Protein AF-A0A6M3XKU4-F1 (afdb_monomer_lite)

Radius of gyration: 25.52 Å; chains: 1; bounding box: 60×53×104 Å

pLDDT: mean 90.12, std 12.13, range [33.56, 98.62]

Secondary structure (DSSP, 8-state):
-----------PPP-SHHHHHHHHHHHSS--GGG-TTSS--PPPP-EEESSPPS-GGGEEEESTT-TTS--EEEEPPPPPS-GGGSBTTTS-GGG-S--PPPPPHHHHHHHHHHHHHHHHHHHH-TT----HHHHHHHHHHHHHHTGGG-HHHHHHHHHHHHHHHH-EEEEETTEEEEE-HHHHHHHHH---TT-TTTTT-PPP-HHHHHHHHHHHHHHH--EEES-B-TT-BB---TTSPPPEEE-SS---SEEEEEPP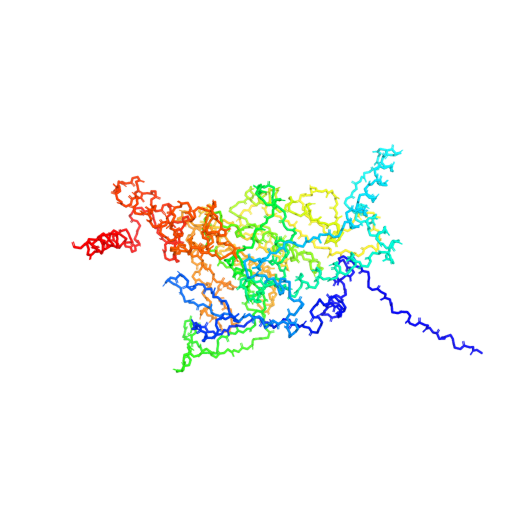TT-SHHHHHHHHHHHHHHSSSS-EEEEE-SSHHHHHHHIIIIIHHHHHTS-GGGPPP-SS-SS-SSEE----TT--S------EEEE-S---TTTTTTS---SEEEEESGGGS-TT--HHHHHHHHHHHTEETTTTEE--EEEEEE-----SHHHHHHHHHHHTT-TTB--TTSS-SSSEEE----TTTT-TT-B-TTS-B--SSPPHHHHHH-TTSHHHHHTS-HHHHHHHHHHHHHHH--HHHHHHHHHHHHHS-SSGGGGG--STTS-S--HHHHHHHHHHHHHHHHHTT--

Structure (mmCIF, N/CA/C/O backbone):
data_AF-A0A6M3XKU4-F1
#
_entry.id   AF-A0A6M3XKU4-F1
#
loop_
_atom_site.group_PDB
_atom_site.id
_atom_site.type_symbol
_atom_site.label_atom_id
_atom_site.label_alt_id
_atom_site.label_comp_id
_atom_site.label_asym_id
_atom_site.label_entity_id
_atom_site.label_seq_id
_atom_site.pdbx_PDB_ins_code
_atom_site.Cartn_x
_atom_site.Cartn_y
_atom_site.Cartn_z
_atom_site.occupancy
_atom_site.B_iso_or_equiv
_atom_site.auth_seq_id
_atom_site.auth_comp_id
_atom_site.auth_asym_id
_atom_site.auth_atom_id
_atom_site.pdbx_PDB_model_num
ATOM 1 N N . MET A 1 1 ? 12.443 -29.810 -54.002 1.00 40.09 1 MET A N 1
ATOM 2 C CA . MET A 1 1 ? 11.828 -28.761 -53.156 1.00 40.09 1 MET A CA 1
ATOM 3 C C . MET A 1 1 ? 12.085 -29.093 -51.692 1.00 40.09 1 MET A C 1
ATOM 5 O O . MET A 1 1 ? 11.418 -29.954 -51.134 1.00 40.09 1 MET A O 1
ATOM 9 N N . GLY A 1 2 ? 13.123 -28.495 -51.103 1.00 33.62 2 GLY A N 1
ATOM 10 C CA . GLY A 1 2 ? 13.508 -28.737 -49.711 1.00 33.62 2 GLY A CA 1
ATOM 11 C C . GLY A 1 2 ? 12.601 -27.984 -48.739 1.00 33.62 2 GLY A C 1
ATOM 12 O O . GLY A 1 2 ? 12.454 -26.768 -48.842 1.00 33.62 2 GLY A O 1
ATOM 13 N N . LYS A 1 3 ? 12.003 -28.706 -47.786 1.00 39.22 3 LYS A N 1
ATOM 14 C CA . LYS A 1 3 ? 11.316 -28.121 -46.630 1.00 39.22 3 LYS A CA 1
ATOM 15 C C . LYS A 1 3 ? 12.366 -27.458 -45.733 1.00 39.22 3 LYS A C 1
ATOM 17 O O . LYS A 1 3 ? 13.121 -28.155 -45.057 1.00 39.22 3 LYS A O 1
ATOM 22 N N . LYS A 1 4 ? 12.422 -26.122 -45.720 1.00 38.75 4 LYS A N 1
ATOM 23 C CA . LYS A 1 4 ? 13.144 -25.368 -44.686 1.00 38.75 4 LYS A CA 1
ATOM 24 C C . LYS A 1 4 ? 12.507 -25.702 -43.334 1.00 38.75 4 LYS A C 1
ATOM 26 O O . LYS A 1 4 ? 11.374 -25.310 -43.070 1.00 38.75 4 LYS A O 1
ATOM 31 N N . LYS A 1 5 ? 13.237 -26.437 -42.489 1.00 37.47 5 LYS A N 1
ATOM 32 C CA . LYS A 1 5 ? 13.004 -26.461 -41.041 1.00 37.47 5 LYS A CA 1
ATOM 33 C C . LYS A 1 5 ? 13.134 -25.016 -40.558 1.00 37.47 5 LYS A C 1
ATOM 35 O O . LYS A 1 5 ? 14.236 -24.479 -40.533 1.00 37.47 5 LYS A O 1
ATOM 40 N N . ILE A 1 6 ? 12.012 -24.381 -40.236 1.00 37.25 6 ILE A N 1
ATOM 41 C CA . ILE A 1 6 ? 12.014 -23.138 -39.468 1.00 37.25 6 ILE A CA 1
ATOM 42 C C . ILE A 1 6 ? 12.472 -23.544 -38.072 1.00 37.25 6 ILE A C 1
ATOM 44 O O . ILE A 1 6 ? 11.744 -24.218 -37.342 1.00 37.25 6 ILE A O 1
ATOM 48 N N . ASN A 1 7 ? 13.720 -23.215 -37.756 1.00 33.56 7 ASN A N 1
ATOM 49 C CA . ASN A 1 7 ? 14.250 -23.303 -36.410 1.00 33.56 7 ASN A CA 1
ATOM 50 C C . ASN A 1 7 ? 13.405 -22.335 -35.569 1.00 33.56 7 ASN A C 1
ATOM 52 O O . ASN A 1 7 ? 13.492 -21.124 -35.757 1.00 33.56 7 ASN A O 1
ATOM 56 N N . LYS A 1 8 ? 12.496 -22.851 -34.733 1.00 37.50 8 LYS A N 1
ATOM 57 C CA . LYS A 1 8 ? 11.801 -22.033 -33.734 1.00 37.50 8 LYS A CA 1
ATOM 58 C C . LYS A 1 8 ? 12.827 -21.704 -32.653 1.00 37.50 8 LYS A C 1
ATOM 60 O O . LYS A 1 8 ? 12.863 -22.364 -31.619 1.00 37.50 8 LYS A O 1
ATOM 65 N N . GLU A 1 9 ? 13.681 -20.718 -32.906 1.00 39.94 9 GLU A N 1
ATOM 66 C CA . GLU A 1 9 ? 14.306 -19.988 -31.809 1.00 39.94 9 GLU A CA 1
ATOM 67 C C . GLU A 1 9 ? 13.166 -19.501 -30.911 1.00 39.94 9 GLU A C 1
ATOM 69 O O . GLU A 1 9 ? 12.221 -18.857 -31.376 1.00 39.94 9 GLU A O 1
ATOM 74 N N . LYS A 1 10 ? 13.182 -19.910 -29.638 1.00 43.91 10 LYS A N 1
ATOM 75 C CA . LYS A 1 10 ? 12.270 -19.356 -28.637 1.00 43.91 10 LYS A CA 1
ATOM 76 C C . LYS A 1 10 ? 12.535 -17.853 -28.613 1.00 43.91 10 LYS A C 1
ATOM 78 O O . LYS A 1 10 ? 13.594 -17.436 -28.160 1.00 43.91 10 LYS A O 1
ATOM 83 N N . ILE A 1 11 ? 11.603 -17.058 -29.136 1.00 52.91 11 ILE A N 1
ATOM 84 C CA . ILE A 1 11 ? 11.674 -15.598 -29.060 1.00 52.91 11 ILE A CA 1
ATOM 85 C C . ILE A 1 11 ? 11.754 -15.241 -27.572 1.00 52.91 11 ILE A C 1
ATOM 87 O O . ILE A 1 11 ? 10.810 -15.494 -26.824 1.00 52.91 11 ILE A O 1
ATOM 91 N N . LYS A 1 12 ? 12.909 -14.728 -27.145 1.00 73.94 12 LYS A N 1
ATOM 92 C CA . LYS A 1 12 ? 13.176 -14.302 -25.768 1.00 73.94 12 LYS A CA 1
ATOM 93 C C . LYS A 1 12 ? 12.273 -13.108 -25.451 1.00 73.94 12 LYS A C 1
ATOM 95 O O . LYS A 1 12 ? 12.189 -12.177 -26.254 1.00 73.94 12 LYS A O 1
ATOM 100 N N . LEU A 1 13 ? 11.567 -13.148 -24.320 1.00 84.44 13 LEU A N 1
ATOM 101 C CA . LEU A 1 13 ? 10.714 -12.039 -23.894 1.00 84.44 13 LEU A CA 1
ATOM 102 C C . LEU A 1 13 ? 11.589 -10.807 -23.618 1.00 84.44 13 LEU A C 1
ATOM 104 O O . LEU A 1 13 ? 12.569 -10.890 -22.878 1.00 84.44 13 LEU A O 1
ATOM 108 N N . LYS A 1 14 ? 11.230 -9.667 -24.211 1.00 92.06 14 LYS A N 1
ATOM 109 C CA . LYS A 1 14 ? 11.834 -8.375 -23.869 1.00 92.06 14 LYS A CA 1
ATOM 110 C C . LYS A 1 14 ? 11.371 -7.951 -22.476 1.00 92.06 14 LYS A C 1
ATOM 112 O O . LYS A 1 14 ? 10.213 -8.149 -22.131 1.00 92.06 14 LYS A O 1
ATOM 117 N N . LEU A 1 15 ? 12.265 -7.349 -21.695 1.00 95.44 15 LEU A N 1
ATOM 118 C CA . LEU A 1 15 ? 12.021 -7.051 -20.276 1.00 95.44 15 LEU A CA 1
ATOM 119 C C . LEU A 1 15 ? 11.451 -5.651 -20.012 1.00 95.44 15 LEU A C 1
ATOM 121 O O . LEU A 1 15 ? 11.350 -5.235 -18.860 1.00 95.44 15 LEU A O 1
ATOM 125 N N . ARG A 1 16 ? 11.064 -4.923 -21.064 1.00 95.38 16 ARG A N 1
ATOM 126 C CA . ARG A 1 16 ? 10.391 -3.631 -20.906 1.00 95.38 16 ARG A CA 1
ATOM 127 C C . ARG A 1 16 ? 9.026 -3.820 -20.244 1.00 95.38 16 ARG A C 1
ATOM 129 O O . ARG A 1 16 ? 8.366 -4.822 -20.541 1.00 95.38 16 ARG A O 1
ATOM 136 N N . PRO A 1 17 ? 8.556 -2.860 -19.427 1.00 96.44 17 PRO A N 1
ATOM 137 C CA . PRO A 1 17 ? 7.255 -2.954 -18.770 1.00 96.44 17 PRO A CA 1
ATOM 138 C C . PRO A 1 17 ? 6.099 -3.292 -19.716 1.00 96.44 17 PRO A C 1
ATOM 140 O O . PRO A 1 17 ? 5.307 -4.180 -19.416 1.00 96.44 17 PRO A O 1
ATOM 143 N N . GLU A 1 18 ? 6.029 -2.665 -20.891 1.00 96.12 18 GLU A N 1
ATOM 144 C CA . GLU A 1 18 ? 4.985 -2.923 -21.890 1.00 96.12 18 GLU A CA 1
ATOM 145 C C . GLU A 1 18 ? 5.005 -4.362 -22.397 1.00 96.12 18 GLU A C 1
ATOM 147 O O . GLU A 1 18 ? 3.953 -4.976 -22.567 1.00 96.12 18 GLU A O 1
ATOM 152 N N . ASP A 1 19 ? 6.201 -4.897 -22.649 1.00 95.94 19 ASP A N 1
ATOM 153 C CA . ASP A 1 19 ? 6.387 -6.242 -23.186 1.00 95.94 19 ASP A CA 1
ATOM 154 C C . ASP A 1 19 ? 5.966 -7.294 -22.139 1.00 95.94 19 ASP A C 1
ATOM 156 O O . ASP A 1 19 ? 5.291 -8.272 -22.475 1.00 95.94 19 ASP A O 1
ATOM 160 N N . ILE A 1 20 ? 6.281 -7.057 -20.860 1.00 96.88 20 ILE A N 1
ATOM 161 C CA . ILE A 1 20 ? 5.886 -7.922 -19.737 1.00 96.88 20 ILE A CA 1
ATOM 162 C C . ILE A 1 20 ? 4.379 -7.843 -19.478 1.00 96.88 20 ILE A C 1
ATOM 164 O O . ILE A 1 20 ? 3.723 -8.879 -19.361 1.00 96.88 20 ILE A O 1
ATOM 168 N N . VAL A 1 21 ? 3.803 -6.640 -19.431 1.00 96.75 21 VAL A N 1
ATOM 169 C CA . VAL A 1 21 ? 2.358 -6.450 -19.216 1.00 96.75 21 VAL A CA 1
ATOM 170 C C . VAL A 1 21 ? 1.558 -7.068 -20.367 1.00 96.75 21 VAL A C 1
ATOM 172 O O . VAL A 1 21 ? 0.584 -7.784 -20.134 1.00 96.75 21 VAL A O 1
ATOM 175 N N . LYS A 1 22 ? 2.022 -6.919 -21.613 1.00 95.88 22 LYS A N 1
ATOM 176 C CA . LYS A 1 22 ? 1.442 -7.599 -22.781 1.00 95.88 22 LYS A CA 1
ATOM 177 C C . LYS A 1 22 ? 1.523 -9.119 -22.678 1.00 95.88 22 LYS A C 1
ATOM 179 O O . LYS A 1 22 ? 0.573 -9.809 -23.055 1.00 95.88 22 LYS A O 1
ATOM 184 N N . TYR A 1 23 ? 2.646 -9.648 -22.196 1.00 96.06 23 TYR A N 1
ATOM 185 C CA . TYR A 1 23 ? 2.781 -11.080 -21.952 1.00 96.06 23 TYR A CA 1
ATOM 186 C C . TYR A 1 23 ? 1.760 -11.552 -20.912 1.00 96.06 23 TYR A C 1
ATOM 188 O O . TYR A 1 23 ? 1.052 -12.524 -21.174 1.00 96.06 23 TYR A O 1
ATOM 196 N N . CYS A 1 24 ? 1.627 -10.844 -19.788 1.00 94.88 24 CYS A N 1
ATOM 197 C CA . CYS A 1 24 ? 0.672 -11.188 -18.734 1.00 94.88 24 CYS A CA 1
ATOM 198 C C . CYS A 1 24 ? -0.770 -11.150 -19.251 1.00 94.88 24 CYS A C 1
ATOM 200 O O . CYS A 1 24 ? -1.501 -12.114 -19.067 1.00 94.88 24 CYS A O 1
ATOM 202 N N . HIS A 1 25 ? -1.156 -10.112 -19.997 1.00 92.88 25 HIS A N 1
ATOM 203 C CA . HIS A 1 25 ? -2.503 -10.006 -20.572 1.00 92.88 25 HIS A CA 1
ATOM 204 C C . HIS A 1 25 ? -2.850 -11.176 -21.510 1.00 92.88 25 HIS A C 1
ATOM 206 O O . HIS A 1 25 ? -4.003 -11.584 -21.617 1.00 92.88 25 HIS A O 1
ATOM 212 N N . LYS A 1 26 ? -1.852 -11.734 -22.208 1.00 94.19 26 LYS A N 1
ATOM 213 C CA . LYS A 1 26 ? -2.051 -12.858 -23.131 1.00 94.19 26 LYS A CA 1
ATOM 214 C C . LYS A 1 26 ? -2.070 -14.224 -22.437 1.00 94.19 26 LYS A C 1
ATOM 216 O O . LYS A 1 26 ? -2.711 -15.135 -22.956 1.00 94.19 26 LYS A O 1
ATOM 221 N N . ASN A 1 27 ? -1.321 -14.387 -21.348 1.00 94.31 27 ASN A N 1
ATOM 222 C CA . ASN A 1 27 ? -1.063 -15.697 -20.739 1.00 94.31 27 ASN A CA 1
ATOM 223 C C . ASN A 1 27 ? -1.647 -15.854 -19.325 1.00 94.31 27 ASN A C 1
ATOM 225 O O . ASN A 1 27 ? -1.580 -16.951 -18.788 1.00 94.31 27 ASN A O 1
ATOM 229 N N . ASP A 1 28 ? -2.195 -14.787 -18.738 1.00 91.75 28 ASP A N 1
ATOM 230 C CA . ASP A 1 28 ? -2.697 -14.725 -17.354 1.00 91.75 28 ASP A CA 1
ATOM 231 C C . ASP A 1 28 ? -1.631 -15.052 -16.283 1.00 91.75 28 ASP A C 1
ATOM 233 O O . ASP A 1 28 ? -1.929 -15.392 -15.142 1.00 91.75 28 ASP A O 1
ATOM 237 N N . SER A 1 29 ? -0.347 -14.962 -16.651 1.00 93.06 29 SER A N 1
ATOM 238 C CA . SER A 1 29 ? 0.789 -15.214 -15.765 1.00 93.06 29 SER A CA 1
ATOM 239 C C . SER A 1 29 ? 2.079 -14.585 -16.304 1.00 93.06 29 SER A C 1
ATOM 241 O O . SER A 1 29 ? 2.178 -14.212 -17.478 1.00 93.06 29 SER A O 1
ATOM 243 N N . LEU A 1 30 ? 3.099 -14.508 -15.446 1.00 94.94 30 LEU A N 1
ATOM 244 C CA . LEU A 1 30 ? 4.487 -14.299 -15.870 1.00 94.94 30 LEU A CA 1
ATOM 245 C C . LEU A 1 30 ? 5.088 -15.604 -16.424 1.00 94.94 30 LEU A C 1
ATOM 247 O O . LEU A 1 30 ? 4.543 -16.682 -16.173 1.00 94.94 30 LEU A O 1
ATOM 251 N N . PRO A 1 31 ? 6.208 -15.533 -17.166 1.00 95.12 31 PRO A N 1
ATOM 252 C CA . PRO A 1 31 ? 7.005 -16.714 -17.481 1.00 95.12 31 PRO A CA 1
ATOM 253 C C . PRO A 1 31 ? 7.520 -17.416 -16.213 1.00 95.12 31 PRO A C 1
ATOM 255 O O . PRO A 1 31 ? 7.890 -16.751 -15.246 1.00 95.12 31 PRO A O 1
ATOM 258 N N . ASP A 1 32 ? 7.606 -18.748 -16.237 1.00 93.31 32 ASP A N 1
ATOM 259 C CA . ASP A 1 32 ? 8.044 -19.545 -15.079 1.00 93.31 32 ASP A CA 1
ATOM 260 C C . ASP A 1 32 ? 9.459 -19.180 -14.601 1.00 93.31 32 ASP A C 1
ATOM 262 O O . ASP A 1 32 ? 9.740 -19.209 -13.405 1.00 93.31 32 ASP A O 1
ATOM 266 N N . ASP A 1 33 ? 10.349 -18.775 -15.515 1.00 94.19 33 ASP A N 1
ATOM 267 C CA . ASP A 1 33 ? 11.723 -18.381 -15.188 1.00 94.19 33 ASP A CA 1
ATOM 268 C C . ASP A 1 33 ? 11.819 -17.040 -14.447 1.00 94.19 33 ASP A C 1
ATOM 270 O O . ASP A 1 33 ? 12.905 -16.656 -14.026 1.00 94.19 33 ASP A O 1
ATOM 274 N N . PHE A 1 34 ? 10.703 -16.329 -14.254 1.00 96.75 34 PHE A N 1
ATOM 275 C CA . PHE A 1 34 ? 10.666 -15.151 -13.391 1.00 96.75 34 PHE A CA 1
ATOM 276 C C . PHE A 1 34 ? 10.532 -15.523 -11.912 1.00 96.75 34 PHE A C 1
ATOM 278 O O . PHE A 1 34 ? 10.788 -14.677 -11.059 1.00 96.75 34 PHE A O 1
ATOM 285 N N . ASN A 1 35 ? 10.121 -16.756 -11.598 1.00 96.69 35 ASN A N 1
ATOM 286 C CA . ASN A 1 35 ? 9.793 -17.173 -10.242 1.00 96.69 35 ASN A CA 1
ATOM 287 C C . ASN A 1 35 ? 11.049 -17.459 -9.396 1.00 96.69 35 ASN A C 1
ATOM 289 O O . ASN A 1 35 ? 11.692 -18.499 -9.574 1.00 96.69 35 ASN A O 1
ATOM 293 N N . PRO A 1 36 ? 11.384 -16.604 -8.408 1.00 96.25 36 PRO A N 1
ATOM 294 C CA . PRO A 1 36 ? 12.546 -16.827 -7.545 1.00 96.25 36 PRO A CA 1
ATOM 295 C C . PRO A 1 36 ? 12.374 -18.055 -6.646 1.00 96.25 36 PRO A C 1
ATOM 297 O O . PRO A 1 36 ? 13.349 -18.694 -6.243 1.00 96.25 36 PRO A O 1
ATOM 300 N N . TYR A 1 37 ? 11.130 -18.427 -6.361 1.00 96.25 37 TYR A N 1
ATOM 301 C CA . TYR A 1 37 ? 10.763 -19.501 -5.449 1.00 96.25 37 TYR A CA 1
ATOM 302 C C . TYR A 1 37 ? 10.496 -20.833 -6.177 1.00 96.25 37 TYR A C 1
ATOM 304 O O . TYR A 1 37 ? 9.950 -21.768 -5.591 1.00 96.25 37 TYR A O 1
ATOM 312 N N . GLY A 1 38 ? 10.899 -20.958 -7.448 1.00 91.44 38 GLY A N 1
ATOM 313 C CA . GLY A 1 38 ? 10.739 -22.184 -8.234 1.00 91.44 38 GLY A CA 1
ATOM 314 C C . GLY A 1 38 ? 9.312 -22.339 -8.755 1.00 91.44 38 GLY A C 1
ATOM 315 O O . GLY A 1 38 ? 8.880 -21.551 -9.581 1.00 91.44 38 GLY A O 1
ATOM 316 N N . ASN A 1 39 ? 8.569 -23.339 -8.274 1.00 89.88 39 ASN A N 1
ATOM 317 C CA . ASN A 1 39 ? 7.183 -23.599 -8.703 1.00 89.88 39 ASN A CA 1
ATOM 318 C C . ASN A 1 39 ? 6.139 -23.052 -7.715 1.00 89.88 39 ASN A C 1
ATOM 320 O O . ASN A 1 39 ? 5.007 -23.528 -7.661 1.00 89.88 39 ASN A O 1
ATOM 324 N N . TYR A 1 40 ? 6.527 -22.088 -6.884 1.00 95.00 40 TYR A N 1
ATOM 325 C CA . TYR A 1 40 ? 5.651 -21.520 -5.870 1.00 95.00 40 TYR A CA 1
ATOM 326 C C . TYR A 1 40 ? 4.601 -20.594 -6.490 1.00 95.00 40 TYR A C 1
ATOM 328 O O . TYR A 1 40 ? 4.925 -19.738 -7.310 1.00 95.00 40 TYR A O 1
ATOM 336 N N . THR A 1 41 ? 3.352 -20.721 -6.060 1.00 93.62 41 THR A N 1
ATOM 337 C CA . THR A 1 41 ? 2.282 -19.767 -6.360 1.00 93.62 41 THR A CA 1
ATOM 338 C C . THR A 1 41 ? 1.594 -19.442 -5.039 1.00 93.62 41 THR A C 1
ATOM 340 O O . THR A 1 41 ? 1.180 -20.379 -4.359 1.00 93.62 41 THR A O 1
ATOM 343 N N . PRO A 1 42 ? 1.505 -18.164 -4.639 1.00 93.38 42 PRO A N 1
ATOM 344 C CA . PRO A 1 42 ? 0.872 -17.796 -3.380 1.00 93.38 42 PRO A CA 1
ATOM 345 C C . PRO A 1 42 ? -0.625 -18.116 -3.415 1.00 93.38 42 PRO A C 1
ATOM 347 O O . PRO A 1 42 ? -1.320 -17.802 -4.386 1.00 93.38 42 PRO A O 1
ATOM 350 N N . ASP A 1 43 ? -1.137 -18.698 -2.334 1.00 93.62 43 ASP A N 1
ATOM 351 C CA . ASP A 1 43 ? -2.573 -18.880 -2.162 1.00 93.62 43 ASP A CA 1
ATOM 352 C C . ASP A 1 43 ? -3.299 -17.536 -2.080 1.00 93.62 43 ASP A C 1
ATOM 354 O O . ASP A 1 43 ? -2.799 -16.551 -1.529 1.00 93.62 43 ASP A O 1
ATOM 358 N N . LYS A 1 44 ? -4.535 -17.508 -2.583 1.00 92.56 44 LYS A N 1
ATOM 359 C CA . LYS A 1 44 ? -5.422 -16.362 -2.375 1.00 92.56 44 LYS A CA 1
ATOM 360 C C . LYS A 1 44 ? -5.755 -16.228 -0.890 1.00 92.56 44 LYS A C 1
ATOM 362 O O . LYS A 1 44 ? -6.053 -17.222 -0.226 1.00 92.56 44 LYS A O 1
ATOM 367 N N . LEU A 1 45 ? -5.771 -14.989 -0.405 1.00 96.38 45 LEU A N 1
ATOM 368 C CA . LEU A 1 45 ? -6.230 -14.655 0.942 1.00 96.38 45 LEU A CA 1
ATOM 369 C C . LEU A 1 45 ? -7.719 -15.006 1.079 1.00 96.38 45 LEU A C 1
ATOM 371 O O . LEU A 1 45 ? -8.506 -14.702 0.182 1.00 96.38 45 LEU A O 1
ATOM 375 N N . ARG A 1 46 ? -8.106 -15.632 2.191 1.00 94.88 46 ARG A N 1
ATOM 376 C CA . ARG A 1 46 ? -9.480 -16.086 2.454 1.00 94.88 46 ARG A CA 1
ATOM 377 C C . ARG A 1 46 ? -9.928 -15.701 3.849 1.00 94.88 46 ARG A C 1
ATOM 379 O O . ARG A 1 46 ? -9.130 -15.711 4.787 1.00 94.88 46 ARG A O 1
ATOM 386 N N . PHE A 1 47 ? -11.214 -15.421 4.000 1.00 96.31 47 PHE A N 1
ATOM 387 C CA . PHE A 1 47 ? -11.806 -15.223 5.317 1.00 96.31 47 PHE A CA 1
ATOM 388 C C . PHE A 1 47 ? -11.821 -16.529 6.126 1.00 96.31 47 PHE A C 1
ATOM 390 O O . PHE A 1 47 ? -12.289 -17.561 5.647 1.00 96.31 47 PHE A O 1
ATOM 397 N N . LEU A 1 48 ? -11.312 -16.476 7.359 1.00 94.19 48 LEU A N 1
ATOM 398 C CA . LEU A 1 48 ? -11.230 -17.618 8.278 1.00 94.19 48 LEU A CA 1
ATOM 399 C C . LEU A 1 48 ? -12.254 -17.553 9.419 1.00 94.19 48 LEU A C 1
ATOM 401 O O . LEU A 1 48 ? -12.443 -18.548 10.117 1.00 94.19 48 LEU A O 1
ATOM 405 N N . GLY A 1 49 ? -12.913 -16.410 9.612 1.00 93.75 49 GLY A N 1
ATOM 406 C CA . GLY A 1 49 ? -13.847 -16.184 10.712 1.00 93.75 49 GLY A CA 1
ATOM 407 C C . GLY A 1 49 ? -13.533 -14.923 11.515 1.00 93.75 49 GLY A C 1
ATOM 408 O O . GLY A 1 49 ? -12.767 -14.053 11.099 1.00 93.75 49 GLY A O 1
ATOM 409 N N . ASP A 1 50 ? -14.135 -14.844 12.694 1.00 91.25 50 ASP A N 1
ATOM 410 C CA . ASP A 1 50 ? -13.908 -13.813 13.714 1.00 91.25 50 ASP A CA 1
ATOM 411 C C . ASP A 1 50 ? -13.023 -14.306 14.871 1.00 91.25 50 ASP A C 1
ATOM 413 O O . ASP A 1 50 ? -12.514 -13.492 15.641 1.00 91.25 50 ASP A O 1
ATOM 417 N N . VAL A 1 51 ? -12.790 -15.618 14.977 1.00 88.62 51 VAL A N 1
ATOM 418 C CA . VAL A 1 51 ? -11.936 -16.242 15.996 1.00 88.62 51 VAL A CA 1
ATOM 419 C C . VAL A 1 51 ? -10.594 -16.642 15.396 1.00 88.62 51 VAL A C 1
ATOM 421 O O . VAL A 1 51 ? -10.526 -17.246 14.327 1.00 88.62 51 VAL A O 1
ATOM 424 N N . VAL A 1 52 ? -9.512 -16.329 16.111 1.00 86.75 52 VAL A N 1
ATOM 425 C CA . VAL A 1 52 ? -8.154 -16.677 15.685 1.00 86.75 52 VAL A CA 1
ATOM 426 C C . VAL A 1 52 ? -7.947 -18.196 15.791 1.00 86.75 52 VAL A C 1
ATOM 428 O O . VAL A 1 52 ? -8.170 -18.761 16.867 1.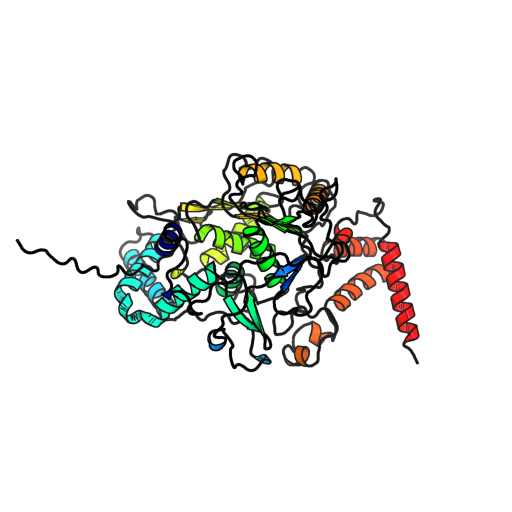00 86.75 52 VAL A O 1
ATOM 431 N N . PRO A 1 53 ? -7.506 -18.879 14.719 1.00 83.69 53 PRO A N 1
ATOM 432 C CA . PRO A 1 53 ? -7.125 -20.283 14.789 1.00 83.69 53 PRO A CA 1
ATOM 433 C C . PRO A 1 53 ? -5.980 -20.514 15.792 1.00 83.69 53 PRO A C 1
ATOM 435 O O . PRO A 1 53 ? -5.161 -19.620 16.000 1.00 83.69 53 PRO A O 1
ATOM 438 N N . PRO A 1 54 ? -5.836 -21.729 16.358 1.00 79.56 54 PRO A N 1
ATOM 439 C CA . PRO A 1 54 ? -4.747 -22.044 17.290 1.00 79.56 54 PRO A CA 1
ATOM 440 C C . PRO A 1 54 ? -3.336 -21.788 16.736 1.00 79.56 54 PRO A C 1
ATOM 442 O O . PRO A 1 54 ? -2.410 -21.552 17.506 1.00 79.56 54 PRO A O 1
ATOM 445 N N . ASN A 1 55 ? -3.167 -21.844 15.411 1.00 73.25 55 ASN A N 1
ATOM 446 C CA . ASN A 1 55 ? -1.918 -21.521 14.735 1.00 73.25 55 ASN A CA 1
ATOM 447 C C . ASN A 1 55 ? -2.015 -20.136 14.081 1.00 73.25 55 ASN A C 1
ATOM 449 O O . ASN A 1 55 ? -2.587 -19.988 13.002 1.00 73.25 55 ASN A O 1
ATOM 453 N N . THR A 1 56 ? -1.469 -19.124 14.752 1.00 70.50 56 THR A N 1
ATOM 454 C CA . THR A 1 56 ? -1.587 -17.715 14.348 1.00 70.50 56 THR A CA 1
ATOM 455 C C . THR A 1 56 ? -0.664 -17.323 13.197 1.00 70.50 56 THR A C 1
ATOM 457 O O . THR A 1 56 ? -0.857 -16.268 12.602 1.00 70.50 56 THR A O 1
ATOM 460 N N . ASP A 1 57 ? 0.341 -18.146 12.879 1.00 80.12 57 ASP A N 1
ATOM 461 C CA . ASP A 1 57 ? 1.414 -17.781 11.942 1.00 80.12 57 ASP A CA 1
ATOM 462 C C . ASP A 1 57 ? 0.945 -17.688 10.478 1.00 80.12 57 ASP A C 1
ATOM 464 O O . ASP A 1 57 ? 1.629 -17.101 9.643 1.00 80.12 57 ASP A O 1
ATOM 468 N N . TYR A 1 58 ? -0.253 -18.198 10.179 1.00 84.81 58 TYR A N 1
ATOM 469 C CA . TYR A 1 58 ? -0.827 -18.255 8.830 1.00 84.81 58 TYR A CA 1
ATOM 470 C C . TYR A 1 58 ? -2.077 -17.380 8.673 1.00 84.81 58 TYR A C 1
ATOM 472 O O . TYR A 1 58 ? -2.897 -17.611 7.785 1.00 84.81 58 TYR A O 1
ATOM 480 N N . CYS A 1 59 ? -2.253 -16.374 9.532 1.00 94.81 59 CYS A N 1
ATOM 481 C CA . CYS A 1 59 ? -3.331 -15.398 9.402 1.00 94.81 59 CYS A CA 1
ATOM 482 C C . CYS A 1 59 ? -2.893 -13.995 9.828 1.00 94.81 59 CYS A C 1
ATOM 484 O O . CYS A 1 59 ? -1.888 -13.816 10.516 1.00 94.81 59 CYS A O 1
ATOM 486 N N . PHE A 1 60 ? -3.664 -12.991 9.428 1.00 95.75 60 PHE A N 1
ATOM 487 C CA . PHE A 1 60 ? -3.570 -11.639 9.966 1.00 95.75 60 PHE A CA 1
ATOM 488 C C . PHE A 1 60 ? -4.949 -11.149 10.403 1.00 95.75 60 PHE A C 1
ATOM 490 O O . PHE A 1 60 ? -5.982 -11.667 9.969 1.00 95.75 60 PHE A O 1
ATOM 497 N N . LEU A 1 61 ? -4.944 -10.154 11.288 1.00 95.94 61 LEU A N 1
ATOM 498 C CA . LEU A 1 61 ? -6.143 -9.649 11.941 1.00 95.94 61 LEU A CA 1
ATOM 499 C C . LEU A 1 61 ? -6.426 -8.210 11.520 1.00 95.94 61 LEU A C 1
ATOM 501 O O . LEU A 1 61 ? -5.507 -7.398 11.398 1.00 95.94 61 LEU A O 1
ATOM 505 N N . ILE A 1 62 ? -7.702 -7.903 11.323 1.00 97.12 62 ILE A N 1
ATOM 506 C CA . ILE A 1 62 ? -8.206 -6.551 11.076 1.00 97.12 62 ILE A CA 1
ATOM 507 C C . ILE A 1 62 ? -9.288 -6.251 12.107 1.00 97.12 62 ILE A C 1
ATOM 509 O O . ILE A 1 62 ? -10.084 -7.128 12.445 1.00 97.12 62 ILE A O 1
ATOM 513 N N . ASN A 1 63 ? -9.317 -5.009 12.597 1.00 95.88 63 ASN A N 1
ATOM 514 C CA . ASN A 1 63 ? -10.227 -4.536 13.647 1.00 95.88 63 ASN A CA 1
ATOM 515 C C . ASN A 1 63 ? -10.089 -5.272 14.998 1.00 95.88 63 ASN A C 1
ATOM 517 O O . ASN A 1 63 ? -10.941 -5.114 15.861 1.00 95.88 63 ASN A O 1
ATOM 521 N N . ASP A 1 64 ? -9.025 -6.048 15.215 1.00 94.44 64 ASP A N 1
ATOM 522 C CA . ASP A 1 64 ? -8.790 -6.833 16.439 1.00 94.44 64 ASP A CA 1
ATOM 523 C C . ASP A 1 64 ? -8.564 -5.977 17.690 1.00 94.44 64 ASP A C 1
ATOM 525 O O . ASP A 1 64 ? -8.877 -6.386 18.807 1.00 94.44 64 ASP A O 1
ATOM 529 N N . LEU A 1 65 ? -8.031 -4.772 17.500 1.00 93.94 65 LEU A N 1
ATOM 530 C CA . LEU A 1 65 ? -7.710 -3.845 18.584 1.00 93.94 65 LEU A CA 1
ATOM 531 C C . LEU A 1 65 ? -8.786 -2.766 18.800 1.00 93.94 65 LEU A C 1
ATOM 533 O O . LEU A 1 65 ? -8.671 -1.973 19.739 1.00 93.94 65 LEU A O 1
ATOM 537 N N . ASP A 1 66 ? -9.809 -2.721 17.942 1.00 92.31 66 ASP A N 1
ATOM 538 C CA . ASP A 1 66 ? -10.956 -1.822 18.070 1.00 92.31 66 ASP A CA 1
ATOM 539 C C . ASP A 1 66 ? -12.109 -2.550 18.770 1.00 92.31 66 ASP A C 1
ATOM 541 O O . ASP A 1 66 ? -12.770 -3.405 18.191 1.00 92.31 66 ASP A O 1
ATOM 545 N N . LEU A 1 67 ? -12.379 -2.180 20.022 1.00 89.00 67 LEU A N 1
ATOM 546 C CA . LEU A 1 67 ? -13.422 -2.820 20.830 1.00 89.00 67 LEU A CA 1
ATOM 547 C C . LEU A 1 67 ? -14.853 -2.515 20.362 1.00 89.00 67 LEU A C 1
ATOM 549 O O . LEU A 1 67 ? -15.784 -3.161 20.840 1.00 89.00 67 LEU A O 1
ATOM 553 N N . ASP A 1 68 ? -15.031 -1.554 19.456 1.00 89.31 68 ASP A N 1
ATOM 554 C CA . ASP A 1 68 ? -16.335 -1.218 18.881 1.00 89.31 68 ASP A CA 1
ATOM 555 C C . ASP A 1 68 ? -16.606 -1.972 17.570 1.00 89.31 68 ASP A C 1
ATOM 557 O O . ASP A 1 68 ? -17.684 -1.836 16.987 1.00 89.31 68 ASP A O 1
ATOM 561 N N . ARG A 1 69 ? -15.641 -2.763 17.084 1.00 90.31 69 ARG A N 1
ATOM 562 C CA . ARG A 1 69 ? -15.751 -3.517 15.837 1.00 90.31 69 ARG A CA 1
ATOM 563 C C . ARG A 1 69 ? -15.492 -4.996 16.049 1.00 90.31 69 ARG A C 1
ATOM 565 O O . ARG A 1 69 ? -14.772 -5.429 16.942 1.00 90.31 69 ARG A O 1
ATOM 572 N N . LYS A 1 70 ? -16.092 -5.792 15.172 1.00 93.12 70 LYS A N 1
ATOM 573 C CA . LYS A 1 70 ? -15.846 -7.224 15.126 1.00 93.12 70 LYS A CA 1
ATOM 574 C C . LYS A 1 70 ? -14.536 -7.502 14.393 1.00 93.12 70 LYS A C 1
ATOM 576 O O . LYS A 1 70 ? -14.333 -7.020 13.278 1.00 93.12 70 LYS A O 1
ATOM 581 N N . GLN A 1 71 ? -13.676 -8.300 15.018 1.00 95.50 71 GLN A N 1
ATOM 582 C CA . GLN A 1 71 ? -12.428 -8.768 14.421 1.00 95.50 71 GLN A CA 1
ATOM 583 C C . GLN A 1 71 ? -12.694 -9.528 13.116 1.00 95.50 71 GLN A C 1
ATOM 585 O O . GLN A 1 71 ? -13.672 -10.267 13.004 1.00 95.50 71 GLN A O 1
ATOM 590 N N . ILE A 1 72 ? -11.797 -9.385 12.147 1.00 97.19 72 ILE A N 1
ATOM 591 C CA . ILE A 1 72 ? -11.787 -10.133 10.889 1.00 97.19 72 ILE A CA 1
ATOM 592 C C . ILE A 1 72 ? -10.472 -10.908 10.825 1.00 97.19 72 ILE A C 1
ATOM 594 O O . ILE A 1 72 ? -9.398 -10.310 10.922 1.00 97.19 72 ILE A O 1
ATOM 598 N N . VAL A 1 73 ? -10.554 -12.227 10.652 1.00 97.06 73 VAL A N 1
ATOM 599 C CA . VAL A 1 73 ? -9.389 -13.104 10.501 1.00 97.06 73 VAL A CA 1
ATOM 600 C C . VAL A 1 73 ? -9.274 -13.528 9.045 1.00 97.06 73 VAL A C 1
ATOM 602 O O . VAL A 1 73 ? -10.192 -14.139 8.496 1.00 97.06 73 VAL A O 1
ATOM 605 N N . ILE A 1 74 ? -8.143 -13.215 8.418 1.00 97.19 74 ILE A N 1
ATOM 606 C CA . ILE A 1 74 ? -7.864 -13.541 7.016 1.00 97.19 74 ILE A CA 1
ATOM 607 C C . ILE A 1 74 ? -6.610 -14.415 6.943 1.00 97.19 74 ILE A C 1
ATOM 609 O O . ILE A 1 74 ? -5.638 -14.167 7.658 1.00 97.19 74 ILE A O 1
ATOM 613 N N . SER A 1 75 ? -6.620 -15.436 6.087 1.00 96.19 75 SER A N 1
ATOM 614 C CA . SER A 1 75 ? -5.461 -16.301 5.859 1.00 96.19 75 SER A CA 1
ATOM 615 C C . SER A 1 75 ? -4.291 -15.541 5.234 1.00 96.19 75 SER A C 1
ATOM 617 O O . SER A 1 75 ? -4.469 -14.549 4.530 1.00 96.19 75 SER A O 1
ATOM 619 N N . LEU A 1 76 ? -3.083 -16.040 5.464 1.00 96.25 76 LEU A N 1
ATOM 620 C CA . LEU A 1 76 ? -1.887 -15.705 4.699 1.00 96.25 76 LEU A CA 1
ATOM 621 C C . LEU A 1 76 ? -1.577 -16.848 3.724 1.00 96.25 76 LEU A C 1
ATOM 623 O O . LEU A 1 76 ? -1.980 -17.982 3.992 1.00 96.25 76 LEU A O 1
ATOM 627 N N . PRO A 1 77 ? -0.857 -16.583 2.621 1.00 95.56 77 PRO A N 1
ATOM 628 C CA . PRO A 1 77 ? -0.351 -17.651 1.772 1.00 95.56 77 PRO A CA 1
ATOM 629 C C . PRO A 1 77 ? 0.603 -18.547 2.565 1.00 95.56 77 PRO A C 1
ATOM 631 O O . PRO A 1 77 ? 1.315 -18.057 3.446 1.00 95.56 77 PRO A O 1
ATOM 634 N N . GLU A 1 78 ? 0.666 -19.838 2.247 1.00 94.50 78 GLU A N 1
ATOM 635 C CA . GLU A 1 78 ? 1.718 -20.693 2.801 1.00 94.50 78 GLU A CA 1
ATOM 636 C C . GLU A 1 78 ? 3.093 -20.293 2.230 1.00 94.50 78 GLU A C 1
ATOM 638 O O . GLU A 1 78 ? 3.173 -19.837 1.083 1.00 94.50 78 GLU A O 1
ATOM 643 N N . PRO A 1 79 ? 4.189 -20.417 3.002 1.00 95.44 79 PRO A N 1
ATOM 644 C CA . PRO A 1 79 ? 5.529 -20.129 2.499 1.00 95.44 79 PRO A CA 1
ATOM 645 C C . PRO A 1 79 ? 5.952 -21.130 1.408 1.00 95.44 79 PRO A C 1
ATOM 647 O O . PRO A 1 79 ? 5.468 -22.264 1.387 1.00 95.44 79 PRO A O 1
ATOM 650 N N . PRO A 1 80 ? 6.898 -20.759 0.521 1.00 95.31 80 PRO A N 1
ATOM 651 C CA . PRO A 1 80 ? 7.512 -21.703 -0.407 1.00 95.31 80 PRO A CA 1
ATOM 652 C C . PRO A 1 80 ? 8.040 -22.955 0.304 1.00 95.31 80 PRO A C 1
ATOM 654 O O . PRO A 1 80 ? 8.653 -22.859 1.365 1.00 95.31 80 PRO A O 1
ATOM 657 N N . THR A 1 81 ? 7.865 -24.131 -0.307 1.00 93.44 81 THR A N 1
ATOM 658 C CA . THR A 1 81 ? 8.333 -25.412 0.256 1.00 93.44 81 THR A CA 1
ATOM 659 C C . THR A 1 81 ? 9.846 -25.441 0.472 1.00 93.44 81 THR A C 1
ATOM 661 O O . THR A 1 81 ? 10.326 -26.022 1.443 1.00 93.44 81 THR A O 1
ATOM 664 N N . ASP A 1 82 ? 10.603 -24.799 -0.421 1.00 95.62 82 ASP A N 1
ATOM 665 C CA . ASP A 1 82 ? 12.040 -24.581 -0.270 1.00 95.62 82 ASP A CA 1
ATOM 666 C C . ASP A 1 82 ? 12.304 -23.268 0.482 1.00 95.62 82 ASP A C 1
ATOM 668 O O . ASP A 1 82 ? 12.477 -22.200 -0.113 1.00 95.62 82 ASP A O 1
ATOM 672 N N . LEU A 1 83 ? 12.347 -23.362 1.813 1.00 95.62 83 LEU A N 1
ATOM 673 C CA . LEU A 1 83 ? 12.564 -22.216 2.700 1.00 95.62 83 LEU A CA 1
ATOM 674 C C . LEU A 1 83 ? 13.925 -21.534 2.493 1.00 95.62 83 LEU A C 1
ATOM 676 O O . LEU A 1 83 ? 14.089 -20.377 2.881 1.00 95.62 83 LEU A O 1
ATOM 680 N N . THR A 1 84 ? 14.891 -22.217 1.865 1.00 96.38 84 THR A N 1
ATOM 681 C CA . THR A 1 84 ? 16.229 -21.660 1.609 1.00 96.38 84 THR A CA 1
ATOM 682 C C . THR A 1 84 ? 16.208 -20.498 0.617 1.00 96.38 84 THR A C 1
ATOM 684 O O . THR A 1 84 ? 17.150 -19.709 0.569 1.00 96.38 84 THR A O 1
ATOM 687 N N . ARG A 1 85 ? 15.114 -20.370 -0.146 1.00 95.94 85 ARG A N 1
ATOM 688 C CA . ARG A 1 85 ? 14.897 -19.302 -1.126 1.00 95.94 85 ARG A CA 1
ATOM 689 C C . ARG A 1 85 ? 14.272 -18.043 -0.537 1.00 95.94 85 ARG A C 1
ATOM 691 O O . ARG A 1 85 ? 14.186 -17.046 -1.243 1.00 95.94 85 ARG A O 1
ATOM 698 N N . ILE A 1 86 ? 13.799 -18.083 0.710 1.00 97.38 86 ILE A N 1
ATOM 699 C CA . ILE A 1 86 ? 13.229 -16.910 1.377 1.00 97.38 86 ILE A CA 1
ATOM 700 C C . ILE A 1 86 ? 14.367 -16.003 1.854 1.00 97.38 86 ILE A C 1
ATOM 702 O O . ILE A 1 86 ? 15.304 -16.450 2.522 1.00 97.38 86 ILE A O 1
ATOM 706 N N . ASP A 1 87 ? 14.257 -14.707 1.573 1.00 97.31 87 ASP A N 1
ATOM 707 C CA . ASP A 1 87 ? 15.276 -13.735 1.954 1.00 97.31 87 ASP A CA 1
ATOM 708 C C . ASP A 1 87 ? 15.474 -13.701 3.476 1.00 97.31 87 ASP A C 1
ATOM 710 O O . ASP A 1 87 ? 14.523 -13.672 4.252 1.00 97.31 87 ASP A O 1
ATOM 714 N N . GLY A 1 88 ? 16.727 -13.711 3.929 1.00 96.44 88 GLY A N 1
ATOM 715 C CA . GLY A 1 88 ? 17.058 -13.767 5.357 1.00 96.44 88 GLY A CA 1
ATOM 716 C C . GLY A 1 88 ? 17.103 -15.176 5.963 1.00 96.44 88 GLY A C 1
ATOM 717 O O . GLY A 1 88 ? 17.313 -15.310 7.174 1.00 96.44 88 GLY A O 1
ATOM 718 N N . TYR A 1 89 ? 16.964 -16.226 5.148 1.00 97.12 89 TYR A N 1
ATOM 719 C CA . TYR A 1 89 ? 17.217 -17.603 5.572 1.00 97.12 89 TYR A CA 1
ATOM 720 C C . TYR A 1 89 ? 18.622 -17.764 6.185 1.00 97.12 89 TYR A C 1
ATOM 722 O O . TYR A 1 89 ? 19.587 -17.143 5.737 1.00 97.12 89 TYR A O 1
ATOM 730 N N . ASN A 1 90 ? 18.735 -18.586 7.235 1.00 95.94 90 ASN A N 1
ATOM 731 C CA . ASN A 1 90 ? 19.963 -18.846 8.008 1.00 95.94 90 ASN A CA 1
ATOM 732 C C . ASN A 1 90 ? 20.651 -17.632 8.658 1.00 95.94 90 ASN A C 1
ATOM 734 O O . ASN A 1 90 ? 21.724 -17.778 9.248 1.00 95.94 90 ASN A O 1
ATOM 738 N N . LEU A 1 91 ? 20.054 -16.441 8.609 1.00 97.12 91 LEU A N 1
ATOM 739 C CA . LEU A 1 91 ? 20.542 -15.317 9.397 1.00 97.12 91 LEU A CA 1
ATOM 740 C C . LEU A 1 91 ? 20.138 -15.478 10.861 1.00 97.12 91 LEU A C 1
ATOM 742 O O . LEU A 1 91 ? 19.119 -16.084 11.186 1.00 97.12 91 LEU A O 1
ATOM 746 N N . ASN A 1 92 ? 20.930 -14.890 11.756 1.00 96.94 92 ASN A N 1
ATOM 747 C CA . ASN A 1 92 ? 20.523 -14.747 13.149 1.00 96.94 92 ASN A CA 1
ATOM 748 C C . ASN A 1 92 ? 19.174 -14.007 13.221 1.00 96.94 92 ASN A C 1
ATOM 750 O O . ASN A 1 92 ? 18.961 -13.072 12.449 1.00 96.94 92 ASN A O 1
ATOM 754 N N . HIS A 1 93 ? 18.294 -14.393 14.149 1.00 96.38 93 HIS A N 1
ATOM 755 C CA . HIS A 1 93 ? 16.956 -13.807 14.278 1.00 96.38 93 HIS A CA 1
ATOM 756 C C . HIS A 1 93 ? 16.994 -12.279 14.437 1.00 96.38 93 HIS A C 1
ATOM 758 O O . HIS A 1 93 ? 16.190 -11.588 13.826 1.00 96.38 93 HIS A O 1
ATOM 764 N N . ASP A 1 94 ? 17.981 -11.728 15.156 1.00 96.62 94 ASP A N 1
ATOM 765 C CA . ASP A 1 94 ? 18.160 -10.273 15.309 1.00 96.62 94 ASP A CA 1
ATOM 766 C C . ASP A 1 94 ? 18.510 -9.564 13.986 1.00 96.62 94 ASP A C 1
ATOM 768 O O . ASP A 1 94 ? 18.400 -8.345 13.871 1.00 96.62 94 ASP A O 1
ATOM 772 N N . CYS A 1 95 ? 18.949 -10.318 12.978 1.00 96.06 95 CYS A N 1
ATOM 773 C CA . CYS A 1 95 ? 19.258 -9.835 11.637 1.00 96.06 95 CYS A CA 1
ATOM 774 C C . CYS A 1 95 ? 18.165 -10.173 10.613 1.00 96.06 95 CYS A C 1
ATOM 776 O O . CYS A 1 95 ? 18.261 -9.713 9.473 1.00 96.06 95 CYS A O 1
ATOM 778 N N . GLN A 1 96 ? 17.164 -10.973 10.979 1.00 97.50 96 GLN A N 1
ATOM 779 C CA . GLN A 1 96 ? 16.027 -11.315 10.128 1.00 97.50 96 GLN A CA 1
ATOM 780 C C . GLN A 1 96 ? 15.012 -10.178 10.180 1.00 97.50 96 GLN A C 1
ATOM 782 O O . GLN A 1 96 ? 14.171 -10.114 11.071 1.00 97.50 96 GLN A O 1
ATOM 787 N N . VAL A 1 97 ? 15.168 -9.250 9.241 1.00 97.06 97 VAL A N 1
ATOM 788 C CA . VAL A 1 97 ? 14.346 -8.054 9.051 1.00 97.06 97 VAL A CA 1
ATOM 789 C C . VAL A 1 97 ? 14.167 -7.825 7.557 1.00 97.06 97 VAL A C 1
ATOM 791 O O . VAL A 1 97 ? 14.979 -8.292 6.750 1.00 97.06 97 VAL A O 1
ATOM 794 N N . PHE A 1 98 ? 13.155 -7.045 7.181 1.00 97.50 98 PHE A N 1
ATOM 795 C CA . PHE A 1 98 ? 13.034 -6.574 5.806 1.00 97.50 98 PHE A CA 1
ATOM 796 C C . PHE A 1 98 ? 14.275 -5.763 5.411 1.00 97.50 98 PHE A C 1
ATOM 798 O O . PHE A 1 98 ? 14.718 -4.876 6.147 1.00 97.50 98 PHE A O 1
ATOM 805 N N . ARG A 1 99 ? 14.812 -6.035 4.221 1.00 95.19 99 ARG A N 1
ATOM 806 C CA . ARG A 1 99 ? 15.924 -5.283 3.637 1.00 95.19 99 ARG A CA 1
ATOM 807 C C . ARG A 1 99 ? 15.537 -4.840 2.244 1.00 95.19 99 ARG A C 1
ATOM 809 O O . ARG A 1 99 ? 15.048 -5.639 1.453 1.00 95.19 99 ARG A O 1
ATOM 816 N N . ARG A 1 100 ? 15.783 -3.565 1.952 1.00 94.44 100 ARG A N 1
ATOM 817 C CA . ARG A 1 100 ? 15.606 -3.046 0.599 1.00 94.44 100 ARG A CA 1
ATOM 818 C C . ARG A 1 100 ? 16.544 -3.784 -0.348 1.00 94.44 100 ARG A C 1
ATOM 820 O O . ARG A 1 100 ? 17.703 -4.023 -0.005 1.00 94.44 100 ARG A O 1
ATOM 827 N N . LEU A 1 101 ? 16.041 -4.111 -1.529 1.00 94.69 101 LEU A N 1
ATOM 828 C CA . LEU A 1 101 ? 16.841 -4.715 -2.576 1.00 94.69 101 LEU A CA 1
ATOM 829 C C . LEU A 1 101 ? 17.937 -3.753 -3.043 1.00 94.69 101 LEU A C 1
ATOM 831 O O . LEU A 1 101 ? 17.691 -2.565 -3.259 1.00 94.69 101 LEU A O 1
ATOM 835 N N . ALA A 1 102 ? 19.139 -4.293 -3.226 1.00 94.44 102 ALA A N 1
ATOM 836 C CA . ALA A 1 102 ? 20.207 -3.603 -3.929 1.00 94.44 102 ALA A CA 1
ATOM 837 C C . ALA A 1 102 ? 19.937 -3.705 -5.434 1.00 94.44 102 ALA A C 1
ATOM 839 O O . ALA A 1 102 ? 19.809 -4.808 -5.966 1.00 94.44 102 ALA A O 1
ATOM 840 N N . ILE A 1 103 ? 19.806 -2.556 -6.096 1.00 95.25 103 ILE A N 1
ATOM 841 C CA . ILE A 1 103 ? 19.706 -2.498 -7.555 1.00 95.25 103 ILE A CA 1
ATOM 842 C C . ILE A 1 103 ? 21.110 -2.777 -8.114 1.00 95.25 103 ILE A C 1
ATOM 844 O O . ILE A 1 103 ? 22.043 -2.126 -7.647 1.00 95.25 103 ILE A O 1
ATOM 848 N N . PRO A 1 104 ? 21.273 -3.71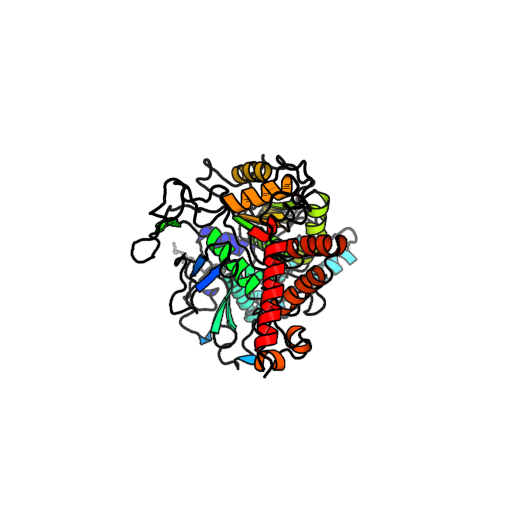4 -9.067 1.00 97.12 104 PRO A N 1
ATOM 849 C CA . PRO A 1 104 ? 22.560 -3.972 -9.710 1.00 97.12 104 PRO A CA 1
ATOM 850 C C . PRO A 1 104 ? 23.144 -2.703 -10.345 1.00 97.12 104 PRO A C 1
ATOM 852 O O . PRO A 1 104 ? 22.416 -1.959 -11.017 1.00 97.12 104 PRO A O 1
ATOM 855 N N . ASP A 1 105 ? 24.436 -2.456 -10.121 1.00 96.19 105 ASP A N 1
ATOM 856 C CA . ASP A 1 105 ? 25.128 -1.233 -10.553 1.00 96.19 105 ASP A CA 1
ATOM 857 C C . ASP A 1 105 ? 25.083 -1.071 -12.081 1.00 96.19 105 ASP A C 1
ATOM 859 O O . ASP A 1 105 ? 24.945 0.044 -12.587 1.00 96.19 105 ASP A O 1
ATOM 863 N N . GLU A 1 106 ? 25.054 -2.181 -12.823 1.00 96.25 106 GLU A N 1
ATOM 864 C CA . GLU A 1 106 ? 24.980 -2.215 -14.285 1.00 96.25 106 GLU A CA 1
ATOM 865 C C . GLU A 1 106 ? 23.735 -1.490 -14.818 1.00 96.25 106 GLU A C 1
ATOM 867 O O . GLU A 1 106 ? 23.774 -0.860 -15.876 1.00 96.25 106 GLU A O 1
ATOM 872 N N . LEU A 1 107 ? 22.613 -1.524 -14.085 1.00 96.62 107 LEU A N 1
ATOM 873 C CA . LEU A 1 107 ? 21.403 -0.793 -14.475 1.00 96.62 107 LEU A CA 1
ATOM 874 C C . LEU A 1 107 ? 21.603 0.724 -14.358 1.00 96.62 107 LEU A C 1
ATOM 876 O O . LEU A 1 107 ? 21.141 1.473 -15.221 1.00 96.62 107 LEU A O 1
ATOM 880 N N . ALA A 1 108 ? 22.304 1.181 -13.319 1.00 94.94 108 ALA A N 1
ATOM 881 C CA . ALA A 1 108 ? 22.622 2.595 -13.136 1.00 94.94 108 ALA A CA 1
ATOM 882 C C . ALA A 1 108 ? 23.673 3.079 -14.152 1.00 94.94 108 ALA A C 1
ATOM 884 O O . ALA A 1 108 ? 23.591 4.209 -14.647 1.00 94.94 108 ALA A O 1
ATOM 885 N N . GLU A 1 109 ? 24.631 2.222 -14.510 1.00 96.00 109 GLU A N 1
ATOM 886 C CA . GLU A 1 109 ? 25.621 2.488 -15.558 1.00 96.00 109 GLU A CA 1
ATOM 887 C C . GLU A 1 109 ? 24.953 2.671 -16.925 1.00 96.00 109 GLU A C 1
ATOM 889 O O . GLU A 1 109 ? 25.204 3.671 -17.599 1.00 96.00 109 GLU A O 1
ATOM 894 N N . ILE A 1 110 ? 24.027 1.782 -17.304 1.00 97.00 110 ILE A N 1
ATOM 895 C CA . ILE A 1 110 ? 23.260 1.899 -18.556 1.00 97.00 110 ILE A CA 1
ATOM 896 C C . ILE A 1 110 ? 22.455 3.202 -18.597 1.00 97.00 110 ILE A C 1
ATOM 898 O O . ILE A 1 110 ? 22.439 3.886 -19.623 1.00 97.00 110 ILE A O 1
ATOM 902 N N . GLU A 1 111 ? 21.791 3.565 -17.497 1.00 95.44 111 GLU A N 1
ATOM 903 C CA . GLU A 1 111 ? 21.058 4.832 -17.396 1.00 95.44 111 GLU A CA 1
ATOM 904 C C . GLU A 1 111 ? 21.990 6.040 -17.573 1.00 95.44 111 GLU A C 1
ATOM 906 O O . GLU A 1 111 ? 21.672 6.969 -18.324 1.00 95.44 111 GLU A O 1
ATOM 911 N N . THR A 1 112 ? 23.166 6.003 -16.947 1.00 96.00 112 THR A N 1
ATOM 912 C CA . THR A 1 112 ? 24.179 7.062 -17.050 1.00 96.00 112 THR A CA 1
ATOM 913 C C . THR A 1 112 ? 24.712 7.195 -18.475 1.00 96.00 112 THR A C 1
ATOM 915 O O . THR A 1 112 ? 24.811 8.308 -18.996 1.00 96.00 112 THR A O 1
ATOM 918 N N . GLU A 1 113 ? 25.013 6.078 -19.137 1.00 96.62 113 GLU A N 1
ATOM 919 C CA . GLU A 1 113 ? 25.455 6.061 -20.531 1.00 96.62 113 GLU A CA 1
ATOM 920 C C . GLU A 1 113 ? 24.377 6.593 -21.481 1.00 96.62 113 GLU A C 1
ATOM 922 O O . GLU A 1 113 ? 24.673 7.418 -22.347 1.00 96.62 113 GLU A O 1
ATOM 927 N N . ALA A 1 114 ? 23.123 6.154 -21.318 1.00 96.56 114 ALA A N 1
ATOM 928 C CA . ALA A 1 114 ? 21.999 6.620 -22.132 1.00 96.56 114 ALA A CA 1
ATOM 929 C C . ALA A 1 114 ? 21.803 8.136 -21.997 1.00 96.56 114 ALA A C 1
ATOM 931 O O . ALA A 1 114 ? 21.600 8.843 -22.988 1.00 96.56 114 ALA A O 1
ATOM 932 N N . LEU A 1 115 ? 21.896 8.658 -20.772 1.00 95.12 115 LEU A N 1
ATOM 933 C CA . LEU A 1 115 ? 21.816 10.092 -20.524 1.00 95.12 115 LEU A CA 1
ATOM 934 C C . LEU A 1 115 ? 23.012 10.846 -21.124 1.00 95.12 115 LEU A C 1
ATOM 936 O O . LEU A 1 115 ? 22.820 11.919 -21.698 1.00 95.12 115 LEU A O 1
ATOM 940 N N . GLY A 1 116 ? 24.223 10.296 -21.017 1.00 96.25 116 GLY A N 1
ATOM 941 C CA . GLY A 1 116 ? 25.444 10.880 -21.577 1.00 96.25 116 GLY A CA 1
ATOM 942 C C . GLY A 1 116 ? 25.343 11.116 -23.084 1.00 96.25 116 GLY A C 1
ATOM 943 O O . GLY A 1 116 ? 25.601 12.226 -23.551 1.00 96.25 116 GLY A O 1
ATOM 944 N N . GLU A 1 117 ? 24.864 10.123 -23.833 1.00 95.44 117 GLU A N 1
ATOM 945 C CA . GLU A 1 117 ? 24.657 10.250 -25.282 1.00 95.44 117 GLU A CA 1
ATOM 946 C C . GLU A 1 117 ? 23.624 11.322 -25.632 1.00 95.44 117 GLU A C 1
ATOM 948 O O . GLU A 1 117 ? 23.839 12.137 -26.533 1.00 95.44 117 GLU A O 1
ATOM 953 N N . LEU A 1 118 ? 22.516 11.378 -24.891 1.00 93.81 118 LEU A N 1
ATOM 954 C CA . LEU A 1 118 ? 21.492 12.402 -25.097 1.00 93.81 118 LEU A CA 1
ATOM 955 C C . LEU A 1 118 ? 22.017 13.810 -24.790 1.00 93.81 118 LEU A C 1
ATOM 957 O O . LEU A 1 118 ? 21.669 14.762 -25.495 1.00 93.81 118 LEU A O 1
ATOM 961 N N . LEU A 1 119 ? 22.873 13.950 -23.775 1.00 94.12 119 LEU A N 1
ATOM 962 C CA . LEU A 1 119 ? 23.546 15.209 -23.456 1.00 94.12 119 LEU A CA 1
ATOM 963 C C . LEU A 1 119 ? 24.525 15.624 -24.556 1.00 94.12 119 LEU A C 1
ATOM 965 O O . LEU A 1 119 ? 24.577 16.806 -24.900 1.00 94.12 119 LEU A O 1
ATOM 969 N N . ASP A 1 120 ? 25.274 14.693 -25.138 1.00 94.62 120 ASP A N 1
ATOM 970 C CA . ASP A 1 120 ? 26.201 15.000 -26.229 1.00 94.62 120 ASP A CA 1
ATOM 971 C C . ASP A 1 120 ? 25.467 15.402 -27.514 1.00 94.62 120 ASP A C 1
ATOM 973 O O . ASP A 1 120 ? 25.843 16.391 -28.155 1.00 94.62 120 ASP A O 1
ATOM 977 N N . ILE A 1 121 ? 24.346 14.746 -27.831 1.00 92.75 121 ILE A N 1
ATOM 978 C CA . ILE A 1 121 ? 23.453 15.168 -28.922 1.00 92.75 121 ILE A CA 1
ATOM 979 C C . ILE A 1 121 ? 22.937 16.592 -28.669 1.00 92.75 121 ILE A C 1
ATOM 981 O O . ILE A 1 121 ? 22.980 17.437 -29.566 1.00 92.75 121 ILE A O 1
ATOM 985 N N . GLN A 1 122 ? 22.490 16.890 -27.447 1.00 92.50 122 GLN A N 1
ATOM 986 C CA . GLN A 1 122 ? 21.984 18.216 -27.084 1.00 92.50 122 GLN A CA 1
ATOM 987 C C . GLN A 1 122 ? 23.074 19.302 -27.136 1.00 92.50 122 GLN A C 1
ATOM 989 O O . GLN A 1 122 ? 22.793 20.443 -27.513 1.00 92.50 122 GLN A O 1
ATOM 994 N N . LYS A 1 123 ? 24.332 18.975 -26.807 1.00 92.62 123 LYS A N 1
ATOM 995 C CA . LYS A 1 123 ? 25.470 19.896 -26.995 1.00 92.62 123 LYS A CA 1
ATOM 996 C C . LYS A 1 123 ? 25.676 20.230 -28.473 1.00 92.62 123 LYS A C 1
ATOM 998 O O . LYS A 1 123 ? 25.931 21.392 -28.790 1.00 92.62 123 LYS A O 1
ATOM 1003 N N . GLY A 1 124 ? 25.546 19.236 -29.357 1.00 91.38 124 GLY A N 1
ATOM 1004 C CA . GLY A 1 124 ? 25.636 19.413 -30.810 1.00 91.38 124 GLY A CA 1
ATOM 1005 C C . GLY A 1 124 ? 24.434 20.145 -31.418 1.00 91.38 124 GLY A C 1
ATOM 1006 O O . GLY A 1 124 ? 24.591 20.896 -32.379 1.00 91.38 124 GLY A O 1
ATOM 1007 N N . ASN A 1 125 ? 23.243 19.984 -30.836 1.00 92.94 125 ASN A N 1
ATOM 1008 C CA . ASN A 1 125 ? 22.015 20.651 -31.254 1.00 92.94 125 ASN A CA 1
ATOM 1009 C C . ASN A 1 125 ? 21.181 21.090 -30.041 1.00 92.94 125 ASN A C 1
ATOM 1011 O O . ASN A 1 125 ? 20.375 20.328 -29.512 1.00 92.94 125 ASN A O 1
ATOM 1015 N N . ARG A 1 126 ? 21.300 22.364 -29.648 1.00 86.44 126 ARG A N 1
ATOM 1016 C CA . ARG A 1 126 ? 20.578 22.924 -28.487 1.00 86.44 126 ARG A CA 1
ATOM 1017 C C . ARG A 1 126 ? 19.053 22.916 -28.624 1.00 86.44 126 ARG A C 1
ATOM 1019 O O . ARG A 1 126 ? 18.366 23.100 -27.623 1.00 86.44 126 ARG A O 1
ATOM 1026 N N . GLN A 1 127 ? 18.520 22.749 -29.836 1.00 86.94 127 GLN A N 1
ATOM 1027 C CA . GLN A 1 127 ? 17.076 22.608 -30.048 1.00 86.94 127 GLN A CA 1
ATOM 1028 C C . GLN A 1 127 ? 16.577 21.202 -29.689 1.00 86.94 127 GLN A C 1
ATOM 1030 O O . GLN A 1 127 ? 15.376 21.004 -29.508 1.00 86.94 127 GLN A O 1
ATOM 1035 N N . GLU A 1 128 ? 17.482 20.231 -29.554 1.00 86.94 128 GLU A N 1
ATOM 1036 C CA . GLU A 1 128 ? 17.135 18.870 -29.186 1.00 86.94 128 GLU A CA 1
ATOM 1037 C C . GLU A 1 128 ? 16.827 18.784 -27.686 1.00 86.94 128 GLU A C 1
ATOM 1039 O O . GLU A 1 128 ? 17.698 18.901 -26.822 1.00 86.94 128 GLU A O 1
ATOM 1044 N N . ALA A 1 129 ? 15.552 18.580 -27.358 1.00 86.94 129 ALA A N 1
ATOM 1045 C CA . ALA A 1 129 ? 15.127 18.366 -25.981 1.00 86.94 129 ALA A CA 1
ATOM 1046 C C . ALA A 1 129 ? 15.347 16.904 -25.560 1.00 86.94 129 ALA A C 1
ATOM 1048 O O . ALA A 1 129 ? 14.885 15.975 -26.240 1.00 86.94 129 ALA A O 1
ATOM 1049 N N . ILE A 1 130 ? 15.980 16.709 -24.402 1.00 88.00 130 ILE A N 1
ATOM 1050 C CA . ILE A 1 130 ? 16.002 15.423 -23.700 1.00 88.00 130 ILE A CA 1
ATOM 1051 C C . ILE A 1 130 ? 14.618 15.217 -23.087 1.00 88.00 130 ILE A C 1
ATOM 1053 O O . ILE A 1 130 ? 14.133 16.032 -22.304 1.00 88.00 130 ILE A O 1
ATOM 1057 N N . THR A 1 131 ? 13.958 14.137 -23.488 1.00 89.25 131 THR A N 1
ATOM 1058 C CA . THR A 1 131 ? 12.621 13.782 -22.997 1.00 89.25 131 THR A CA 1
ATOM 1059 C C . THR A 1 131 ? 12.688 12.450 -22.279 1.00 89.25 131 THR A C 1
ATOM 1061 O O . THR A 1 131 ? 13.584 11.650 -22.551 1.00 89.25 131 THR A O 1
ATOM 1064 N N . GLY A 1 132 ? 11.702 12.194 -21.423 1.00 88.81 132 GLY A N 1
ATOM 1065 C CA . GLY A 1 132 ? 11.581 10.924 -20.723 1.00 88.81 132 GLY A CA 1
ATOM 1066 C C . GLY A 1 132 ? 11.594 9.712 -21.651 1.00 88.81 132 GLY A C 1
ATOM 1067 O O . GLY A 1 132 ? 12.362 8.779 -21.457 1.00 88.81 132 GLY A O 1
ATOM 1068 N N . TYR A 1 133 ? 10.823 9.796 -22.737 1.00 91.31 133 TYR A N 1
ATOM 1069 C CA . TYR A 1 133 ? 10.775 8.769 -23.775 1.00 91.31 133 TYR A CA 1
ATOM 1070 C C . TYR A 1 133 ? 12.138 8.477 -24.418 1.00 91.31 133 TYR A C 1
ATOM 1072 O O . TYR A 1 133 ? 12.492 7.317 -24.597 1.00 91.31 133 TYR A O 1
ATOM 1080 N N . LYS A 1 134 ? 12.915 9.516 -24.762 1.00 92.00 134 LYS A N 1
ATOM 1081 C CA . LYS A 1 134 ? 14.245 9.330 -25.368 1.00 92.00 134 LYS A CA 1
ATOM 1082 C C . LYS A 1 134 ? 15.210 8.658 -24.398 1.00 92.00 134 LYS A C 1
ATOM 1084 O O . LYS A 1 134 ? 15.934 7.762 -24.811 1.00 92.00 134 LYS A O 1
ATOM 1089 N N . LEU A 1 135 ? 15.186 9.072 -23.131 1.00 93.62 135 LEU A N 1
ATOM 1090 C CA . LEU A 1 135 ? 16.006 8.467 -22.085 1.00 93.62 135 LEU A CA 1
ATOM 1091 C C . LEU A 1 135 ? 15.638 6.995 -21.872 1.00 93.62 135 LEU A C 1
ATOM 1093 O O . LEU A 1 135 ? 16.518 6.144 -21.868 1.00 93.62 135 LEU A O 1
ATOM 1097 N N . LEU A 1 136 ? 14.343 6.688 -21.771 1.00 94.75 136 LEU A N 1
ATOM 1098 C CA . LEU A 1 136 ? 13.864 5.318 -21.602 1.00 94.75 136 LEU A CA 1
ATOM 1099 C C . LEU A 1 136 ? 14.231 4.423 -22.794 1.00 94.75 136 LEU A C 1
ATOM 1101 O O . LEU A 1 136 ? 14.665 3.292 -22.597 1.00 94.75 136 LEU A O 1
ATOM 1105 N N . ASN A 1 137 ? 14.080 4.917 -24.026 1.00 93.62 137 ASN A N 1
ATOM 1106 C CA . ASN A 1 137 ? 14.496 4.164 -25.208 1.00 93.62 137 ASN A CA 1
ATOM 1107 C C . ASN A 1 137 ? 16.007 3.943 -25.231 1.00 93.62 137 ASN A C 1
ATOM 1109 O O . ASN A 1 137 ? 16.423 2.806 -25.393 1.00 93.62 137 ASN A O 1
ATOM 1113 N N . GLY A 1 138 ? 16.812 4.985 -24.993 1.00 95.69 138 GLY A N 1
ATOM 1114 C CA . GLY A 1 138 ? 18.269 4.850 -24.938 1.00 95.69 138 GLY A CA 1
ATOM 1115 C C . GLY A 1 138 ? 18.722 3.844 -23.877 1.00 95.69 138 GLY A C 1
ATOM 1116 O O . GLY A 1 138 ? 19.596 3.025 -24.143 1.00 95.69 138 GLY A O 1
ATOM 1117 N N . PHE A 1 139 ? 18.072 3.839 -22.707 1.00 97.44 139 PHE A N 1
ATOM 1118 C CA . PHE A 1 139 ? 18.300 2.835 -21.667 1.00 97.44 139 PHE A CA 1
ATOM 1119 C C . PHE A 1 139 ? 18.044 1.415 -22.189 1.00 97.44 139 PHE A C 1
ATOM 1121 O O . PHE A 1 139 ? 18.903 0.545 -22.066 1.00 97.44 139 PHE A O 1
ATOM 1128 N N . TRP A 1 140 ? 16.884 1.166 -22.803 1.00 96.88 140 TRP A N 1
ATOM 1129 C CA . TRP A 1 140 ? 16.536 -0.175 -23.276 1.00 96.88 140 TRP A CA 1
ATOM 1130 C C . TRP A 1 140 ? 17.304 -0.609 -24.524 1.00 96.88 140 TRP A C 1
ATOM 1132 O O . TRP A 1 140 ? 17.559 -1.802 -24.677 1.00 96.88 140 TRP A O 1
ATOM 1142 N N . ASP A 1 141 ? 17.682 0.314 -25.402 1.00 95.75 141 ASP A N 1
ATOM 1143 C CA . ASP A 1 141 ? 18.530 0.025 -26.558 1.00 95.75 141 ASP A CA 1
ATOM 1144 C C . ASP A 1 141 ? 19.900 -0.471 -26.074 1.00 95.75 141 ASP A C 1
ATOM 1146 O O . ASP A 1 141 ? 20.292 -1.590 -26.407 1.00 95.75 141 ASP A O 1
ATOM 1150 N N . LYS A 1 142 ? 20.538 0.259 -25.151 1.00 96.06 142 LYS A N 1
ATOM 1151 C CA . LYS A 1 142 ? 21.799 -0.152 -24.510 1.00 96.06 142 LYS A CA 1
ATOM 1152 C C . LYS A 1 142 ? 21.685 -1.449 -23.718 1.00 96.06 142 LYS A C 1
ATOM 1154 O O . LYS A 1 142 ? 22.559 -2.309 -23.807 1.00 96.06 142 LYS A O 1
ATOM 1159 N N . PHE A 1 143 ? 20.600 -1.616 -22.965 1.00 96.88 143 PHE A N 1
ATOM 1160 C CA . PHE A 1 143 ? 20.325 -2.861 -22.250 1.00 96.88 143 PHE A CA 1
ATOM 1161 C C . PHE A 1 143 ? 20.271 -4.056 -23.212 1.00 96.88 143 PHE A C 1
ATOM 1163 O O . PHE A 1 143 ? 20.796 -5.124 -22.911 1.00 96.88 143 PHE A O 1
ATOM 1170 N N . ASN A 1 144 ? 19.650 -3.889 -24.383 1.00 94.44 144 ASN A N 1
ATOM 1171 C CA . ASN A 1 144 ? 19.562 -4.951 -25.384 1.00 94.44 144 ASN A CA 1
ATOM 1172 C C . ASN A 1 144 ? 20.891 -5.188 -26.116 1.00 94.44 144 ASN A C 1
ATOM 1174 O O . ASN A 1 144 ? 21.183 -6.330 -26.457 1.00 94.44 144 ASN A O 1
ATOM 1178 N N . GLU A 1 145 ? 21.694 -4.149 -26.350 1.00 94.62 145 GLU A N 1
ATOM 1179 C CA . GLU A 1 145 ? 23.040 -4.281 -26.926 1.00 94.62 145 GLU A CA 1
ATOM 1180 C C . GLU A 1 145 ? 23.970 -5.088 -26.016 1.00 94.62 145 GLU A C 1
ATOM 1182 O O . GLU A 1 145 ? 24.702 -5.952 -26.493 1.00 94.62 145 GLU A O 1
ATOM 1187 N N . LYS A 1 146 ? 23.892 -4.848 -24.703 1.00 94.88 146 LYS A N 1
ATOM 1188 C CA . LYS A 1 146 ? 24.708 -5.517 -23.680 1.00 94.88 146 LYS A CA 1
ATOM 1189 C C . LYS A 1 146 ? 24.038 -6.754 -23.076 1.00 94.88 146 LYS A C 1
ATOM 1191 O O . LYS A 1 146 ? 24.513 -7.278 -22.077 1.00 94.88 146 LYS A O 1
ATOM 1196 N N . TYR A 1 147 ? 22.931 -7.234 -23.647 1.00 93.75 147 TYR A N 1
ATOM 1197 C CA . TYR A 1 147 ? 22.059 -8.225 -23.003 1.00 93.75 147 TYR A CA 1
ATOM 1198 C C . TYR A 1 147 ? 22.816 -9.465 -22.497 1.00 93.75 147 TYR A C 1
ATOM 1200 O O . TYR A 1 147 ? 22.557 -9.939 -21.393 1.00 93.75 147 TYR A O 1
ATOM 1208 N N . ASP A 1 148 ? 23.749 -9.992 -23.293 1.00 92.38 148 ASP A N 1
ATOM 1209 C CA . ASP A 1 148 ? 24.490 -11.219 -22.967 1.00 92.38 148 ASP A CA 1
ATOM 1210 C C . ASP A 1 148 ? 25.490 -11.046 -21.803 1.00 92.38 148 ASP A C 1
ATOM 1212 O O . ASP A 1 148 ? 25.939 -12.035 -21.222 1.00 92.38 148 ASP A O 1
ATOM 1216 N N . GLU A 1 149 ? 25.795 -9.803 -21.422 1.00 94.88 149 GLU A N 1
ATOM 1217 C CA . GLU A 1 149 ? 26.685 -9.438 -20.312 1.00 94.88 149 GLU A CA 1
ATOM 1218 C C . GLU A 1 149 ? 25.908 -9.138 -19.012 1.00 94.88 149 GLU A C 1
ATOM 1220 O O . GLU A 1 149 ? 26.491 -9.108 -17.933 1.00 94.88 149 GLU A O 1
ATOM 1225 N N . LEU A 1 150 ? 24.581 -8.971 -19.086 1.00 95.19 150 LEU A N 1
ATOM 1226 C CA . LEU A 1 150 ? 23.736 -8.429 -18.011 1.00 95.19 150 LEU A CA 1
ATOM 1227 C C . LEU A 1 150 ? 22.970 -9.495 -17.211 1.00 95.19 150 LEU A C 1
ATOM 1229 O O . LEU A 1 150 ? 21.842 -9.253 -16.778 1.00 95.19 150 LEU A O 1
ATOM 1233 N N . ASN A 1 151 ? 23.542 -10.687 -17.018 1.00 94.94 151 ASN A N 1
ATOM 1234 C CA . ASN A 1 151 ? 22.829 -11.817 -16.400 1.00 94.94 151 ASN A CA 1
ATOM 1235 C C . ASN A 1 151 ? 22.211 -11.463 -15.032 1.00 94.94 151 ASN A C 1
ATOM 1237 O O . ASN A 1 151 ? 21.027 -11.725 -14.813 1.00 94.94 151 ASN A O 1
ATOM 1241 N N . ASP A 1 152 ? 22.963 -10.804 -14.148 1.00 95.75 152 ASP A N 1
ATOM 1242 C CA . ASP A 1 152 ? 22.486 -10.448 -12.804 1.00 95.75 152 ASP A CA 1
ATOM 1243 C C . ASP A 1 152 ? 21.385 -9.378 -12.843 1.00 95.75 152 ASP A C 1
ATOM 1245 O O . ASP A 1 152 ? 20.367 -9.497 -12.152 1.00 95.75 152 ASP A O 1
ATOM 1249 N N . ALA A 1 153 ? 21.530 -8.375 -13.711 1.00 97.25 153 ALA A N 1
ATOM 1250 C CA . ALA A 1 153 ? 20.527 -7.340 -13.943 1.00 97.25 153 ALA A CA 1
ATOM 1251 C C . ALA A 1 153 ? 19.227 -7.908 -14.543 1.00 97.25 153 ALA A C 1
ATOM 1253 O O . ALA A 1 153 ? 18.126 -7.525 -14.137 1.00 97.25 153 ALA A O 1
ATOM 1254 N N . ILE A 1 154 ? 19.334 -8.865 -15.466 1.00 97.69 154 ILE A N 1
ATOM 1255 C CA . ILE A 1 154 ? 18.194 -9.575 -16.054 1.00 97.69 154 ILE A CA 1
ATOM 1256 C C . ILE A 1 154 ? 17.438 -10.356 -14.978 1.00 97.69 154 ILE A C 1
ATOM 1258 O O . ILE A 1 154 ? 16.226 -10.178 -14.831 1.00 97.69 154 ILE A O 1
ATOM 1262 N N . GLU A 1 155 ? 18.136 -11.183 -14.200 1.00 97.19 155 GLU A N 1
ATOM 1263 C CA . GLU A 1 155 ? 17.520 -11.979 -13.133 1.00 97.19 155 GLU A CA 1
ATOM 1264 C C . GLU A 1 155 ? 16.963 -11.099 -12.008 1.00 97.19 155 GLU A C 1
ATOM 1266 O O . GLU A 1 155 ? 15.952 -11.424 -11.382 1.00 97.19 155 GLU A O 1
ATOM 1271 N N . PHE A 1 156 ? 17.567 -9.939 -11.755 1.00 98.06 156 PHE A N 1
ATOM 1272 C CA . PHE A 1 156 ? 17.005 -8.937 -10.859 1.00 98.06 156 PHE A CA 1
ATOM 1273 C C . PHE A 1 156 ? 15.660 -8.395 -11.364 1.00 98.06 156 PHE A C 1
ATOM 1275 O O . PHE A 1 156 ? 14.669 -8.462 -10.634 1.00 98.06 156 PHE A O 1
ATOM 1282 N N . ILE A 1 157 ? 15.592 -7.918 -12.613 1.00 98.31 157 ILE A N 1
ATOM 1283 C CA . ILE A 1 157 ? 14.355 -7.373 -13.200 1.00 98.31 157 ILE A CA 1
ATOM 1284 C C . ILE A 1 157 ? 13.242 -8.425 -13.181 1.00 98.31 157 ILE A C 1
ATOM 1286 O O . ILE A 1 157 ? 12.116 -8.123 -12.776 1.00 98.31 157 ILE A O 1
ATOM 1290 N N . LYS A 1 158 ? 13.553 -9.668 -13.565 1.00 98.06 158 LYS A N 1
ATOM 1291 C CA . LYS A 1 158 ? 12.596 -10.781 -13.540 1.00 98.06 158 LYS A CA 1
ATOM 1292 C C . LYS A 1 158 ? 12.004 -11.008 -12.149 1.00 98.06 158 LYS A C 1
ATOM 1294 O O . LYS A 1 158 ? 10.781 -11.028 -12.001 1.00 98.06 158 LYS A O 1
ATOM 1299 N N . ARG A 1 159 ? 12.859 -11.112 -11.125 1.00 97.94 159 ARG A N 1
ATOM 1300 C CA . ARG A 1 159 ? 12.431 -11.311 -9.732 1.00 97.94 159 ARG A CA 1
ATOM 1301 C C . ARG A 1 159 ? 11.593 -10.147 -9.222 1.00 97.94 159 ARG A C 1
ATOM 1303 O O . ARG A 1 159 ? 10.554 -10.381 -8.616 1.00 97.94 159 ARG A O 1
ATOM 1310 N N . VAL A 1 160 ? 11.987 -8.904 -9.512 1.00 98.38 160 VAL A N 1
ATOM 1311 C CA . VAL A 1 160 ? 11.205 -7.714 -9.136 1.00 98.38 160 VAL A CA 1
ATOM 1312 C C . VAL A 1 160 ? 9.803 -7.763 -9.744 1.00 98.38 160 VAL A C 1
ATOM 1314 O O . VAL A 1 160 ? 8.832 -7.525 -9.029 1.00 98.38 160 VAL A O 1
ATOM 1317 N N . TRP A 1 161 ? 9.668 -8.122 -11.023 1.00 98.12 161 TRP A N 1
ATOM 1318 C CA . TRP A 1 161 ? 8.355 -8.290 -11.655 1.00 98.12 161 TRP A CA 1
ATOM 1319 C C . TRP A 1 161 ? 7.541 -9.423 -11.039 1.00 98.12 161 TRP A C 1
ATOM 1321 O O . TRP A 1 161 ? 6.335 -9.267 -10.838 1.00 98.12 161 TRP A O 1
ATOM 1331 N N . TRP A 1 162 ? 8.185 -10.534 -10.686 1.00 98.12 162 TRP A N 1
ATOM 1332 C CA . TRP A 1 162 ? 7.506 -11.616 -9.987 1.00 98.12 162 TRP A CA 1
ATOM 1333 C C . TRP A 1 162 ? 6.994 -11.167 -8.616 1.00 98.12 162 TRP A C 1
ATOM 1335 O O . TRP A 1 162 ? 5.807 -11.343 -8.336 1.00 98.12 162 TRP A O 1
ATOM 1345 N N . TYR A 1 163 ? 7.830 -10.505 -7.808 1.00 98.31 163 TYR A N 1
ATOM 1346 C CA . TYR A 1 163 ? 7.443 -9.976 -6.497 1.00 98.31 163 TYR A CA 1
ATOM 1347 C C . TYR A 1 163 ? 6.334 -8.929 -6.597 1.00 98.31 163 TYR A C 1
ATOM 1349 O O . TYR A 1 163 ? 5.391 -8.928 -5.809 1.00 98.31 163 TYR A O 1
ATOM 1357 N N . ARG A 1 164 ? 6.402 -8.060 -7.608 1.00 97.06 164 ARG A N 1
ATOM 1358 C CA . ARG A 1 164 ? 5.401 -7.025 -7.890 1.00 97.06 164 ARG A CA 1
ATOM 1359 C C . ARG A 1 164 ? 3.994 -7.598 -8.088 1.00 97.06 164 ARG A C 1
ATOM 1361 O O . ARG A 1 164 ? 3.021 -6.959 -7.684 1.00 97.06 164 ARG A O 1
ATOM 1368 N N . LEU A 1 165 ? 3.874 -8.777 -8.704 1.00 96.06 165 LEU A N 1
ATOM 1369 C CA . LEU A 1 165 ? 2.581 -9.408 -8.994 1.00 96.06 165 LEU A CA 1
ATOM 1370 C C . LEU A 1 165 ? 2.154 -10.440 -7.944 1.00 96.06 165 LEU A C 1
ATOM 1372 O O . LEU A 1 165 ? 0.965 -10.512 -7.647 1.00 96.06 165 LEU A O 1
ATOM 1376 N N . ASN A 1 166 ? 3.102 -11.188 -7.375 1.00 96.81 166 ASN A N 1
ATOM 1377 C CA . ASN A 1 166 ? 2.841 -12.359 -6.526 1.00 96.81 166 ASN A CA 1
ATOM 1378 C C . ASN A 1 166 ? 3.247 -12.160 -5.052 1.00 96.81 166 ASN A C 1
ATOM 1380 O O . ASN A 1 166 ? 3.122 -13.071 -4.242 1.00 96.81 166 ASN A O 1
ATOM 1384 N N . GLY A 1 167 ? 3.741 -10.977 -4.686 1.00 97.38 167 GLY A N 1
ATOM 1385 C CA . GLY A 1 167 ? 4.220 -10.692 -3.336 1.00 97.38 167 GLY A CA 1
ATOM 1386 C C . GLY A 1 167 ? 5.614 -11.234 -3.051 1.00 97.38 167 GLY A C 1
ATOM 1387 O O . GLY A 1 167 ? 6.297 -11.763 -3.922 1.00 97.38 167 GLY A O 1
ATOM 1388 N N . TYR A 1 168 ? 6.076 -11.025 -1.826 1.00 98.44 168 TYR A N 1
ATOM 1389 C CA . TYR A 1 168 ? 7.465 -11.234 -1.437 1.00 98.44 168 TYR A CA 1
ATOM 1390 C C . TYR A 1 168 ? 7.546 -11.862 -0.051 1.00 98.44 168 TYR A C 1
ATOM 1392 O O . TYR A 1 168 ? 6.801 -11.488 0.860 1.00 98.44 168 TYR A O 1
ATOM 1400 N N . TRP A 1 169 ? 8.475 -12.801 0.095 1.00 98.19 169 TRP A N 1
ATOM 1401 C CA . TRP A 1 169 ? 8.772 -13.484 1.342 1.00 98.19 169 TRP A CA 1
ATOM 1402 C C . TRP A 1 169 ? 10.148 -13.090 1.861 1.00 98.19 169 TRP A C 1
ATOM 1404 O O . TRP A 1 169 ? 11.141 -13.160 1.134 1.00 98.19 169 TRP A O 1
ATOM 1414 N N . PHE A 1 170 ? 10.207 -12.778 3.152 1.00 98.25 170 PHE A N 1
ATOM 1415 C CA . PHE A 1 170 ? 11.450 -12.627 3.903 1.00 98.25 170 PHE A CA 1
ATOM 1416 C C . PHE A 1 170 ? 11.290 -13.194 5.314 1.00 98.25 170 PHE A C 1
ATOM 1418 O O . PHE A 1 170 ? 10.178 -13.317 5.821 1.00 98.25 170 PHE A O 1
ATOM 1425 N N . TYR A 1 171 ? 12.390 -13.532 5.972 1.00 98.12 171 TYR A N 1
ATOM 1426 C CA . TYR A 1 171 ? 12.397 -13.880 7.383 1.00 98.12 171 TYR A CA 1
ATOM 1427 C C . TYR A 1 171 ? 12.354 -12.622 8.248 1.00 98.12 171 TYR A C 1
ATOM 1429 O O . TYR A 1 171 ? 13.198 -11.734 8.107 1.00 98.12 171 TYR A O 1
ATOM 1437 N N . ASN A 1 172 ? 11.416 -12.594 9.191 1.00 97.56 172 ASN A N 1
ATOM 1438 C CA . ASN A 1 172 ? 11.297 -11.575 10.223 1.00 97.56 172 ASN A CA 1
ATOM 1439 C C . ASN A 1 172 ? 11.274 -12.261 11.593 1.00 97.56 172 ASN A C 1
ATOM 1441 O O . ASN A 1 172 ? 10.353 -13.026 11.875 1.00 97.56 172 ASN A O 1
ATOM 1445 N N . ASP A 1 173 ? 12.302 -12.039 12.411 1.00 96.62 173 ASP A N 1
ATOM 1446 C CA . ASP A 1 173 ? 12.451 -12.638 13.750 1.00 96.62 173 ASP A CA 1
ATOM 1447 C C . ASP A 1 173 ? 12.145 -14.153 13.830 1.00 96.62 173 ASP A C 1
ATOM 1449 O O . ASP A 1 173 ? 11.293 -14.616 14.590 1.00 96.62 173 ASP A O 1
ATOM 1453 N N . GLY A 1 174 ? 12.810 -14.954 12.999 1.00 95.50 174 GLY A N 1
ATOM 1454 C CA . GLY A 1 174 ? 12.646 -16.410 12.965 1.00 95.50 174 GLY A CA 1
ATOM 1455 C C . GLY A 1 174 ? 11.487 -16.911 12.102 1.00 95.50 174 GLY A C 1
ATOM 1456 O O . GLY A 1 174 ? 11.395 -18.117 11.874 1.00 95.50 174 GLY A O 1
ATOM 1457 N N . LYS A 1 175 ? 10.622 -16.026 11.583 1.00 95.12 175 LYS A N 1
ATOM 1458 C CA . LYS A 1 175 ? 9.401 -16.417 10.861 1.00 95.12 175 LYS A CA 1
ATOM 1459 C C . LYS A 1 175 ? 9.402 -15.984 9.391 1.00 95.12 175 LYS A C 1
ATOM 1461 O O . LYS A 1 175 ? 9.612 -14.799 9.118 1.00 95.12 175 LYS A O 1
ATOM 1466 N N . PRO A 1 176 ? 9.093 -16.884 8.437 1.00 96.69 176 PRO A N 1
ATOM 1467 C CA . PRO A 1 176 ? 8.711 -16.488 7.086 1.00 96.69 176 PRO A CA 1
ATOM 1468 C C . PRO A 1 176 ? 7.546 -15.498 7.129 1.00 96.69 176 PRO A C 1
ATOM 1470 O O . PRO A 1 176 ? 6.499 -15.773 7.707 1.00 96.69 176 PRO A O 1
ATOM 1473 N N . THR A 1 177 ? 7.735 -14.336 6.524 1.00 97.50 177 THR A N 1
ATOM 1474 C CA . THR A 1 177 ? 6.783 -13.231 6.535 1.00 97.50 177 THR A CA 1
ATOM 1475 C C . THR A 1 177 ? 6.475 -12.823 5.105 1.00 97.50 177 THR A C 1
ATOM 1477 O O . THR A 1 177 ? 7.353 -12.382 4.363 1.00 97.50 177 THR A O 1
ATOM 1480 N N . TYR A 1 178 ? 5.206 -12.962 4.730 1.00 98.06 178 TYR A N 1
ATOM 1481 C CA . TYR A 1 178 ? 4.690 -12.528 3.437 1.00 98.06 178 TYR A CA 1
ATOM 1482 C C . TYR A 1 178 ? 4.285 -11.055 3.456 1.00 98.06 178 TYR A C 1
ATOM 1484 O O . TYR A 1 178 ? 3.601 -10.608 4.384 1.00 98.06 178 TYR A O 1
ATOM 1492 N N . ILE A 1 179 ? 4.625 -10.324 2.399 1.00 98.50 179 ILE A N 1
ATOM 1493 C CA . ILE A 1 179 ? 4.041 -9.022 2.060 1.00 98.50 179 ILE A CA 1
ATOM 1494 C C . ILE A 1 179 ? 3.495 -9.051 0.632 1.00 98.50 179 ILE A C 1
ATOM 1496 O O . ILE A 1 179 ? 4.037 -9.727 -0.239 1.00 98.50 179 ILE A O 1
ATOM 1500 N N . THR A 1 180 ? 2.430 -8.290 0.380 1.00 98.50 180 THR A N 1
ATOM 1501 C CA . THR A 1 180 ? 1.836 -8.190 -0.960 1.00 98.50 180 THR A CA 1
ATOM 1502 C C . THR A 1 180 ? 2.796 -7.516 -1.937 1.00 98.50 180 THR A C 1
ATOM 1504 O O . THR A 1 180 ? 3.685 -6.761 -1.533 1.00 98.50 180 THR A O 1
ATOM 1507 N N . GLY A 1 181 ? 2.586 -7.723 -3.239 1.00 98.06 181 GLY A N 1
ATOM 1508 C CA . GLY A 1 181 ? 3.425 -7.093 -4.260 1.00 98.06 181 GLY A CA 1
ATOM 1509 C C . GLY A 1 181 ? 3.394 -5.565 -4.193 1.00 98.06 181 GLY A C 1
ATOM 1510 O O . GLY A 1 181 ? 4.427 -4.916 -4.317 1.00 98.06 181 GLY A O 1
ATOM 1511 N N . ARG A 1 182 ? 2.235 -4.973 -3.876 1.00 98.12 182 ARG A N 1
ATOM 1512 C CA . ARG A 1 182 ? 2.110 -3.518 -3.695 1.00 98.12 182 ARG A CA 1
ATOM 1513 C C . ARG A 1 182 ? 2.886 -3.014 -2.472 1.00 98.12 182 ARG A C 1
ATOM 1515 O O . ARG A 1 182 ? 3.581 -2.005 -2.568 1.00 98.12 182 ARG A O 1
ATOM 1522 N N . HIS A 1 183 ? 2.871 -3.760 -1.364 1.00 98.62 183 HIS A N 1
ATOM 1523 C CA . HIS A 1 183 ? 3.696 -3.433 -0.198 1.00 98.62 183 HIS A CA 1
ATOM 1524 C C . HIS A 1 183 ? 5.198 -3.587 -0.493 1.00 98.62 183 HIS A C 1
ATOM 1526 O O . HIS A 1 183 ? 6.005 -2.756 -0.082 1.00 98.62 183 HIS A O 1
ATOM 1532 N N . PHE A 1 184 ? 5.583 -4.615 -1.250 1.00 98.56 184 PHE A N 1
ATOM 1533 C CA . PHE A 1 184 ? 6.957 -4.790 -1.714 1.00 98.56 184 PHE A CA 1
ATOM 1534 C C . PHE A 1 184 ? 7.427 -3.598 -2.565 1.00 98.56 184 PHE A C 1
ATOM 1536 O O . PHE A 1 184 ? 8.527 -3.085 -2.344 1.00 98.56 184 PHE A O 1
ATOM 1543 N N . MET A 1 185 ? 6.590 -3.115 -3.489 1.00 98.31 185 MET A N 1
ATOM 1544 C CA . MET A 1 185 ? 6.912 -1.952 -4.323 1.00 98.31 185 MET A CA 1
ATOM 1545 C C . MET A 1 185 ? 7.004 -0.659 -3.509 1.00 98.31 185 MET A C 1
ATOM 1547 O O . MET A 1 185 ? 7.909 0.138 -3.745 1.00 98.31 185 MET A O 1
ATOM 1551 N N . TRP A 1 186 ? 6.133 -0.486 -2.511 1.00 97.75 186 TRP A N 1
ATOM 1552 C CA . TRP A 1 186 ? 6.199 0.618 -1.551 1.00 97.75 186 TRP A CA 1
ATOM 1553 C C . TRP A 1 186 ? 7.553 0.678 -0.835 1.00 97.75 186 TRP A C 1
ATOM 1555 O O . TRP A 1 186 ? 8.219 1.710 -0.838 1.00 97.75 186 TRP A O 1
ATOM 1565 N N . LEU A 1 187 ? 7.999 -0.446 -0.271 1.00 97.62 187 LEU A N 1
ATOM 1566 C CA . LEU A 1 187 ? 9.234 -0.507 0.515 1.00 97.62 187 LEU A CA 1
ATOM 1567 C C . LEU A 1 187 ? 10.513 -0.368 -0.321 1.00 97.62 187 LEU A C 1
ATOM 1569 O O . LEU A 1 187 ? 11.521 0.147 0.174 1.00 97.62 187 LEU A O 1
ATOM 1573 N N . ASN A 1 188 ? 10.487 -0.833 -1.572 1.00 97.19 188 ASN A N 1
ATOM 1574 C CA . ASN A 1 188 ? 11.667 -0.829 -2.434 1.00 97.19 188 ASN A CA 1
ATOM 1575 C C . ASN A 1 188 ? 11.774 0.391 -3.349 1.00 97.19 188 ASN A C 1
ATOM 1577 O O . ASN A 1 188 ? 12.886 0.853 -3.596 1.00 97.19 188 ASN A O 1
ATOM 1581 N N . PHE A 1 189 ? 10.652 0.909 -3.854 1.00 96.75 189 PHE A N 1
ATOM 1582 C CA . PHE A 1 189 ? 10.646 1.816 -5.007 1.00 96.75 189 PHE A CA 1
ATOM 1583 C C . PHE A 1 189 ? 9.732 3.036 -4.845 1.00 96.75 189 PHE A C 1
ATOM 1585 O O . PHE A 1 189 ? 9.498 3.746 -5.826 1.00 96.75 189 PHE A O 1
ATOM 1592 N N . PHE A 1 190 ? 9.213 3.302 -3.643 1.00 96.62 190 PHE A N 1
ATOM 1593 C CA . PHE A 1 190 ? 8.492 4.541 -3.359 1.00 96.62 190 PHE A CA 1
ATOM 1594 C C . PHE A 1 190 ? 9.363 5.493 -2.538 1.00 96.62 190 PHE A C 1
ATOM 1596 O O . PHE A 1 190 ? 9.538 5.330 -1.330 1.00 96.62 190 PHE A O 1
ATOM 1603 N N . TRP A 1 191 ? 9.927 6.489 -3.216 1.00 96.06 191 TRP A N 1
ATOM 1604 C CA . TRP A 1 191 ? 10.774 7.498 -2.591 1.00 96.06 191 TRP A CA 1
ATOM 1605 C C . TRP A 1 191 ? 9.957 8.701 -2.102 1.00 96.06 191 TRP A C 1
ATOM 1607 O O . TRP A 1 191 ? 9.030 9.154 -2.767 1.00 96.06 191 TRP A O 1
ATOM 1617 N N . MET A 1 192 ? 10.326 9.242 -0.947 1.00 93.75 192 MET A N 1
ATOM 1618 C CA . MET A 1 192 ? 9.668 10.336 -0.247 1.00 93.75 192 MET A CA 1
ATOM 1619 C C . MET A 1 192 ? 10.698 11.419 0.122 1.00 93.75 192 MET A C 1
ATOM 1621 O O . MET A 1 192 ? 11.612 11.150 0.910 1.00 93.75 192 MET A O 1
ATOM 1625 N N . PRO A 1 193 ? 10.556 12.654 -0.397 1.00 90.06 193 PRO A N 1
ATOM 1626 C CA . PRO A 1 193 ? 11.526 13.732 -0.177 1.00 90.06 193 PRO A CA 1
ATOM 1627 C C . PRO A 1 193 ? 11.615 14.210 1.279 1.00 90.06 193 PRO A C 1
ATOM 1629 O O . PRO A 1 193 ? 12.638 14.755 1.699 1.00 90.06 193 PRO A O 1
ATOM 1632 N N . ASP A 1 194 ? 10.552 14.041 2.060 1.00 87.31 194 ASP A N 1
ATOM 1633 C CA . ASP A 1 194 ? 10.463 14.467 3.456 1.00 87.31 194 ASP A CA 1
ATOM 1634 C C . ASP A 1 194 ? 11.106 13.470 4.438 1.00 87.31 194 ASP A C 1
ATOM 1636 O O . ASP A 1 194 ? 11.434 13.837 5.573 1.00 87.31 194 ASP A O 1
ATOM 1640 N N . VAL A 1 195 ? 11.380 12.235 4.003 1.00 86.69 195 VAL A N 1
ATOM 1641 C CA . VAL A 1 195 ? 11.992 11.191 4.834 1.00 86.69 195 VAL A CA 1
ATOM 1642 C C . VAL A 1 195 ? 13.520 11.292 4.808 1.00 86.69 195 VAL A C 1
ATOM 1644 O O . VAL A 1 195 ? 14.192 10.864 3.877 1.00 86.69 195 VAL A O 1
ATOM 1647 N N . ARG A 1 196 ? 14.121 11.821 5.880 1.00 80.31 196 ARG A N 1
ATOM 1648 C CA . ARG A 1 196 ? 15.582 12.056 5.932 1.00 80.31 196 ARG A CA 1
ATOM 1649 C C . ARG A 1 196 ? 16.409 10.900 6.505 1.00 80.31 196 ARG A C 1
ATOM 1651 O O . ARG A 1 196 ? 17.589 10.791 6.201 1.00 80.31 196 ARG A O 1
ATOM 1658 N N . GLY A 1 197 ? 15.812 10.058 7.352 1.00 76.19 197 GLY A N 1
ATOM 1659 C CA . GLY A 1 197 ? 16.543 9.085 8.178 1.00 76.19 197 GLY A CA 1
ATOM 1660 C C . GLY A 1 197 ? 16.921 7.766 7.496 1.00 76.19 197 GLY A C 1
ATOM 1661 O O . GLY A 1 197 ? 17.763 7.050 8.027 1.00 76.19 197 GLY A O 1
ATOM 1662 N N . ASN A 1 198 ? 16.325 7.446 6.339 1.00 83.06 198 ASN A N 1
ATOM 1663 C CA . ASN A 1 198 ? 16.486 6.143 5.673 1.00 83.06 198 ASN A CA 1
ATOM 1664 C C . ASN A 1 198 ? 16.575 6.259 4.135 1.00 83.06 198 ASN A C 1
ATOM 1666 O O . ASN A 1 198 ? 15.931 5.531 3.375 1.00 83.06 198 ASN A O 1
ATOM 1670 N N . GLY A 1 199 ? 17.334 7.256 3.667 1.00 86.69 199 GLY A N 1
ATOM 1671 C CA . GLY A 1 199 ? 17.554 7.502 2.237 1.00 86.69 199 GLY A CA 1
ATOM 1672 C C . GLY A 1 199 ? 16.309 7.947 1.461 1.00 86.69 199 GLY A C 1
ATOM 1673 O O . GLY A 1 199 ? 16.304 7.845 0.239 1.00 86.69 199 GLY A O 1
ATOM 1674 N N . GLY A 1 200 ? 15.263 8.420 2.147 1.00 92.69 200 GLY A N 1
ATOM 1675 C CA . GLY A 1 200 ? 14.010 8.831 1.510 1.00 92.69 200 GLY A CA 1
ATOM 1676 C C . GLY A 1 200 ? 13.016 7.706 1.266 1.00 92.69 200 GLY A C 1
ATOM 1677 O O . GLY A 1 200 ? 12.218 7.817 0.357 1.00 92.69 200 GLY A O 1
ATOM 1678 N N . TYR A 1 201 ? 13.045 6.612 2.021 1.00 94.56 201 TYR A N 1
ATOM 1679 C CA . TYR A 1 201 ? 12.175 5.462 1.759 1.00 94.56 201 TYR A CA 1
ATOM 1680 C C . TYR A 1 201 ? 11.477 4.975 3.029 1.00 94.56 201 TYR A C 1
ATOM 1682 O O . TYR A 1 201 ? 11.984 5.200 4.135 1.00 94.56 201 TYR A O 1
ATOM 1690 N N . PRO A 1 202 ? 10.330 4.294 2.886 1.00 94.12 202 PRO A N 1
ATOM 1691 C CA . PRO A 1 202 ? 9.590 3.787 4.023 1.00 94.12 202 PRO A CA 1
ATOM 1692 C C . PRO A 1 202 ? 10.300 2.597 4.676 1.00 94.12 202 PRO A C 1
ATOM 1694 O O . PRO A 1 202 ? 11.052 1.849 4.049 1.00 94.12 202 PRO A O 1
ATOM 1697 N N . GLU A 1 203 ? 10.028 2.424 5.965 1.00 94.06 203 GLU A N 1
ATOM 1698 C CA . GLU A 1 203 ? 10.450 1.264 6.747 1.00 94.06 203 GLU A CA 1
ATOM 1699 C C . GLU A 1 203 ? 9.322 0.239 6.806 1.00 94.06 203 GLU A C 1
ATOM 1701 O O . GLU A 1 203 ? 8.145 0.605 6.811 1.00 94.06 203 GLU A O 1
ATOM 1706 N N . PHE A 1 204 ? 9.678 -1.044 6.895 1.00 97.31 204 PHE A N 1
ATOM 1707 C CA . PHE A 1 204 ? 8.692 -2.092 7.123 1.00 97.31 204 PHE A CA 1
ATOM 1708 C C . PHE A 1 204 ? 7.997 -1.881 8.473 1.00 97.31 204 PHE A C 1
ATOM 1710 O O . PHE A 1 204 ? 8.650 -1.725 9.507 1.00 97.31 204 PHE A O 1
ATOM 1717 N N . ARG A 1 205 ? 6.661 -1.892 8.456 1.00 97.06 205 ARG A N 1
ATOM 1718 C CA . ARG A 1 205 ? 5.813 -1.847 9.650 1.00 97.06 205 ARG A CA 1
ATOM 1719 C C . ARG A 1 205 ? 4.710 -2.878 9.512 1.00 97.06 205 ARG A C 1
ATOM 1721 O O . ARG A 1 205 ? 4.010 -2.895 8.498 1.00 97.06 205 ARG A O 1
ATOM 1728 N N . ASP A 1 206 ? 4.496 -3.690 10.540 1.00 96.62 206 ASP A N 1
ATOM 1729 C CA . ASP A 1 206 ? 3.470 -4.733 10.482 1.00 96.62 206 ASP A CA 1
ATOM 1730 C C . ASP A 1 206 ? 2.050 -4.140 10.376 1.00 96.62 206 ASP A C 1
ATOM 1732 O O . ASP A 1 206 ? 1.202 -4.672 9.662 1.00 96.62 206 ASP A O 1
ATOM 1736 N N . ARG A 1 207 ? 1.797 -2.958 10.957 1.00 96.25 207 ARG A N 1
ATOM 1737 C CA . ARG A 1 207 ? 0.517 -2.254 10.750 1.00 96.25 207 ARG A CA 1
ATOM 1738 C C . ARG A 1 207 ? 0.270 -1.919 9.275 1.00 96.25 207 ARG A C 1
ATOM 1740 O O . ARG A 1 207 ? -0.828 -2.139 8.775 1.00 96.25 207 ARG A O 1
ATOM 1747 N N . HIS A 1 208 ? 1.285 -1.423 8.559 1.00 97.75 208 HIS A N 1
ATOM 1748 C CA . HIS A 1 208 ? 1.182 -1.155 7.115 1.00 97.75 208 HIS A CA 1
ATOM 1749 C C . HIS A 1 208 ? 1.036 -2.445 6.309 1.00 97.75 208 HIS A C 1
ATOM 1751 O O . HIS A 1 208 ? 0.277 -2.484 5.343 1.00 97.75 208 HIS A O 1
ATOM 1757 N N . ARG A 1 209 ? 1.705 -3.524 6.735 1.00 98.12 209 ARG A N 1
ATOM 1758 C CA . ARG A 1 209 ? 1.526 -4.861 6.159 1.00 98.12 209 ARG A CA 1
ATOM 1759 C C . ARG A 1 209 ? 0.070 -5.319 6.249 1.00 98.12 209 ARG A C 1
ATOM 1761 O O . ARG A 1 209 ? -0.460 -5.756 5.233 1.00 98.12 209 ARG A O 1
ATOM 1768 N N . ARG A 1 210 ? -0.582 -5.188 7.409 1.00 97.69 210 ARG A N 1
ATOM 1769 C CA . ARG A 1 210 ? -2.002 -5.546 7.589 1.00 97.69 210 ARG A CA 1
ATOM 1770 C C . ARG A 1 210 ? -2.936 -4.713 6.711 1.00 97.69 210 ARG A C 1
ATOM 1772 O O . ARG A 1 210 ? -3.838 -5.275 6.098 1.00 97.69 210 ARG A O 1
ATOM 1779 N N . GLU A 1 211 ? -2.677 -3.414 6.578 1.00 97.69 211 GLU A N 1
ATOM 1780 C CA . GLU A 1 211 ? -3.421 -2.528 5.670 1.00 97.69 211 GLU A CA 1
ATOM 1781 C C . GLU A 1 211 ? -3.312 -2.997 4.206 1.00 97.69 211 GLU A C 1
ATOM 1783 O O . GLU A 1 211 ? -4.330 -3.233 3.556 1.00 97.69 211 GLU A O 1
ATOM 1788 N N . TYR A 1 212 ? -2.097 -3.234 3.697 1.00 98.31 212 TYR A N 1
ATOM 1789 C CA . TYR A 1 212 ? -1.900 -3.743 2.333 1.00 98.31 212 TYR A CA 1
ATOM 1790 C C . TYR A 1 212 ? -2.497 -5.139 2.112 1.00 98.31 212 TYR A C 1
ATOM 1792 O O . TYR A 1 212 ? -3.048 -5.396 1.042 1.00 98.31 212 TYR A O 1
ATOM 1800 N N . LEU A 1 213 ? -2.389 -6.040 3.092 1.00 98.56 213 LEU A N 1
ATOM 1801 C CA . LEU A 1 213 ? -2.972 -7.382 3.016 1.00 98.56 213 LEU A CA 1
ATOM 1802 C C . LEU A 1 213 ? -4.500 -7.329 2.955 1.00 98.56 213 LEU A C 1
ATOM 1804 O O . LEU A 1 213 ? -5.102 -8.038 2.153 1.00 98.56 213 LEU A O 1
ATOM 1808 N N . PHE A 1 214 ? -5.135 -6.467 3.752 1.00 98.56 214 PHE A N 1
ATOM 1809 C CA . PHE A 1 214 ? -6.587 -6.321 3.710 1.00 98.56 214 PHE A CA 1
ATOM 1810 C C . PHE A 1 214 ? -7.059 -5.744 2.375 1.00 98.56 214 PHE A C 1
ATOM 1812 O O . PHE A 1 214 ? -8.000 -6.268 1.784 1.00 98.56 214 PHE A O 1
ATOM 1819 N N . ARG A 1 215 ? -6.362 -4.737 1.835 1.00 98.19 215 ARG A N 1
ATOM 1820 C CA . ARG A 1 215 ? -6.652 -4.217 0.488 1.00 98.19 215 ARG A CA 1
ATOM 1821 C C . ARG A 1 215 ? -6.531 -5.294 -0.587 1.00 98.19 215 ARG A C 1
ATOM 1823 O O . ARG A 1 215 ? -7.360 -5.357 -1.491 1.00 98.19 215 ARG A O 1
ATOM 1830 N N . ASP A 1 216 ? -5.517 -6.150 -0.498 1.00 97.81 216 ASP A N 1
ATOM 1831 C CA . ASP A 1 216 ? -5.321 -7.249 -1.448 1.00 97.81 216 ASP A CA 1
ATOM 1832 C C . ASP A 1 216 ? -6.418 -8.318 -1.321 1.00 97.81 216 ASP A C 1
ATOM 1834 O O . ASP A 1 216 ? -6.954 -8.769 -2.335 1.00 97.81 216 ASP A O 1
ATOM 1838 N N . TYR A 1 217 ? -6.858 -8.618 -0.093 1.00 98.38 217 TYR A N 1
ATOM 1839 C CA . TYR A 1 217 ? -8.038 -9.450 0.151 1.00 98.38 217 TYR A CA 1
ATOM 1840 C C . TYR A 1 217 ? -9.282 -8.853 -0.523 1.00 98.38 217 TYR A C 1
ATOM 1842 O O . TYR A 1 217 ? -9.928 -9.528 -1.321 1.00 98.38 217 TYR A O 1
ATOM 1850 N N . LEU A 1 218 ? -9.592 -7.573 -0.290 1.00 98.25 218 LEU A N 1
ATOM 1851 C CA . LEU A 1 218 ? -10.764 -6.910 -0.882 1.00 98.25 218 LEU A CA 1
ATOM 1852 C C . LEU A 1 218 ? -10.699 -6.848 -2.420 1.00 98.25 218 LEU A C 1
ATOM 1854 O O . LEU A 1 218 ? -11.730 -6.853 -3.096 1.00 98.25 218 LEU A O 1
ATOM 1858 N N . ARG A 1 219 ? -9.495 -6.818 -3.004 1.00 95.88 219 ARG A N 1
ATOM 1859 C CA . ARG A 1 219 ? -9.301 -6.900 -4.461 1.00 95.88 219 ARG A CA 1
ATOM 1860 C C . ARG A 1 219 ? -9.665 -8.258 -5.043 1.00 95.88 219 ARG A C 1
ATOM 1862 O O . ARG A 1 219 ? -10.210 -8.298 -6.144 1.00 95.88 219 ARG A O 1
ATOM 1869 N N . GLY A 1 220 ? -9.372 -9.334 -4.320 1.00 94.94 220 GLY A N 1
ATOM 1870 C CA . GLY A 1 220 ? -9.618 -10.706 -4.763 1.00 94.94 220 GLY A CA 1
ATOM 1871 C C . GLY A 1 220 ? -10.911 -11.337 -4.245 1.00 94.94 220 GLY A C 1
ATOM 1872 O O . GLY A 1 220 ? -11.290 -12.393 -4.745 1.00 94.94 220 GLY A O 1
ATOM 1873 N N . ALA A 1 221 ? -11.575 -10.733 -3.257 1.00 96.38 221 ALA A N 1
ATOM 1874 C CA . ALA A 1 221 ? -12.707 -11.342 -2.570 1.00 96.38 221 ALA A CA 1
ATOM 1875 C C . ALA A 1 221 ? -13.940 -11.488 -3.477 1.00 96.38 221 ALA A C 1
ATOM 1877 O O . ALA A 1 221 ? -14.530 -10.505 -3.940 1.00 96.38 221 ALA A O 1
ATOM 1878 N N . THR A 1 222 ? -14.352 -12.742 -3.660 1.00 96.44 222 THR A N 1
ATOM 1879 C CA . THR A 1 222 ? -15.582 -13.145 -4.360 1.00 96.44 222 THR A CA 1
ATOM 1880 C C . THR A 1 222 ? -16.580 -13.846 -3.438 1.00 96.44 222 THR A C 1
ATOM 1882 O O . THR A 1 222 ? -17.676 -14.214 -3.849 1.00 96.44 222 THR A O 1
ATOM 1885 N N . GLU A 1 223 ? -16.216 -14.028 -2.171 1.00 95.81 223 GLU A N 1
ATOM 1886 C CA . GLU A 1 223 ? -16.948 -14.834 -1.200 1.00 95.81 223 GLU A CA 1
ATOM 1887 C C . GLU A 1 223 ? -17.828 -13.998 -0.256 1.00 95.81 223 GLU A C 1
ATOM 1889 O O . GLU A 1 223 ? -17.420 -12.951 0.258 1.00 95.81 223 GLU A O 1
ATOM 1894 N N . THR A 1 224 ? -19.043 -14.480 0.010 1.00 96.56 224 THR A N 1
ATOM 1895 C CA . THR A 1 224 ? -20.004 -13.861 0.937 1.00 96.56 224 THR A CA 1
ATOM 1896 C C . THR A 1 224 ? -20.637 -14.885 1.876 1.00 96.56 224 THR A C 1
ATOM 1898 O O . THR A 1 224 ? -20.564 -16.089 1.635 1.00 96.56 224 THR A O 1
ATOM 1901 N N . PHE A 1 225 ? -21.276 -14.410 2.944 1.00 97.69 225 PHE A N 1
ATOM 1902 C CA . PHE A 1 225 ? -21.930 -15.254 3.942 1.00 97.69 225 PHE A CA 1
ATOM 1903 C C . PHE A 1 225 ? -23.138 -15.989 3.352 1.00 97.69 225 PHE A C 1
ATOM 1905 O O . PHE A 1 225 ? -23.941 -15.402 2.625 1.00 97.69 225 PHE A O 1
ATOM 1912 N N . VAL A 1 226 ? -23.293 -17.272 3.666 1.00 96.56 226 VAL A N 1
ATOM 1913 C CA . VAL A 1 226 ? -24.496 -18.038 3.308 1.00 96.56 226 VAL A CA 1
ATOM 1914 C C . VAL A 1 226 ? -25.656 -17.665 4.222 1.00 96.56 226 VAL A C 1
ATOM 1916 O O . VAL A 1 226 ? -26.748 -17.388 3.735 1.00 96.56 226 VAL A O 1
ATOM 1919 N N . ASN A 1 227 ? -25.397 -17.601 5.528 1.00 96.50 227 ASN A N 1
ATOM 1920 C CA . ASN A 1 227 ? -26.408 -17.309 6.537 1.00 96.50 227 ASN A CA 1
ATOM 1921 C C . ASN A 1 227 ? -26.320 -15.843 6.961 1.00 96.50 227 ASN A C 1
ATOM 1923 O O . ASN A 1 227 ? -25.263 -15.374 7.397 1.00 96.50 227 ASN A O 1
ATOM 1927 N N . ARG A 1 228 ? -27.440 -15.131 6.836 1.00 96.44 228 ARG A N 1
ATOM 1928 C CA . ARG A 1 228 ? -27.605 -13.741 7.260 1.00 96.44 228 ARG A CA 1
ATOM 1929 C C . ARG A 1 228 ? -28.971 -13.548 7.914 1.00 96.44 228 ARG A C 1
ATOM 1931 O O . ARG A 1 228 ? -29.895 -14.298 7.606 1.00 96.44 228 ARG A O 1
ATOM 1938 N N . ASP A 1 229 ? -29.086 -12.558 8.790 1.00 95.75 229 ASP A N 1
ATOM 1939 C CA . ASP A 1 229 ? -30.379 -12.098 9.303 1.00 95.75 229 ASP A CA 1
ATOM 1940 C C . ASP A 1 229 ? -31.086 -11.144 8.317 1.00 95.75 229 ASP A C 1
ATOM 1942 O O . ASP A 1 229 ? -30.536 -10.772 7.277 1.00 95.75 229 ASP A O 1
ATOM 1946 N N . ASP A 1 230 ? -32.298 -10.704 8.665 1.00 94.50 230 ASP A N 1
ATOM 1947 C CA . ASP A 1 230 ? -33.119 -9.797 7.843 1.00 94.50 230 ASP A CA 1
ATOM 1948 C C . ASP A 1 230 ? -32.474 -8.416 7.604 1.00 94.50 230 ASP A C 1
ATOM 1950 O O . ASP A 1 230 ? -32.936 -7.639 6.767 1.00 94.50 230 ASP A O 1
ATOM 1954 N N . ARG A 1 231 ? -31.419 -8.077 8.352 1.00 91.56 231 ARG A N 1
ATOM 1955 C CA . ARG A 1 231 ? -30.653 -6.829 8.226 1.00 91.56 231 ARG A CA 1
ATOM 1956 C C . ARG A 1 231 ? -29.319 -7.041 7.504 1.00 91.56 231 ARG A C 1
ATOM 1958 O O . ARG A 1 231 ? -28.545 -6.089 7.387 1.00 91.56 231 ARG A O 1
ATOM 1965 N N . GLY A 1 232 ? -29.049 -8.254 7.023 1.00 95.25 232 GLY A N 1
ATOM 1966 C CA . GLY A 1 232 ? -27.839 -8.620 6.295 1.00 95.25 232 GLY A CA 1
ATOM 1967 C C . GLY A 1 232 ? -26.644 -8.982 7.179 1.00 95.25 232 GLY A C 1
ATOM 1968 O O . GLY A 1 232 ? -25.556 -9.193 6.640 1.00 95.25 232 GLY A O 1
ATOM 1969 N N . TRP A 1 233 ? -26.799 -9.063 8.504 1.00 96.75 233 TRP A N 1
ATOM 1970 C CA . TRP A 1 233 ? -25.707 -9.458 9.396 1.00 96.75 233 TRP A CA 1
ATOM 1971 C C . TRP A 1 233 ? -25.408 -10.942 9.267 1.00 96.75 233 TRP A C 1
ATOM 1973 O O . TRP A 1 233 ? -26.313 -11.769 9.331 1.00 96.75 233 TRP A O 1
ATOM 1983 N N . ALA A 1 234 ? -24.131 -11.281 9.127 1.00 97.12 234 ALA A N 1
ATOM 1984 C CA . ALA A 1 234 ? -23.656 -12.654 9.080 1.00 97.12 234 ALA A CA 1
ATOM 1985 C C . ALA A 1 234 ? -24.022 -13.432 10.352 1.00 97.12 234 ALA A C 1
ATOM 1987 O O . ALA A 1 234 ? -23.706 -13.007 11.467 1.00 97.12 234 ALA A O 1
ATOM 1988 N N . VAL A 1 235 ? -24.610 -14.613 10.171 1.00 96.50 235 VAL A N 1
ATOM 1989 C CA . VAL A 1 235 ? -24.979 -15.519 11.264 1.00 96.50 235 VAL A CA 1
ATOM 1990 C C . VAL A 1 235 ? -24.065 -16.750 11.216 1.00 96.50 235 VAL A C 1
ATOM 1992 O O . VAL A 1 235 ? -24.084 -17.477 10.218 1.00 96.50 235 VAL A O 1
ATOM 1995 N N . PRO A 1 236 ? -23.236 -17.001 12.246 1.00 95.19 236 PRO A N 1
ATOM 1996 C CA . PRO A 1 236 ? -22.421 -18.210 12.298 1.00 95.19 236 PRO A CA 1
ATOM 1997 C C . PRO A 1 236 ? -23.290 -19.457 12.529 1.00 95.19 236 PRO A C 1
ATOM 1999 O O . PRO A 1 236 ? -24.409 -19.378 13.037 1.00 95.19 236 PRO A O 1
ATOM 2002 N N . LYS A 1 237 ? -22.755 -20.626 12.173 1.00 94.00 237 LYS A N 1
ATOM 2003 C CA . LYS A 1 237 ? -23.314 -21.932 12.551 1.00 94.00 237 LYS A CA 1
ATOM 2004 C C . LYS A 1 237 ? -23.211 -22.144 14.067 1.00 94.00 237 LYS A C 1
ATOM 2006 O O . LYS A 1 237 ? -22.523 -21.402 14.764 1.00 94.00 237 LYS A O 1
ATOM 2011 N N . GLU A 1 238 ? -23.862 -23.191 14.576 1.00 91.44 238 GLU A N 1
ATOM 2012 C CA . GLU A 1 238 ? -23.821 -23.556 16.004 1.00 91.44 238 GLU A CA 1
ATOM 2013 C C . GLU A 1 238 ? -22.393 -23.773 16.537 1.00 91.44 238 GLU A C 1
ATOM 2015 O O . GLU A 1 238 ? -22.127 -23.524 17.710 1.00 91.44 238 GLU A O 1
ATOM 2020 N N . ASP A 1 239 ? -21.458 -24.191 15.677 1.00 88.94 239 ASP A N 1
ATOM 2021 C CA . ASP A 1 239 ? -20.038 -24.372 16.005 1.00 88.94 239 ASP A CA 1
ATOM 2022 C C . ASP A 1 239 ? -19.211 -23.069 15.950 1.00 88.94 239 ASP A C 1
ATOM 2024 O O . ASP A 1 239 ? -17.991 -23.101 16.127 1.00 88.94 239 ASP A O 1
ATOM 2028 N N . GLY A 1 240 ? -19.856 -21.928 15.688 1.00 87.81 240 GLY A N 1
ATOM 2029 C CA . GLY A 1 240 ? -19.235 -20.610 15.570 1.00 87.81 240 GLY A CA 1
ATOM 2030 C C . GLY A 1 240 ? -18.643 -20.299 14.192 1.00 87.81 240 GLY A C 1
ATOM 2031 O O . GLY A 1 240 ? -18.176 -19.181 13.980 1.00 87.81 240 GLY A O 1
ATOM 2032 N N . ARG A 1 241 ? -18.657 -21.233 13.232 1.00 90.75 241 ARG A N 1
ATOM 2033 C CA . ARG A 1 241 ? -18.061 -21.009 11.905 1.00 90.75 241 ARG A CA 1
ATOM 2034 C C . ARG A 1 241 ? -19.019 -20.295 10.960 1.00 90.75 241 ARG A C 1
ATOM 2036 O O . ARG A 1 241 ? -20.215 -20.583 10.919 1.00 90.75 241 ARG A O 1
ATOM 2043 N N . TYR A 1 242 ? -18.473 -19.422 10.119 1.00 95.44 242 TYR A N 1
ATOM 2044 C CA . TYR A 1 242 ? -19.215 -18.832 9.007 1.00 95.44 242 TYR A CA 1
ATOM 2045 C C . TYR A 1 242 ? -19.160 -19.751 7.800 1.00 95.44 242 TYR A C 1
ATOM 2047 O O . TYR A 1 242 ? -18.091 -20.174 7.362 1.00 95.44 242 TYR A O 1
ATOM 2055 N N . GLU A 1 243 ? -20.323 -20.030 7.233 1.00 95.69 243 GLU A N 1
ATOM 2056 C CA . GLU A 1 243 ? -20.404 -20.670 5.932 1.00 95.69 243 GLU A CA 1
ATOM 2057 C C . GLU A 1 243 ? -20.341 -19.606 4.841 1.00 95.69 243 GLU A C 1
ATOM 2059 O O . GLU A 1 243 ? -21.139 -18.666 4.835 1.00 95.69 243 GLU A O 1
ATOM 2064 N N . MET A 1 244 ? -19.380 -19.758 3.934 1.00 96.12 244 MET A N 1
ATOM 2065 C CA . MET A 1 244 ? -19.125 -18.829 2.838 1.00 96.12 244 MET A CA 1
ATOM 2066 C C . MET A 1 244 ? -19.520 -19.470 1.506 1.00 96.12 244 MET A C 1
ATOM 2068 O O . MET A 1 244 ? -19.335 -20.671 1.311 1.00 96.12 244 MET A O 1
ATOM 2072 N N . ARG A 1 245 ? -20.030 -18.665 0.573 1.00 95.56 245 ARG A N 1
ATOM 2073 C CA . ARG A 1 245 ? -20.261 -19.047 -0.828 1.00 95.56 245 ARG A CA 1
ATOM 2074 C C . ARG A 1 245 ? -19.500 -18.118 -1.761 1.00 95.56 245 ARG A C 1
ATOM 2076 O O . ARG A 1 245 ? -19.447 -16.915 -1.512 1.00 95.56 245 ARG A O 1
ATOM 2083 N N . ASP A 1 246 ? -18.960 -18.672 -2.838 1.00 96.38 246 ASP A N 1
ATOM 2084 C CA . ASP A 1 246 ? -18.354 -17.903 -3.922 1.00 96.38 246 ASP A CA 1
ATOM 2085 C C . ASP A 1 246 ? -19.450 -17.341 -4.840 1.00 96.38 246 ASP A C 1
ATOM 2087 O O . ASP A 1 246 ? -20.338 -18.071 -5.283 1.00 96.38 246 ASP A O 1
ATOM 2091 N N . MET A 1 247 ? -19.404 -16.038 -5.103 1.00 94.94 247 MET A N 1
ATOM 2092 C CA . MET A 1 247 ? -20.317 -15.336 -6.004 1.00 94.94 247 MET A CA 1
ATOM 2093 C C . MET A 1 247 ? -19.792 -15.301 -7.447 1.00 94.94 247 MET A C 1
ATOM 2095 O O . MET A 1 247 ? -20.513 -14.861 -8.339 1.00 94.94 247 MET A O 1
ATOM 2099 N N . GLY A 1 248 ? -18.543 -15.722 -7.688 1.00 93.00 248 GLY A N 1
ATOM 2100 C CA . GLY A 1 248 ? -17.897 -15.704 -9.006 1.00 93.00 248 GLY A CA 1
ATOM 2101 C C . GLY A 1 248 ? -17.596 -14.301 -9.549 1.00 93.00 248 GLY A C 1
ATOM 2102 O O . GLY A 1 248 ? -17.164 -14.157 -10.690 1.00 93.00 248 GLY A O 1
ATOM 2103 N N . MET A 1 249 ? -17.814 -13.265 -8.739 1.00 93.00 249 MET A N 1
ATOM 2104 C CA . MET A 1 249 ? -17.554 -11.863 -9.056 1.00 93.00 249 MET A CA 1
ATOM 2105 C C . MET A 1 249 ? -16.972 -11.155 -7.840 1.00 93.00 249 MET A C 1
ATOM 2107 O O . MET A 1 249 ? -17.217 -11.549 -6.700 1.00 93.00 249 MET A O 1
ATOM 2111 N N . ARG A 1 250 ? -16.213 -10.091 -8.088 1.00 95.00 250 ARG A N 1
ATOM 2112 C CA . ARG A 1 250 ? -15.644 -9.255 -7.034 1.00 95.00 250 ARG A CA 1
ATOM 2113 C C . ARG A 1 250 ? -16.745 -8.548 -6.244 1.00 95.00 250 ARG A C 1
ATOM 2115 O O . ARG A 1 250 ? -17.690 -8.035 -6.835 1.00 95.00 250 ARG A O 1
ATOM 2122 N N . LEU A 1 251 ? -16.587 -8.485 -4.923 1.00 95.81 251 LEU A N 1
ATOM 2123 C CA . LEU A 1 251 ? -17.621 -7.960 -4.020 1.00 95.81 251 LEU A CA 1
ATOM 2124 C C . LEU A 1 251 ? -17.323 -6.579 -3.427 1.00 95.81 251 LEU A C 1
ATOM 2126 O O . LEU A 1 251 ? -18.217 -5.960 -2.858 1.00 95.81 251 LEU A O 1
ATOM 2130 N N . PHE A 1 252 ? -16.089 -6.090 -3.550 1.00 97.56 252 PHE A N 1
ATOM 2131 C CA . PHE A 1 252 ? -15.676 -4.825 -2.950 1.00 97.56 252 PHE A CA 1
ATOM 2132 C C . PHE A 1 252 ? -15.075 -3.881 -3.980 1.00 97.56 252 PHE A C 1
ATOM 2134 O O . PHE A 1 252 ? -14.227 -4.265 -4.789 1.00 97.56 252 PHE A O 1
ATOM 2141 N N . TYR A 1 253 ? -15.485 -2.622 -3.889 1.00 97.75 253 TYR A N 1
ATOM 2142 C CA . TYR A 1 253 ? -14.911 -1.521 -4.648 1.00 97.75 253 TYR A CA 1
ATOM 2143 C C . TYR A 1 253 ? -13.641 -0.984 -4.001 1.00 97.75 253 TYR A C 1
ATOM 2145 O O . TYR A 1 253 ? -12.801 -0.424 -4.695 1.00 97.75 253 TYR A O 1
ATOM 2153 N N . GLY A 1 254 ? -13.487 -1.138 -2.688 1.00 97.94 254 GLY A N 1
ATOM 2154 C CA . GLY A 1 254 ? -12.466 -0.407 -1.960 1.00 97.94 254 GLY A CA 1
ATOM 2155 C C . GLY A 1 254 ? -12.459 -0.651 -0.465 1.00 97.94 254 GLY A C 1
ATOM 2156 O O . GLY A 1 254 ? -13.232 -1.457 0.057 1.00 97.94 254 GLY A O 1
ATOM 2157 N N . ASP A 1 255 ? -11.606 0.104 0.212 1.00 98.19 255 ASP A N 1
ATOM 2158 C CA . ASP A 1 255 ? -11.562 0.214 1.666 1.00 98.19 255 ASP A CA 1
ATOM 2159 C C . ASP A 1 255 ? -12.024 1.588 2.154 1.00 98.19 255 ASP A C 1
ATOM 2161 O O . ASP A 1 255 ? -11.883 2.592 1.455 1.00 98.19 255 ASP A O 1
ATOM 2165 N N . ILE A 1 256 ? -12.529 1.625 3.387 1.00 97.69 256 ILE A N 1
ATOM 2166 C CA . ILE A 1 256 ? -12.675 2.857 4.165 1.00 97.69 256 ILE A CA 1
ATOM 2167 C C . ILE A 1 256 ? -11.886 2.744 5.466 1.00 97.69 256 ILE A C 1
ATOM 2169 O O . ILE A 1 256 ? -11.996 1.757 6.201 1.00 97.69 256 ILE A O 1
ATOM 2173 N N . HIS A 1 257 ? -11.068 3.757 5.734 1.00 95.12 257 HIS A N 1
ATOM 2174 C CA . HIS A 1 257 ? -10.093 3.762 6.809 1.00 95.12 257 HIS A CA 1
ATOM 2175 C C . HIS A 1 257 ? -10.052 5.116 7.535 1.00 95.12 257 HIS A C 1
ATOM 2177 O O . HIS A 1 257 ? -9.336 6.034 7.114 1.00 95.12 257 HIS A O 1
ATOM 2183 N N . PRO A 1 258 ? -10.786 5.274 8.654 1.00 92.50 258 PRO A N 1
ATOM 2184 C CA . PRO A 1 258 ? -10.510 6.350 9.597 1.00 92.50 258 PRO A CA 1
ATOM 2185 C C . PRO A 1 258 ? -9.105 6.160 10.185 1.00 92.50 258 PRO A C 1
ATOM 2187 O O . PRO A 1 258 ? -8.843 5.222 10.943 1.00 92.50 258 PRO A O 1
ATOM 2190 N N . LYS A 1 259 ? -8.184 7.047 9.812 1.00 90.44 259 LYS A N 1
ATOM 2191 C CA . LYS A 1 259 ? -6.777 6.993 10.217 1.00 90.44 259 LYS A CA 1
ATOM 2192 C C . LYS A 1 259 ? -6.477 7.924 11.384 1.00 90.44 259 LYS A C 1
ATOM 2194 O O . LYS A 1 259 ? -7.129 8.944 11.582 1.00 90.44 259 LYS A O 1
ATOM 2199 N N . SER A 1 260 ? -5.398 7.630 12.102 1.00 90.75 260 SER A N 1
ATOM 2200 C CA . SER A 1 260 ? -4.738 8.622 12.950 1.00 90.75 260 SER A CA 1
ATOM 2201 C C . SER A 1 260 ? -3.918 9.612 12.109 1.00 90.75 260 SER A C 1
ATOM 2203 O O . SER A 1 260 ? -3.506 9.326 10.976 1.00 90.75 260 SER A O 1
ATOM 2205 N N . ARG A 1 261 ? -3.656 10.811 12.642 1.00 87.25 261 ARG A N 1
ATOM 2206 C CA . ARG A 1 261 ? -2.807 11.797 11.946 1.00 87.25 261 ARG A CA 1
ATOM 2207 C C . ARG A 1 261 ? -1.385 11.251 11.757 1.00 87.25 261 ARG A C 1
ATOM 2209 O O . ARG A 1 261 ? -0.804 10.669 12.667 1.00 87.25 261 ARG A O 1
ATOM 2216 N N . ARG A 1 262 ? -0.798 11.535 10.584 1.00 85.62 262 ARG A N 1
ATOM 2217 C CA . ARG A 1 262 ? 0.602 11.214 10.214 1.00 85.62 262 ARG A CA 1
ATOM 2218 C C . ARG A 1 262 ? 0.954 9.723 10.275 1.00 85.62 262 ARG A C 1
ATOM 2220 O O . ARG A 1 262 ? 2.077 9.353 10.594 1.00 85.62 262 ARG A O 1
ATOM 2227 N N . ASN A 1 263 ? -0.004 8.869 9.937 1.00 88.56 263 ASN A N 1
ATOM 2228 C CA . ASN A 1 263 ? 0.158 7.421 9.992 1.00 88.56 263 ASN A CA 1
ATOM 2229 C C . ASN A 1 263 ? 0.693 6.812 8.664 1.00 88.56 263 ASN A C 1
ATOM 2231 O O . ASN A 1 263 ? 0.973 5.615 8.614 1.00 88.56 263 ASN A O 1
ATOM 2235 N N . GLY A 1 264 ? 0.823 7.611 7.597 1.00 90.81 264 GLY A N 1
ATOM 2236 C CA . GLY A 1 264 ? 1.362 7.206 6.290 1.00 90.81 264 GLY A CA 1
ATOM 2237 C C . GLY A 1 264 ? 0.354 6.631 5.283 1.00 90.81 264 GLY A C 1
ATOM 2238 O O . GLY A 1 264 ? 0.719 6.479 4.120 1.00 90.81 264 GLY A O 1
ATOM 2239 N N . SER A 1 265 ? -0.903 6.376 5.669 1.00 93.31 265 SER A N 1
ATOM 2240 C CA . SER A 1 265 ? -1.883 5.683 4.810 1.00 93.31 265 SER A CA 1
ATOM 2241 C C . SER A 1 265 ? -2.194 6.429 3.505 1.00 93.31 265 SER A C 1
ATOM 2243 O O . SER A 1 265 ? -2.295 5.796 2.459 1.00 93.31 265 SER A O 1
ATOM 2245 N N . THR A 1 266 ? -2.250 7.768 3.529 1.00 91.50 266 THR A N 1
ATOM 2246 C CA . THR A 1 266 ? -2.413 8.597 2.317 1.00 91.50 266 THR A CA 1
ATOM 2247 C C . THR A 1 266 ? -1.284 8.365 1.310 1.00 91.50 266 THR A C 1
ATOM 2249 O O . THR A 1 266 ? -1.523 8.258 0.118 1.00 91.50 266 THR A O 1
ATOM 2252 N N . ILE A 1 267 ? -0.029 8.253 1.753 1.00 94.50 267 ILE A N 1
ATOM 2253 C CA . ILE A 1 267 ? 1.084 8.062 0.811 1.00 94.50 267 ILE A CA 1
ATOM 2254 C C . ILE A 1 267 ? 1.112 6.611 0.297 1.00 94.50 267 ILE A C 1
ATOM 2256 O O . ILE A 1 267 ? 1.414 6.373 -0.872 1.00 94.50 267 ILE A O 1
ATOM 2260 N N . MET A 1 268 ? 0.691 5.644 1.121 1.00 96.56 268 MET A N 1
ATOM 2261 C CA . MET A 1 268 ? 0.496 4.257 0.684 1.00 96.56 268 MET A CA 1
ATOM 2262 C C . MET A 1 268 ? -0.556 4.140 -0.432 1.00 96.56 268 MET A C 1
ATOM 2264 O O . MET A 1 268 ? -0.329 3.409 -1.394 1.00 96.56 268 MET A O 1
ATOM 2268 N N . SER A 1 269 ? -1.674 4.876 -0.365 1.00 96.38 269 SER A N 1
ATOM 2269 C CA . SER A 1 269 ? -2.675 4.863 -1.448 1.00 96.38 269 SER A CA 1
ATOM 2270 C C . SER A 1 269 ? -2.142 5.475 -2.747 1.00 96.38 269 SER A C 1
ATOM 2272 O O . SER A 1 269 ? -2.436 4.974 -3.832 1.00 96.38 269 SER A O 1
ATOM 2274 N N . LEU A 1 270 ? -1.292 6.504 -2.666 1.00 97.12 270 LEU A N 1
ATOM 2275 C CA . LEU A 1 270 ? -0.607 7.063 -3.839 1.00 97.12 270 LEU A CA 1
ATOM 2276 C C . LEU A 1 270 ? 0.375 6.059 -4.467 1.00 97.12 270 LEU A C 1
ATOM 2278 O O . LEU A 1 270 ? 0.505 6.017 -5.691 1.00 97.12 270 LEU A O 1
ATOM 2282 N N . SER A 1 271 ? 1.025 5.219 -3.656 1.00 97.44 271 SER A N 1
ATOM 2283 C CA . SER A 1 271 ? 1.842 4.102 -4.146 1.00 97.44 271 SER A CA 1
ATOM 2284 C C . SER A 1 271 ? 1.006 3.051 -4.864 1.00 97.44 271 SER A C 1
ATOM 2286 O O . SER A 1 271 ? 1.347 2.666 -5.983 1.00 97.44 271 SER A O 1
ATOM 2288 N N . ASP A 1 272 ? -0.111 2.629 -4.265 1.00 97.12 272 ASP A N 1
ATOM 2289 C CA . ASP A 1 272 ? -1.063 1.717 -4.909 1.00 97.12 272 ASP A CA 1
ATOM 2290 C C . ASP A 1 272 ? -1.555 2.272 -6.247 1.00 97.12 272 ASP A C 1
ATOM 2292 O O . ASP A 1 272 ? -1.719 1.512 -7.199 1.00 97.12 272 ASP A O 1
ATOM 2296 N N . MET A 1 273 ? -1.746 3.589 -6.345 1.00 97.38 273 MET A N 1
ATOM 2297 C CA . MET A 1 273 ? -2.192 4.240 -7.570 1.00 97.38 273 MET A CA 1
ATOM 2298 C C . MET A 1 273 ? -1.163 4.177 -8.705 1.00 97.38 273 MET A C 1
ATOM 2300 O O . MET A 1 273 ? -1.543 3.940 -9.858 1.00 97.38 273 MET A O 1
ATOM 2304 N N . ILE A 1 274 ? 0.127 4.362 -8.402 1.00 97.62 274 ILE A N 1
ATOM 2305 C CA . ILE A 1 274 ? 1.204 4.141 -9.381 1.00 97.62 274 ILE A CA 1
ATOM 2306 C C . ILE A 1 274 ? 1.196 2.674 -9.811 1.00 97.62 274 ILE A C 1
ATOM 2308 O O . ILE A 1 274 ? 1.170 2.382 -11.005 1.00 97.62 274 ILE A O 1
ATOM 2312 N N . GLU A 1 275 ? 1.153 1.750 -8.850 1.00 96.38 275 GLU A N 1
ATOM 2313 C CA . GLU A 1 275 ? 1.192 0.317 -9.141 1.00 96.38 275 GLU A CA 1
ATOM 2314 C C . GLU A 1 275 ? -0.004 -0.160 -9.970 1.00 96.38 275 GLU A C 1
ATOM 2316 O O . GLU A 1 275 ? 0.181 -0.937 -10.903 1.00 96.38 275 GLU A O 1
ATOM 2321 N N . GLU A 1 276 ? -1.216 0.323 -9.698 1.00 95.62 276 GLU A N 1
ATOM 2322 C CA . GLU A 1 276 ? -2.403 -0.010 -10.494 1.00 95.62 276 GLU A CA 1
ATOM 2323 C C . GLU A 1 276 ? -2.258 0.457 -11.947 1.00 95.62 276 GLU A C 1
ATOM 2325 O O . GLU A 1 276 ? -2.618 -0.252 -12.882 1.00 95.62 276 GLU A O 1
ATOM 2330 N N . SER A 1 277 ? -1.685 1.645 -12.143 1.00 96.75 277 SER A N 1
ATOM 2331 C CA . SER A 1 277 ? -1.608 2.292 -13.456 1.00 96.75 277 SER A CA 1
ATOM 2332 C C . SER A 1 277 ? -0.500 1.728 -14.352 1.00 96.75 277 SER A C 1
ATOM 2334 O O . SER A 1 277 ? -0.528 1.936 -15.565 1.00 96.75 277 SER A O 1
ATOM 2336 N N . GLU A 1 278 ? 0.467 1.019 -13.769 1.00 96.44 278 GLU A N 1
ATOM 2337 C CA . GLU A 1 278 ? 1.640 0.462 -14.456 1.00 96.44 278 GLU A CA 1
ATOM 2338 C C . GLU A 1 278 ? 1.560 -1.058 -14.692 1.00 96.44 278 GLU A C 1
ATOM 2340 O O . GLU A 1 278 ? 2.480 -1.633 -15.277 1.00 96.44 278 GLU A O 1
ATOM 2345 N N . ARG A 1 279 ? 0.490 -1.722 -14.233 1.00 93.38 279 ARG A N 1
ATOM 2346 C CA . ARG A 1 279 ? 0.322 -3.186 -14.324 1.00 93.38 279 ARG A CA 1
ATOM 2347 C C . ARG A 1 279 ? -0.605 -3.655 -15.444 1.00 93.38 279 ARG A C 1
ATOM 2349 O O . ARG A 1 279 ? -0.643 -4.853 -15.707 1.00 93.38 279 ARG A O 1
ATOM 2356 N N . ASP A 1 280 ? -1.335 -2.746 -16.083 1.00 94.12 280 ASP A N 1
ATOM 2357 C CA . ASP A 1 280 ? -2.286 -3.076 -17.146 1.00 94.12 280 ASP A CA 1
ATOM 2358 C C . ASP A 1 280 ? -2.450 -1.911 -18.140 1.00 94.12 280 ASP A C 1
ATOM 2360 O O . ASP A 1 280 ? -1.923 -0.808 -17.943 1.00 94.12 280 ASP A O 1
ATOM 2364 N N . PHE A 1 281 ? -3.169 -2.164 -19.231 1.00 95.31 281 PHE A N 1
ATOM 2365 C CA . PHE A 1 281 ? -3.436 -1.210 -20.297 1.00 95.31 281 PHE A CA 1
ATOM 2366 C C . PHE A 1 281 ? -4.686 -0.364 -20.037 1.00 95.31 281 PHE A C 1
ATOM 2368 O O . PHE A 1 281 ? -5.737 -0.856 -19.630 1.00 95.31 281 PHE A O 1
ATOM 2375 N N . GLY A 1 282 ? -4.612 0.917 -20.396 1.00 95.50 282 GLY A N 1
ATOM 2376 C CA . GLY A 1 282 ? -5.764 1.817 -20.425 1.00 95.50 282 GLY A CA 1
ATOM 2377 C C . GLY A 1 282 ? -6.368 2.076 -19.048 1.00 95.50 282 GLY A C 1
ATOM 2378 O O . GLY A 1 282 ? -7.578 2.284 -18.944 1.00 95.50 282 GLY A O 1
ATOM 2379 N N . ILE A 1 283 ? -5.549 2.036 -17.998 1.00 96.25 283 ILE A N 1
ATOM 2380 C CA . ILE A 1 283 ? -5.978 2.283 -16.623 1.00 96.25 283 ILE A CA 1
ATOM 2381 C C . ILE A 1 283 ? -6.129 3.782 -16.386 1.00 96.25 283 ILE A C 1
ATOM 2383 O O . ILE A 1 283 ? -5.217 4.556 -16.683 1.00 96.25 283 ILE A O 1
ATOM 2387 N N . TYR A 1 284 ? -7.267 4.199 -15.830 1.00 95.62 284 TYR A N 1
ATOM 2388 C CA . TYR A 1 284 ? -7.484 5.575 -15.398 1.00 95.62 284 TYR A CA 1
ATOM 2389 C C . TYR A 1 284 ? -7.599 5.682 -13.880 1.00 95.62 284 TYR A C 1
ATOM 2391 O O . TYR A 1 284 ? -8.566 5.198 -13.286 1.00 95.62 284 TYR A O 1
ATOM 2399 N N . SER A 1 285 ? -6.627 6.368 -13.282 1.00 95.75 285 SER A N 1
ATOM 2400 C CA . SER A 1 285 ? -6.531 6.602 -11.844 1.00 95.75 285 SER A CA 1
ATOM 2401 C C . SER A 1 285 ? -6.611 8.093 -11.511 1.00 95.75 285 SER A C 1
ATOM 2403 O O . SER A 1 285 ? -6.150 8.941 -12.285 1.00 95.75 285 SER A O 1
ATOM 2405 N N . THR A 1 286 ? -7.189 8.434 -10.356 1.00 94.44 286 THR A N 1
ATOM 2406 C CA . THR A 1 286 ? -7.303 9.832 -9.916 1.00 94.44 286 THR A CA 1
ATOM 2407 C C . THR A 1 286 ? -7.241 9.995 -8.400 1.00 94.44 286 THR A C 1
ATOM 2409 O O . THR A 1 286 ? -7.673 9.132 -7.643 1.00 94.44 286 THR A O 1
ATOM 2412 N N . ILE A 1 287 ? -6.764 11.153 -7.957 1.00 94.31 287 ILE A N 1
ATOM 2413 C CA . ILE A 1 287 ? -6.900 11.613 -6.568 1.00 94.31 287 ILE A CA 1
ATOM 2414 C C . ILE A 1 287 ? -8.168 12.463 -6.457 1.00 94.31 287 ILE A C 1
ATOM 2416 O O . ILE A 1 287 ? -8.451 13.244 -7.374 1.00 94.31 287 ILE A O 1
ATOM 2420 N N . ILE A 1 288 ? -8.898 12.308 -5.353 1.00 92.19 288 ILE A N 1
ATOM 2421 C CA . ILE A 1 288 ? -10.008 13.158 -4.913 1.00 92.19 288 ILE A CA 1
ATOM 2422 C C . ILE A 1 288 ? -9.781 13.467 -3.432 1.00 92.19 288 ILE A C 1
ATOM 2424 O O . ILE A 1 288 ? -9.663 12.551 -2.629 1.00 92.19 288 ILE A O 1
ATOM 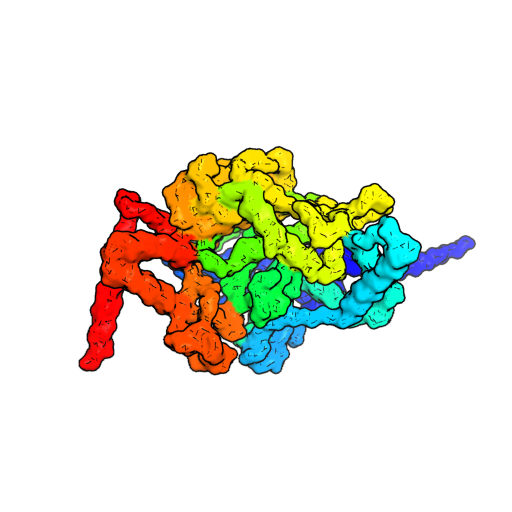2428 N N . SER A 1 289 ? -9.712 14.741 -3.056 1.00 91.44 289 SER A N 1
ATOM 2429 C CA . SER A 1 289 ? -9.554 15.149 -1.655 1.00 91.44 289 SER A CA 1
ATOM 2430 C C . SER A 1 289 ? -10.723 16.027 -1.179 1.00 91.44 289 SER A C 1
ATOM 2432 O O . SER A 1 289 ? -11.749 16.158 -1.866 1.00 91.44 289 SER A O 1
ATOM 2434 N N . LYS A 1 290 ? -10.584 16.641 -0.001 1.00 88.50 290 LYS A N 1
ATOM 2435 C CA . LYS A 1 290 ? -11.517 17.636 0.551 1.00 88.50 290 LYS A CA 1
ATOM 2436 C C . LYS A 1 290 ? -11.775 18.809 -0.400 1.00 88.50 290 LYS A C 1
ATOM 2438 O O . LYS A 1 290 ? -12.882 19.341 -0.451 1.00 88.50 290 LYS A O 1
ATOM 2443 N N . ASP A 1 291 ? -10.777 19.171 -1.204 1.00 88.44 291 ASP A N 1
ATOM 2444 C CA . ASP A 1 291 ? -10.857 20.191 -2.245 1.00 88.44 291 ASP A CA 1
ATOM 2445 C C . ASP A 1 291 ? -9.820 19.950 -3.366 1.00 88.44 291 ASP A C 1
ATOM 2447 O O . ASP A 1 291 ? -9.113 18.938 -3.396 1.00 88.44 291 ASP A O 1
ATOM 2451 N N . GLY A 1 292 ? -9.778 20.860 -4.345 1.00 89.25 292 GLY A N 1
ATOM 2452 C CA . GLY A 1 292 ? -8.857 20.771 -5.480 1.00 89.25 292 GLY A CA 1
ATOM 2453 C C . GLY A 1 292 ? -7.405 21.119 -5.150 1.00 89.25 292 GLY A C 1
ATOM 2454 O O . GLY A 1 292 ? -6.508 20.575 -5.789 1.00 89.25 292 GLY A O 1
ATOM 2455 N N . GLU A 1 293 ? -7.175 21.986 -4.164 1.00 92.19 293 GLU A N 1
ATOM 2456 C CA . GLU A 1 293 ? -5.838 22.437 -3.767 1.00 92.19 293 GLU A CA 1
ATOM 2457 C C . GLU A 1 293 ? -5.100 21.319 -3.029 1.00 92.19 293 GLU A C 1
ATOM 2459 O O . GLU A 1 293 ? -3.991 20.965 -3.418 1.00 92.19 293 GLU A O 1
ATOM 2464 N N . ALA A 1 294 ? -5.758 20.670 -2.066 1.00 91.50 294 ALA A N 1
ATOM 2465 C CA . ALA A 1 294 ? -5.220 19.502 -1.367 1.00 91.50 294 ALA A CA 1
ATOM 2466 C C . ALA A 1 294 ? -4.905 18.356 -2.343 1.00 91.50 294 ALA A C 1
ATOM 2468 O O . ALA A 1 294 ? -3.869 17.697 -2.262 1.00 91.50 294 ALA A O 1
ATOM 2469 N N . THR A 1 295 ? -5.779 18.154 -3.331 1.00 92.19 295 THR A N 1
ATOM 2470 C CA . THR A 1 295 ? -5.582 17.143 -4.374 1.00 92.19 295 THR A CA 1
ATOM 2471 C C . THR A 1 295 ? -4.331 17.431 -5.224 1.00 92.19 295 THR A C 1
ATOM 2473 O O . THR A 1 295 ? -3.544 16.521 -5.504 1.00 92.19 295 THR A O 1
ATOM 2476 N N . GLU A 1 296 ? -4.118 18.690 -5.614 1.00 94.56 296 GLU A N 1
ATOM 2477 C CA . GLU A 1 296 ? -2.920 19.133 -6.339 1.00 94.56 296 GLU A CA 1
ATOM 2478 C C . GLU A 1 296 ? -1.653 19.072 -5.470 1.00 94.56 296 GLU A C 1
ATOM 2480 O O . GLU A 1 296 ? -0.584 18.697 -5.962 1.00 94.56 296 GLU A O 1
ATOM 2485 N N . GLU A 1 297 ? -1.762 19.391 -4.180 1.00 94.12 297 GLU A N 1
ATOM 2486 C CA . GLU A 1 297 ? -0.669 19.270 -3.217 1.00 94.12 297 GLU A CA 1
ATOM 2487 C C . GLU A 1 297 ? -0.187 17.820 -3.138 1.00 94.12 297 GLU A C 1
ATOM 2489 O O . GLU A 1 297 ? 0.984 17.565 -3.412 1.00 94.12 297 GLU A O 1
ATOM 2494 N N . HIS A 1 298 ? -1.076 16.854 -2.877 1.00 94.50 298 HIS A N 1
ATOM 2495 C CA . HIS A 1 298 ? -0.699 15.437 -2.802 1.00 94.50 298 HIS A CA 1
ATOM 2496 C C . HIS A 1 298 ? -0.033 14.924 -4.082 1.00 94.50 298 HIS A C 1
ATOM 2498 O O . HIS A 1 298 ? 0.926 14.144 -4.020 1.00 94.50 298 HIS A O 1
ATOM 2504 N N . TYR A 1 299 ? -0.512 15.374 -5.245 1.00 96.06 299 TYR A N 1
ATOM 2505 C CA . TYR A 1 299 ? 0.115 15.043 -6.518 1.00 96.06 299 TYR A CA 1
ATOM 2506 C C . TYR A 1 299 ? 1.550 15.581 -6.586 1.00 96.06 299 TYR A C 1
ATOM 2508 O O . TYR A 1 299 ? 2.477 14.825 -6.874 1.00 96.06 299 TYR A O 1
ATOM 2516 N N . ASN A 1 300 ? 1.756 16.867 -6.295 1.00 95.19 300 ASN A N 1
ATOM 2517 C CA . ASN A 1 300 ? 3.043 17.535 -6.492 1.00 95.19 300 ASN A CA 1
ATOM 2518 C C . ASN A 1 300 ? 4.083 17.234 -5.404 1.00 95.19 300 ASN A C 1
ATOM 2520 O O . ASN A 1 300 ? 5.277 17.215 -5.703 1.00 95.19 300 ASN A O 1
ATOM 2524 N N . THR A 1 301 ? 3.668 17.022 -4.154 1.00 93.75 301 THR A N 1
ATOM 2525 C CA . THR A 1 301 ? 4.588 16.878 -3.011 1.00 93.75 301 THR A CA 1
ATOM 2526 C C . THR A 1 301 ? 4.905 15.425 -2.669 1.00 93.75 301 THR A C 1
ATOM 2528 O O . THR A 1 301 ? 5.955 15.163 -2.078 1.00 93.75 301 THR A O 1
ATOM 2531 N N . HIS A 1 302 ? 4.050 14.476 -3.067 1.00 94.44 302 HIS A N 1
ATOM 2532 C CA . HIS A 1 302 ? 4.213 13.061 -2.726 1.00 94.44 302 HIS A CA 1
ATOM 2533 C C . HIS A 1 302 ? 4.271 12.162 -3.957 1.00 94.44 302 HIS A C 1
ATOM 2535 O O . HIS A 1 302 ? 5.284 11.498 -4.179 1.00 94.44 302 HIS A O 1
ATOM 2541 N N . LEU A 1 303 ? 3.221 12.150 -4.783 1.00 96.81 303 LEU A N 1
ATOM 2542 C CA . LEU A 1 303 ? 3.140 11.200 -5.892 1.00 96.81 303 LEU A CA 1
ATOM 2543 C C . LEU A 1 303 ? 4.179 11.471 -6.979 1.00 96.81 303 LEU A C 1
ATOM 2545 O O . LEU A 1 303 ? 4.884 10.556 -7.403 1.00 96.81 303 LEU A O 1
ATOM 2549 N N . LEU A 1 304 ? 4.256 12.713 -7.453 1.00 96.56 304 LEU A N 1
ATOM 2550 C CA . LEU A 1 304 ? 5.131 13.080 -8.555 1.00 96.56 304 LEU A CA 1
ATOM 2551 C C . LEU A 1 304 ? 6.614 12.881 -8.194 1.00 96.56 304 LEU A C 1
ATOM 2553 O O . LEU A 1 304 ? 7.314 12.275 -9.006 1.00 96.56 304 LEU A O 1
ATOM 2557 N N . PRO A 1 305 ? 7.108 13.298 -7.009 1.00 95.94 305 PRO A N 1
ATOM 2558 C CA . PRO A 1 305 ? 8.474 13.001 -6.588 1.00 95.94 305 PRO A CA 1
ATOM 2559 C C . PRO A 1 305 ? 8.761 11.499 -6.507 1.00 95.94 305 PRO A C 1
ATOM 2561 O O . PRO A 1 305 ? 9.797 11.057 -7.005 1.00 95.94 305 PRO A O 1
ATOM 2564 N N . ALA A 1 306 ? 7.836 10.710 -5.950 1.00 96.12 306 ALA A N 1
ATOM 2565 C CA . ALA A 1 306 ? 7.988 9.262 -5.858 1.00 96.12 306 ALA A CA 1
ATOM 2566 C C . ALA A 1 306 ? 8.069 8.614 -7.243 1.00 96.12 306 ALA A C 1
ATOM 2568 O O . ALA A 1 306 ? 8.999 7.860 -7.516 1.00 96.12 306 ALA A O 1
ATOM 2569 N N . TRP A 1 307 ? 7.142 8.953 -8.144 1.00 96.88 307 TRP A N 1
ATOM 2570 C CA . TRP A 1 307 ? 7.139 8.469 -9.523 1.00 96.88 307 TRP A CA 1
ATOM 2571 C C . TRP A 1 307 ? 8.401 8.895 -10.284 1.00 96.88 307 TRP A C 1
ATOM 2573 O O . TRP A 1 307 ? 9.038 8.071 -10.942 1.00 96.88 307 TRP A O 1
ATOM 2583 N N . ALA A 1 308 ? 8.806 10.162 -10.168 1.00 94.81 308 ALA A N 1
ATOM 2584 C CA . ALA A 1 308 ? 9.977 10.705 -10.848 1.00 94.81 308 ALA A CA 1
ATOM 2585 C C . ALA A 1 308 ? 11.279 10.025 -10.396 1.00 94.81 308 ALA A C 1
ATOM 2587 O O . ALA A 1 308 ? 12.159 9.809 -11.227 1.00 94.81 308 ALA A O 1
ATOM 2588 N N . ALA A 1 309 ? 11.382 9.620 -9.129 1.00 93.75 309 ALA A N 1
ATOM 2589 C CA . ALA A 1 309 ? 12.545 8.923 -8.581 1.00 93.75 309 ALA A CA 1
ATOM 2590 C C . ALA A 1 309 ? 12.610 7.421 -8.926 1.00 93.75 309 ALA A C 1
ATOM 2592 O O . ALA A 1 309 ? 13.618 6.779 -8.634 1.00 93.75 309 ALA A O 1
ATOM 2593 N N . ARG A 1 310 ? 11.567 6.835 -9.538 1.00 92.88 310 ARG A N 1
ATOM 2594 C CA . ARG A 1 310 ? 11.569 5.399 -9.871 1.00 92.88 310 ARG A CA 1
ATOM 2595 C C . ARG A 1 310 ? 12.665 5.049 -10.895 1.00 92.88 310 ARG A C 1
ATOM 2597 O O . ARG A 1 310 ? 12.844 5.806 -11.856 1.00 92.88 310 ARG A O 1
ATOM 2604 N N . PRO A 1 311 ? 13.320 3.882 -10.754 1.00 94.75 311 PRO A N 1
ATOM 2605 C CA . PRO A 1 311 ? 14.267 3.373 -11.745 1.00 94.75 311 PRO A CA 1
ATOM 2606 C C . PRO A 1 311 ? 13.653 3.226 -13.143 1.00 94.75 311 PRO A C 1
ATOM 2608 O O . PRO A 1 311 ? 12.495 2.813 -13.276 1.00 94.75 311 PRO A O 1
ATOM 2611 N N . LEU A 1 312 ? 14.433 3.495 -14.196 1.00 95.44 312 LEU A N 1
ATOM 2612 C CA . LEU A 1 312 ? 13.949 3.425 -15.584 1.00 95.44 312 LEU A CA 1
ATOM 2613 C C . LEU A 1 312 ? 13.446 2.035 -15.988 1.00 95.44 312 LEU A C 1
ATOM 2615 O O . LEU A 1 312 ? 12.466 1.945 -16.722 1.00 95.44 312 LEU A O 1
ATOM 2619 N N . PHE A 1 313 ? 14.042 0.955 -15.470 1.00 96.31 313 PHE A N 1
ATOM 2620 C CA . PHE A 1 313 ? 13.618 -0.410 -15.809 1.00 96.31 313 PHE A CA 1
ATOM 2621 C C . PHE A 1 313 ? 12.183 -0.744 -15.349 1.00 96.31 313 PHE A C 1
ATOM 2623 O O . PHE A 1 313 ? 11.576 -1.683 -15.862 1.00 96.31 313 PHE A O 1
ATOM 2630 N N . LEU A 1 314 ? 11.633 0.016 -14.392 1.00 95.75 314 LEU A N 1
ATOM 2631 C CA . LEU A 1 314 ? 10.248 -0.121 -13.925 1.00 95.75 314 LEU A CA 1
ATOM 2632 C C . LEU A 1 314 ? 9.275 0.809 -14.644 1.00 95.75 314 LEU A C 1
ATOM 2634 O O . LEU A 1 314 ? 8.080 0.515 -14.669 1.00 95.75 314 LEU A O 1
ATOM 2638 N N . LYS A 1 315 ? 9.761 1.932 -15.184 1.00 95.00 315 LYS A N 1
ATOM 2639 C CA . LYS A 1 315 ? 8.915 2.977 -15.761 1.00 95.00 315 LYS A CA 1
ATOM 2640 C C . LYS A 1 315 ? 8.425 2.571 -17.150 1.00 95.00 315 LYS A C 1
ATOM 2642 O O . LYS A 1 315 ? 9.247 2.373 -18.046 1.00 95.00 315 LYS A O 1
ATOM 2647 N N . PRO A 1 316 ? 7.103 2.514 -17.372 1.00 96.00 316 PRO A N 1
ATOM 2648 C CA . PRO A 1 316 ? 6.569 2.430 -18.720 1.00 96.00 316 PRO A CA 1
ATOM 2649 C C . PRO A 1 316 ? 6.866 3.709 -19.508 1.00 96.00 316 PRO A C 1
ATOM 2651 O O . PRO A 1 316 ? 7.095 4.780 -18.941 1.00 96.00 316 PRO A O 1
ATOM 2654 N N . ILE A 1 317 ? 6.787 3.612 -20.828 1.00 95.31 317 ILE A N 1
ATOM 2655 C CA . ILE A 1 317 ? 6.791 4.711 -21.787 1.00 95.31 317 ILE A CA 1
ATOM 2656 C C . ILE A 1 317 ? 5.802 5.779 -21.342 1.00 95.31 317 ILE A C 1
ATOM 2658 O O . ILE A 1 317 ? 4.615 5.505 -21.163 1.00 95.31 317 ILE A O 1
ATOM 2662 N N . TRP A 1 318 ? 6.281 7.019 -21.234 1.00 93.81 318 TRP A N 1
ATOM 2663 C CA . TRP A 1 318 ? 5.451 8.153 -20.857 1.00 93.81 318 TRP A CA 1
ATOM 2664 C C . TRP A 1 318 ? 5.637 9.367 -21.760 1.00 93.81 318 TRP A C 1
ATOM 2666 O O . TRP A 1 318 ? 6.666 9.578 -22.410 1.00 93.81 318 TRP A O 1
ATOM 2676 N N . TYR A 1 319 ? 4.601 10.197 -21.758 1.00 89.69 319 TYR A N 1
ATOM 2677 C CA . TYR A 1 319 ? 4.544 11.446 -22.486 1.00 89.69 319 TYR A CA 1
ATOM 2678 C C . TYR A 1 319 ? 5.031 12.603 -21.607 1.00 89.69 319 TYR A C 1
ATOM 2680 O O . TYR A 1 319 ? 4.478 12.859 -20.537 1.00 89.69 319 TYR A O 1
ATOM 2688 N N . GLY A 1 320 ? 6.005 13.365 -22.106 1.00 86.31 320 GLY A N 1
ATOM 2689 C CA . GLY A 1 320 ? 6.478 14.602 -21.480 1.00 86.31 320 GLY A CA 1
ATOM 2690 C C . GLY A 1 320 ? 7.835 14.478 -20.781 1.00 86.31 320 GLY A C 1
ATOM 2691 O O . GLY A 1 320 ? 8.687 13.675 -21.164 1.00 86.31 320 GLY A O 1
ATOM 2692 N N . GLY A 1 321 ? 8.061 15.364 -19.809 1.00 85.50 321 GLY A N 1
ATOM 2693 C CA . GLY A 1 321 ? 9.294 15.442 -19.019 1.00 85.50 321 GLY A CA 1
ATOM 2694 C C . GLY A 1 321 ? 9.191 14.707 -17.680 1.00 85.50 321 GLY A C 1
ATOM 2695 O O . GLY A 1 321 ? 8.351 13.827 -17.513 1.00 85.50 321 GLY A O 1
ATOM 2696 N N . ASN A 1 322 ? 10.034 15.100 -16.721 1.00 84.06 322 ASN A N 1
ATOM 2697 C CA . ASN A 1 322 ? 10.102 14.490 -15.384 1.00 84.06 322 ASN A CA 1
ATOM 2698 C C . ASN A 1 322 ? 9.145 15.122 -14.350 1.00 84.06 322 ASN A C 1
ATOM 2700 O O . ASN A 1 322 ? 9.066 14.672 -13.215 1.00 84.06 322 ASN A O 1
ATOM 2704 N N . SER A 1 323 ? 8.420 16.179 -14.731 1.00 89.50 323 SER A N 1
ATOM 2705 C CA . SER A 1 323 ? 7.447 16.864 -13.865 1.00 89.50 323 SER A CA 1
ATOM 2706 C C . SER A 1 323 ? 6.137 17.151 -14.608 1.00 89.50 323 SER A C 1
ATOM 2708 O O . SER A 1 323 ? 5.776 18.312 -14.813 1.00 89.50 323 SER A O 1
ATOM 2710 N N . PRO A 1 324 ? 5.452 16.119 -15.132 1.00 92.38 324 PRO A N 1
ATOM 2711 C CA . PRO A 1 324 ? 4.207 16.324 -15.852 1.00 92.38 324 PRO A CA 1
ATOM 2712 C C . PRO A 1 324 ? 3.063 16.701 -14.898 1.00 92.38 324 PRO A C 1
ATOM 2714 O O . PRO A 1 324 ? 2.989 16.206 -13.778 1.00 92.38 324 PRO A O 1
ATOM 2717 N N . LYS A 1 325 ? 2.108 17.509 -15.381 1.00 91.75 325 LYS A N 1
ATOM 2718 C CA . LYS A 1 325 ? 0.845 17.785 -14.662 1.00 91.75 325 LYS A CA 1
ATOM 2719 C C . LYS A 1 325 ? -0.045 16.547 -14.508 1.00 91.75 325 LYS A C 1
ATOM 2721 O O . LYS A 1 325 ? -0.866 16.489 -13.613 1.00 91.75 325 LYS A O 1
ATOM 2726 N N . GLN A 1 326 ? 0.083 15.598 -15.430 1.00 94.12 326 GLN A N 1
ATOM 2727 C CA . GLN A 1 326 ? -0.601 14.308 -15.418 1.00 94.12 326 GLN A CA 1
ATOM 2728 C C . GLN A 1 326 ? 0.383 13.274 -15.939 1.00 94.12 326 GLN A C 1
ATOM 2730 O O . GLN A 1 326 ? 0.977 13.492 -17.001 1.00 94.12 326 GLN A O 1
ATOM 2735 N N . ILE A 1 327 ? 0.527 12.144 -15.259 1.00 96.44 327 ILE A N 1
ATOM 2736 C CA . ILE A 1 327 ? 1.357 11.055 -15.771 1.00 96.44 327 ILE A CA 1
ATOM 2737 C C . ILE A 1 327 ? 0.539 10.324 -16.827 1.00 96.44 327 ILE A C 1
ATOM 2739 O O . ILE A 1 327 ? -0.526 9.775 -16.553 1.00 96.44 327 ILE A O 1
ATOM 2743 N N . LYS A 1 328 ? 1.029 10.360 -18.063 1.00 96.19 328 LYS A N 1
ATOM 2744 C CA . LYS A 1 328 ? 0.394 9.726 -19.216 1.00 96.19 328 LYS A CA 1
ATOM 2745 C C . LYS A 1 328 ? 1.359 8.717 -19.793 1.00 96.19 328 LYS A C 1
ATOM 2747 O O . LYS A 1 328 ? 2.357 9.119 -20.390 1.00 96.19 328 LYS A O 1
ATOM 2752 N N . TYR A 1 329 ? 1.029 7.436 -19.691 1.00 96.62 329 TYR A N 1
ATOM 2753 C CA . TYR A 1 329 ? 1.831 6.349 -20.249 1.00 96.62 329 TYR A CA 1
ATOM 2754 C C . TYR A 1 329 ? 1.583 6.172 -21.757 1.00 96.62 329 TYR A C 1
ATOM 2756 O O . TYR A 1 329 ? 1.149 5.126 -22.237 1.00 96.62 329 TYR A O 1
ATOM 2764 N N . PHE A 1 330 ? 1.763 7.264 -22.501 1.00 94.31 330 PHE A N 1
ATOM 2765 C CA . PHE A 1 330 ? 1.515 7.380 -23.936 1.00 94.31 330 PHE A CA 1
ATOM 2766 C C . PHE A 1 330 ? 2.839 7.644 -24.654 1.00 94.31 330 PHE A C 1
ATOM 2768 O O . PHE A 1 330 ? 3.692 8.351 -24.111 1.00 94.31 330 PHE A O 1
ATOM 2775 N N . PRO A 1 331 ? 3.009 7.163 -25.896 1.00 91.50 331 PRO A N 1
ATOM 2776 C CA . PRO A 1 331 ? 4.154 7.561 -26.696 1.00 91.50 331 PRO A CA 1
ATOM 2777 C C . PRO A 1 331 ? 4.068 9.060 -27.053 1.00 91.50 331 PRO A C 1
ATOM 2779 O O . PRO A 1 331 ? 2.975 9.643 -27.080 1.00 91.50 331 PRO A O 1
ATOM 2782 N N . PRO A 1 332 ? 5.198 9.717 -27.369 1.00 87.50 332 PRO A N 1
ATOM 2783 C CA . PRO A 1 332 ? 5.189 11.059 -27.944 1.00 87.50 332 PRO A CA 1
ATOM 2784 C C . PRO A 1 332 ? 4.344 11.138 -29.220 1.00 87.50 332 PRO A C 1
ATOM 2786 O O . PRO A 1 332 ? 4.269 10.180 -29.982 1.00 87.50 332 PRO A O 1
ATOM 2789 N N . ARG A 1 333 ? 3.773 12.316 -29.510 1.00 84.25 333 ARG A N 1
ATOM 2790 C CA . ARG A 1 333 ? 2.865 12.530 -30.661 1.00 84.25 333 ARG A CA 1
ATOM 2791 C C . ARG A 1 333 ? 3.434 12.090 -32.016 1.00 84.25 333 ARG A C 1
ATOM 2793 O O . ARG A 1 333 ? 2.668 11.701 -32.886 1.00 84.25 333 ARG A O 1
ATOM 2800 N N . ASN A 1 334 ? 4.754 12.161 -32.183 1.00 84.88 334 ASN A N 1
ATOM 2801 C CA . ASN A 1 334 ? 5.441 11.850 -33.439 1.00 84.88 334 ASN A CA 1
ATOM 2802 C C . ASN A 1 334 ? 5.990 10.410 -33.488 1.00 84.88 334 ASN A C 1
ATOM 2804 O O . ASN A 1 334 ? 6.642 10.043 -34.462 1.00 84.88 334 ASN A O 1
ATOM 2808 N N . ALA A 1 335 ? 5.773 9.606 -32.443 1.00 84.25 335 ALA A N 1
ATOM 2809 C CA . ALA A 1 335 ? 6.206 8.215 -32.386 1.00 84.25 335 ALA A CA 1
ATOM 2810 C C . ALA A 1 335 ? 5.072 7.298 -32.876 1.00 84.25 335 ALA A C 1
ATOM 2812 O O . ALA A 1 335 ? 4.091 7.055 -32.173 1.00 84.25 335 ALA A O 1
ATOM 2813 N N . PHE A 1 336 ? 5.203 6.804 -34.107 1.00 82.50 336 PHE A N 1
ATOM 2814 C CA . PHE A 1 336 ? 4.228 5.910 -34.733 1.00 82.50 336 PHE A CA 1
ATOM 2815 C C . PHE A 1 336 ? 4.505 4.446 -34.384 1.00 82.50 336 PHE A C 1
ATOM 2817 O O . PHE A 1 336 ? 5.653 4.055 -34.203 1.00 82.50 336 PHE A O 1
ATOM 2824 N N . MET A 1 337 ? 3.449 3.625 -34.343 1.00 83.94 337 MET A N 1
ATOM 2825 C CA . MET A 1 337 ? 3.529 2.167 -34.138 1.00 83.94 337 MET A CA 1
ATOM 2826 C C . MET A 1 337 ? 4.192 1.725 -32.818 1.00 83.94 337 MET A C 1
ATOM 2828 O O . MET A 1 337 ? 4.580 0.567 -32.684 1.00 83.94 337 MET A O 1
ATOM 2832 N N . ILE A 1 338 ? 4.287 2.623 -31.832 1.00 87.00 338 ILE A N 1
ATOM 2833 C CA . ILE A 1 338 ? 4.749 2.301 -30.481 1.00 87.00 338 ILE A CA 1
ATOM 2834 C C . ILE A 1 338 ? 3.557 1.896 -29.618 1.00 87.00 338 ILE A C 1
ATOM 2836 O O . ILE A 1 338 ? 2.591 2.645 -29.459 1.00 87.00 338 ILE A O 1
ATOM 2840 N N . GLU A 1 339 ? 3.639 0.698 -29.055 1.00 87.81 339 GLU A N 1
ATOM 2841 C CA . GLU A 1 339 ? 2.689 0.193 -28.074 1.00 87.81 339 GLU A CA 1
ATOM 2842 C C . GLU A 1 339 ? 3.140 0.644 -26.680 1.00 87.81 339 GLU A C 1
ATOM 2844 O O . GLU A 1 339 ? 4.274 0.396 -26.288 1.00 87.81 339 GLU A O 1
ATOM 2849 N N . ALA A 1 340 ? 2.264 1.348 -25.965 1.00 94.44 340 ALA A N 1
ATOM 2850 C CA . ALA A 1 340 ? 2.462 1.800 -24.589 1.00 94.44 340 ALA A CA 1
ATOM 2851 C C . ALA A 1 340 ? 1.237 1.405 -23.758 1.00 94.44 340 ALA A C 1
ATOM 2853 O O . ALA A 1 340 ? 0.198 1.055 -24.331 1.00 94.44 340 ALA A O 1
ATOM 2854 N N . LEU A 1 341 ? 1.323 1.515 -22.431 1.00 96.38 341 LEU A N 1
ATOM 2855 C CA . LEU A 1 341 ? 0.216 1.134 -21.547 1.00 96.38 341 LEU A CA 1
ATOM 2856 C C . LEU A 1 341 ? -1.049 1.976 -21.768 1.00 96.38 341 LEU A C 1
ATOM 2858 O O . LEU A 1 341 ? -2.152 1.481 -21.580 1.00 96.38 341 LEU A O 1
ATOM 2862 N N . LYS A 1 342 ? -0.925 3.234 -22.212 1.00 95.50 342 LYS A N 1
ATOM 2863 C CA . LYS A 1 342 ? -2.042 4.191 -22.391 1.00 95.50 342 LYS A CA 1
ATOM 2864 C C . LYS A 1 342 ? -2.827 4.476 -21.105 1.00 95.50 342 LYS A C 1
ATOM 2866 O O . LYS A 1 342 ? -3.954 4.964 -21.162 1.00 95.50 342 LYS A O 1
ATOM 2871 N N . SER A 1 343 ? -2.222 4.197 -19.957 1.00 96.81 343 SER A N 1
ATOM 2872 C CA . SER A 1 343 ? -2.770 4.508 -18.642 1.00 96.81 343 SER A CA 1
ATOM 2873 C C . SER A 1 343 ? -2.533 5.982 -18.283 1.00 96.81 343 SER A C 1
ATOM 2875 O O . SER A 1 343 ? -1.617 6.631 -18.809 1.00 96.81 343 SER A O 1
ATOM 2877 N N . VAL A 1 344 ? -3.372 6.533 -17.408 1.00 96.25 344 VAL A N 1
ATOM 2878 C CA . VAL A 1 344 ? -3.330 7.931 -16.959 1.00 96.25 344 VAL A CA 1
ATOM 2879 C C . VAL A 1 344 ? -3.473 7.996 -15.443 1.00 96.25 344 VAL A C 1
ATOM 2881 O O . VAL A 1 344 ? -4.426 7.450 -14.890 1.00 96.25 344 VAL A O 1
ATOM 2884 N N . ILE A 1 345 ? -2.574 8.740 -14.800 1.00 96.38 345 ILE A N 1
ATOM 2885 C CA . ILE A 1 345 ? -2.723 9.204 -13.418 1.00 96.38 345 ILE A CA 1
ATOM 2886 C C . ILE A 1 345 ? -2.980 10.708 -13.454 1.00 96.38 345 ILE A C 1
ATOM 2888 O O . ILE A 1 345 ? -2.205 11.477 -14.033 1.00 96.38 345 ILE A O 1
ATOM 2892 N N . ASP A 1 346 ? -4.081 11.116 -12.840 1.00 92.50 346 ASP A N 1
ATOM 2893 C CA . ASP A 1 346 ? -4.547 12.497 -12.789 1.00 92.50 346 ASP A CA 1
ATOM 2894 C C . ASP A 1 346 ? -5.011 12.861 -11.368 1.00 92.50 346 ASP A C 1
ATOM 2896 O O . ASP A 1 346 ? -4.976 12.048 -10.445 1.00 92.50 346 ASP A O 1
ATOM 2900 N N . TYR A 1 347 ? -5.457 14.092 -11.175 1.00 91.50 347 TYR A N 1
ATOM 2901 C CA . TYR A 1 347 ? -5.999 14.585 -9.918 1.00 91.50 347 TYR A CA 1
ATOM 2902 C C . TYR A 1 347 ? -7.228 15.465 -10.205 1.00 91.50 347 TYR A C 1
ATOM 2904 O O . TYR A 1 347 ? -7.389 16.005 -11.304 1.00 91.50 347 TYR A O 1
ATOM 2912 N N . THR A 1 348 ? -8.191 15.543 -9.286 1.00 86.50 348 THR A N 1
ATOM 2913 C CA . THR A 1 348 ? -9.367 16.412 -9.459 1.00 86.50 348 THR A CA 1
ATOM 2914 C C . THR A 1 348 ? -9.103 17.827 -8.968 1.00 86.50 348 THR A C 1
ATOM 2916 O O . THR A 1 348 ? -8.684 18.023 -7.838 1.00 86.50 348 THR A O 1
ATOM 2919 N N . VAL A 1 349 ? -9.476 18.830 -9.762 1.00 83.12 349 VAL A N 1
ATOM 2920 C CA . VAL A 1 349 ? -9.361 20.255 -9.390 1.00 83.12 349 VAL A CA 1
ATOM 2921 C C . VAL A 1 349 ? -10.479 20.753 -8.455 1.00 83.12 349 VAL A C 1
ATOM 2923 O O . VAL A 1 349 ? -10.673 21.955 -8.304 1.00 83.12 349 VAL A O 1
ATOM 2926 N N . SER A 1 350 ? -11.274 19.856 -7.863 1.00 74.88 350 SER A N 1
ATOM 2927 C CA . SER A 1 350 ? -12.347 20.208 -6.921 1.00 74.88 350 SER A CA 1
ATOM 2928 C C . SER A 1 350 ? -12.857 18.981 -6.168 1.00 74.88 350 SER A C 1
ATOM 2930 O O . SER A 1 350 ? -12.950 17.919 -6.778 1.00 74.88 350 SER A O 1
ATOM 2932 N N . GLY A 1 351 ? -13.325 19.165 -4.931 1.00 63.66 351 GLY A N 1
ATOM 2933 C CA . GLY A 1 351 ? -13.936 18.108 -4.112 1.00 63.66 351 GLY A CA 1
ATOM 2934 C C . GLY A 1 351 ? -15.429 17.834 -4.367 1.00 63.66 351 GLY A C 1
ATOM 2935 O O . GLY A 1 351 ? -16.022 17.042 -3.646 1.00 63.66 351 GLY A O 1
ATOM 2936 N N . GLY A 1 352 ? -16.066 18.482 -5.350 1.00 72.06 352 GLY A N 1
ATOM 2937 C CA . GLY A 1 352 ? -17.518 18.369 -5.572 1.00 72.06 352 GLY A CA 1
ATOM 2938 C C . GLY A 1 352 ? -17.999 16.984 -6.039 1.00 72.06 352 GLY A C 1
ATOM 2939 O O . GLY A 1 352 ? -17.269 16.259 -6.709 1.00 72.06 352 GLY A O 1
ATOM 2940 N N . GLU A 1 353 ? -19.264 16.670 -5.748 1.00 71.19 353 GLU A N 1
ATOM 2941 C CA . GLU A 1 353 ? -19.900 15.347 -5.916 1.00 71.19 353 GLU A CA 1
ATOM 2942 C C . GLU A 1 353 ? -19.843 14.775 -7.339 1.00 71.19 353 GLU A C 1
ATOM 2944 O O . GLU A 1 353 ? -19.488 13.618 -7.538 1.00 71.19 353 GLU A O 1
ATOM 2949 N N . LEU A 1 354 ? -20.167 15.589 -8.349 1.00 66.50 354 LEU A N 1
ATOM 2950 C CA . LEU A 1 354 ? -20.358 15.114 -9.728 1.00 66.50 354 LEU A CA 1
ATOM 2951 C C . LEU A 1 354 ? -19.098 15.181 -10.601 1.00 66.50 354 LEU A C 1
ATOM 2953 O O . LEU A 1 354 ? -19.153 15.087 -11.833 1.00 66.50 354 LEU A O 1
ATOM 2957 N N . LYS A 1 355 ? -17.932 15.400 -9.996 1.00 67.25 355 LYS A N 1
ATOM 2958 C CA . LYS A 1 355 ? -16.701 15.626 -10.752 1.00 67.25 355 LYS A CA 1
ATOM 2959 C C . LYS A 1 355 ? -16.191 14.309 -11.316 1.00 67.25 355 LYS A C 1
ATOM 2961 O O . LYS A 1 355 ? -15.955 13.362 -10.586 1.00 67.25 355 LYS A O 1
ATOM 2966 N N . LYS A 1 356 ? -16.016 14.287 -12.643 1.00 67.75 356 LYS A N 1
ATOM 2967 C CA . LYS A 1 356 ? -15.575 13.123 -13.428 1.00 67.75 356 LYS A CA 1
ATOM 2968 C C . LYS A 1 356 ? -16.530 11.909 -13.400 1.00 67.75 356 LYS A C 1
ATOM 2970 O O . LYS A 1 356 ? -16.145 10.854 -13.879 1.00 67.75 356 LYS A O 1
ATOM 2975 N N . VAL A 1 357 ? -17.790 12.066 -12.977 1.00 61.81 357 VAL A N 1
ATOM 2976 C CA . VAL A 1 357 ? -18.802 10.979 -12.954 1.00 61.81 357 VAL A CA 1
ATOM 2977 C C . VAL A 1 357 ? -19.160 10.449 -14.352 1.00 61.81 357 VAL A C 1
ATOM 2979 O O . VAL A 1 357 ? -19.557 9.301 -14.500 1.00 61.81 357 VAL A O 1
ATOM 2982 N N . GLY A 1 358 ? -18.973 11.254 -15.405 1.00 68.06 358 GLY A N 1
ATOM 2983 C CA . GLY A 1 358 ? -19.111 10.796 -16.796 1.00 68.06 358 GLY A CA 1
ATOM 2984 C C . GLY A 1 358 ? -17.941 9.940 -17.306 1.00 68.06 358 GLY A C 1
ATOM 2985 O O . GLY A 1 358 ? -17.988 9.460 -18.438 1.00 68.06 358 GLY A O 1
ATOM 2986 N N . SER A 1 359 ? -16.880 9.779 -16.513 1.00 80.62 359 SER A N 1
ATOM 2987 C CA . SER A 1 359 ? -15.725 8.948 -16.850 1.00 80.62 359 SER A CA 1
ATOM 2988 C C . SER A 1 359 ? -15.945 7.512 -16.385 1.00 80.62 359 SER A C 1
ATOM 2990 O O . SER A 1 359 ? -16.581 7.270 -15.369 1.00 80.62 359 SER A O 1
ATOM 2992 N N . LYS A 1 360 ? -15.352 6.550 -17.091 1.00 87.69 360 LYS A N 1
ATOM 2993 C CA . LYS A 1 360 ? -15.211 5.177 -16.598 1.00 87.69 360 LYS A CA 1
ATOM 2994 C C . LYS A 1 360 ? -13.920 5.079 -15.786 1.00 87.69 360 LYS A C 1
ATOM 2996 O O . LYS A 1 360 ? -12.845 5.307 -16.341 1.00 87.69 360 LYS A O 1
ATOM 3001 N N . PHE A 1 361 ? -14.019 4.723 -14.509 1.00 88.81 361 PHE A N 1
ATOM 3002 C CA . PHE A 1 361 ? -12.869 4.523 -13.628 1.00 88.81 361 PHE A CA 1
ATOM 3003 C C . PHE A 1 361 ? -12.567 3.035 -13.468 1.00 88.81 361 PHE A C 1
ATOM 3005 O O . PHE A 1 361 ? -13.269 2.305 -12.776 1.00 88.81 361 PHE A O 1
ATOM 3012 N N . ASN A 1 362 ? -11.508 2.580 -14.128 1.00 93.50 362 ASN A N 1
ATOM 3013 C CA . ASN A 1 362 ? -10.995 1.210 -14.049 1.00 93.50 362 ASN A CA 1
ATOM 3014 C C . ASN A 1 362 ? -9.642 1.114 -13.328 1.00 93.50 362 ASN A C 1
ATOM 3016 O O . ASN A 1 362 ? -9.051 0.044 -13.306 1.00 93.50 362 ASN A O 1
ATOM 3020 N N . GLY A 1 363 ? -9.133 2.224 -12.787 1.00 94.88 363 GLY A N 1
ATOM 3021 C CA . GLY A 1 363 ? -7.903 2.265 -12.004 1.00 94.88 363 GLY A CA 1
ATOM 3022 C C . GLY A 1 363 ? -8.144 2.475 -10.521 1.00 94.88 363 GLY A C 1
ATOM 3023 O O . GLY A 1 363 ? -9.157 2.045 -9.966 1.00 94.88 363 GLY A O 1
ATOM 3024 N N . PHE A 1 364 ? -7.186 3.144 -9.884 1.00 96.31 364 PHE A N 1
ATOM 3025 C CA . PHE A 1 364 ? -7.234 3.444 -8.462 1.00 96.31 364 PHE A CA 1
ATOM 3026 C C . PHE A 1 364 ? -7.786 4.851 -8.209 1.00 96.31 364 PHE A C 1
ATOM 3028 O O . PHE A 1 364 ? -7.354 5.812 -8.854 1.00 96.31 364 PHE A O 1
ATOM 3035 N N . ILE A 1 365 ? -8.693 4.988 -7.240 1.00 95.44 365 ILE A N 1
ATOM 3036 C CA . ILE A 1 365 ? -9.128 6.292 -6.729 1.00 95.44 365 ILE A CA 1
ATOM 3037 C C . ILE A 1 365 ? -8.700 6.450 -5.271 1.00 95.44 365 ILE A C 1
ATOM 3039 O O . ILE A 1 365 ? -9.133 5.695 -4.402 1.00 95.44 365 ILE A O 1
ATOM 3043 N N . SER A 1 366 ? -7.866 7.453 -4.996 1.00 95.75 366 SER A N 1
ATOM 3044 C CA . SER A 1 366 ? -7.553 7.842 -3.618 1.00 95.75 366 SER A CA 1
ATOM 3045 C C . SER A 1 366 ? -8.515 8.936 -3.183 1.00 95.75 366 SER A C 1
ATOM 3047 O O . SER A 1 366 ? -8.404 10.059 -3.673 1.00 95.75 366 SER A O 1
ATOM 3049 N N . PHE A 1 367 ? -9.420 8.608 -2.267 1.00 94.50 367 PHE A N 1
ATOM 3050 C CA . PHE A 1 367 ? -10.275 9.562 -1.575 1.00 94.50 367 PHE A CA 1
ATOM 3051 C C . PHE A 1 367 ? -9.604 9.955 -0.255 1.00 94.50 367 PHE A C 1
ATOM 3053 O O . PHE A 1 367 ? -9.581 9.162 0.684 1.00 94.50 367 PHE A O 1
ATOM 3060 N N . ASP A 1 368 ? -9.007 11.144 -0.192 1.00 92.25 368 ASP A N 1
ATOM 3061 C CA . ASP A 1 368 ? -8.234 11.595 0.974 1.00 92.25 368 ASP A CA 1
ATOM 3062 C C . ASP A 1 368 ? -8.915 12.750 1.727 1.00 92.25 368 ASP A C 1
ATOM 3064 O O . ASP A 1 368 ? -9.542 13.617 1.123 1.00 92.25 368 ASP A O 1
ATOM 3068 N N . GLU A 1 369 ? -8.790 12.768 3.055 1.00 90.12 369 GLU A N 1
ATOM 3069 C CA . GLU A 1 369 ? -9.313 13.832 3.937 1.00 90.12 369 GLU A CA 1
ATOM 3070 C C . GLU A 1 369 ? -10.826 14.118 3.766 1.00 90.12 369 GLU A C 1
ATOM 3072 O O . GLU A 1 369 ? -11.305 15.218 4.035 1.00 90.12 369 GLU A O 1
ATOM 3077 N N . GLU A 1 370 ? -11.617 13.122 3.351 1.00 89.38 370 GLU A N 1
ATOM 3078 C CA . GLU A 1 370 ? -13.051 13.301 3.095 1.00 89.38 370 GLU A CA 1
ATOM 3079 C C . GLU A 1 370 ? -13.852 13.729 4.329 1.00 89.38 370 GLU A C 1
ATOM 3081 O O . GLU A 1 370 ? -14.722 14.592 4.222 1.00 89.38 370 GLU A O 1
ATOM 3086 N N . GLY A 1 371 ? -13.532 13.170 5.495 1.00 87.25 371 GLY A N 1
ATOM 3087 C CA . GLY A 1 371 ? -14.157 13.495 6.778 1.00 87.25 371 GLY A CA 1
ATOM 3088 C C . GLY A 1 371 ? -13.846 14.904 7.292 1.00 87.25 371 GLY A C 1
ATOM 3089 O O . GLY A 1 371 ? -14.468 15.334 8.257 1.00 87.25 371 GLY A O 1
ATOM 3090 N N . ASP A 1 372 ? -12.928 15.618 6.634 1.00 87.56 372 ASP A N 1
ATOM 3091 C CA . ASP A 1 372 ? -12.566 17.010 6.913 1.00 87.56 372 ASP A CA 1
ATOM 3092 C C . ASP A 1 372 ? -12.995 17.952 5.763 1.00 87.56 372 ASP A C 1
ATOM 3094 O O . ASP A 1 372 ? -12.542 19.097 5.668 1.00 87.56 372 ASP A O 1
ATOM 3098 N N . SER A 1 373 ? -13.876 17.487 4.866 1.00 86.44 373 SER A N 1
ATOM 3099 C CA . SER A 1 373 ? -14.412 18.300 3.766 1.00 86.44 373 SER A CA 1
ATOM 3100 C C . SER A 1 373 ? -15.295 19.442 4.272 1.00 86.44 373 SER A C 1
ATOM 3102 O O . SER A 1 373 ? -15.868 19.391 5.364 1.00 86.44 373 SER A O 1
ATOM 3104 N N . ALA A 1 374 ? -15.473 20.473 3.444 1.00 84.69 374 ALA A N 1
ATOM 3105 C CA . ALA A 1 374 ? -16.405 21.553 3.750 1.00 84.69 374 ALA A CA 1
ATOM 3106 C C . ALA A 1 374 ? -17.834 21.014 3.962 1.00 84.69 374 ALA A C 1
ATOM 3108 O O . ALA A 1 374 ? -18.261 20.075 3.295 1.00 84.69 374 ALA A O 1
ATOM 3109 N N . ALA A 1 375 ? -18.596 21.631 4.870 1.00 83.25 375 ALA A N 1
ATOM 3110 C CA . ALA A 1 375 ? -19.918 21.142 5.283 1.00 83.25 375 ALA A CA 1
ATOM 3111 C C . ALA A 1 375 ? -20.965 21.080 4.151 1.00 83.25 375 ALA A C 1
ATOM 3113 O O . ALA A 1 375 ? -22.008 20.455 4.311 1.00 83.25 375 ALA A O 1
ATOM 3114 N N . ASN A 1 376 ? -20.715 21.748 3.024 1.00 84.25 376 ASN A N 1
ATOM 3115 C CA . ASN A 1 376 ? -21.564 21.720 1.835 1.00 84.25 376 ASN A CA 1
ATOM 3116 C C . ASN A 1 376 ? -21.191 20.609 0.836 1.00 84.25 376 ASN A C 1
ATOM 3118 O O . ASN A 1 376 ? -21.778 20.571 -0.241 1.00 84.25 376 ASN A O 1
ATOM 3122 N N . ILE A 1 377 ? -20.192 19.778 1.142 1.00 85.56 377 ILE A N 1
ATOM 3123 C CA . ILE A 1 377 ? -19.795 18.626 0.331 1.00 85.56 377 ILE A CA 1
ATOM 3124 C C . ILE A 1 377 ? -20.438 17.380 0.934 1.00 85.56 377 ILE A C 1
ATOM 3126 O O . ILE A 1 377 ? -20.123 17.009 2.067 1.00 85.56 377 ILE A O 1
ATOM 3130 N N . ASP A 1 378 ? -21.299 16.717 0.166 1.00 87.50 378 ASP A N 1
ATOM 3131 C CA . ASP A 1 378 ? -21.836 15.412 0.536 1.00 87.50 378 ASP A CA 1
ATOM 3132 C C . ASP A 1 378 ? -20.905 14.299 0.033 1.00 87.50 378 ASP A C 1
ATOM 3134 O O . ASP A 1 378 ? -20.876 13.937 -1.147 1.00 87.50 378 ASP A O 1
ATOM 3138 N N . VAL A 1 379 ? -20.090 13.764 0.942 1.00 89.62 379 VAL A N 1
ATOM 3139 C CA . VAL A 1 379 ? -19.121 12.710 0.611 1.00 89.62 379 VAL A CA 1
ATOM 3140 C C . VAL A 1 379 ? -19.796 11.376 0.293 1.00 89.62 379 VAL A C 1
ATOM 3142 O O . VAL A 1 379 ? -19.252 10.608 -0.500 1.00 89.62 379 VAL A O 1
ATOM 3145 N N . LEU A 1 380 ? -20.990 11.117 0.837 1.00 89.00 380 LEU A N 1
ATOM 3146 C CA . LEU A 1 380 ? -21.743 9.899 0.550 1.00 89.00 380 LEU A CA 1
ATOM 3147 C C . LEU A 1 380 ? -22.331 9.970 -0.863 1.00 89.00 380 LEU A C 1
ATOM 3149 O O . LEU A 1 380 ? -22.123 9.053 -1.654 1.00 89.00 380 LEU A O 1
ATOM 3153 N N . ALA A 1 381 ? -22.953 11.095 -1.227 1.00 89.44 381 ALA A N 1
ATOM 3154 C CA . ALA A 1 381 ? -23.445 11.314 -2.588 1.00 89.44 381 ALA A CA 1
ATOM 3155 C C . ALA A 1 381 ? -22.305 11.295 -3.623 1.00 89.44 381 ALA A C 1
ATOM 3157 O O . ALA A 1 381 ? -22.448 10.743 -4.720 1.00 89.44 381 ALA A O 1
ATOM 3158 N N . ARG A 1 382 ? -21.136 11.849 -3.270 1.00 90.81 382 ARG A N 1
ATOM 3159 C CA . ARG A 1 382 ? -19.919 11.746 -4.088 1.00 90.81 382 ARG A CA 1
ATOM 3160 C C . ARG A 1 382 ? -19.492 10.293 -4.276 1.00 90.81 382 ARG A C 1
ATOM 3162 O O . ARG A 1 382 ? -19.126 9.917 -5.394 1.00 90.81 382 ARG A O 1
ATOM 3169 N N . TRP A 1 383 ? -19.514 9.488 -3.216 1.00 93.38 383 TRP A N 1
ATOM 3170 C CA . TRP A 1 383 ? -19.191 8.070 -3.319 1.00 93.38 383 TRP A CA 1
ATOM 3171 C C . TRP A 1 383 ? -20.192 7.334 -4.209 1.00 93.38 383 TRP A C 1
ATOM 3173 O O . TRP A 1 383 ? -19.762 6.680 -5.154 1.00 93.38 383 TRP A O 1
ATOM 3183 N N . ASP A 1 384 ? -21.499 7.516 -4.019 1.00 89.94 384 ASP A N 1
ATOM 3184 C CA . ASP A 1 384 ? -22.529 6.876 -4.849 1.00 89.94 384 ASP A CA 1
ATOM 3185 C C . ASP A 1 384 ? -22.347 7.189 -6.343 1.00 89.94 384 ASP A C 1
ATOM 3187 O O . ASP A 1 384 ? -22.460 6.310 -7.206 1.00 89.94 384 ASP A O 1
ATOM 3191 N N . ALA A 1 385 ? -21.990 8.431 -6.674 1.00 89.62 385 ALA A N 1
ATOM 3192 C CA . ALA A 1 385 ? -21.722 8.821 -8.052 1.00 89.62 385 ALA A CA 1
ATOM 3193 C C . ALA A 1 385 ? -20.456 8.147 -8.624 1.00 89.62 385 ALA A C 1
ATOM 3195 O O . ALA A 1 385 ? -20.469 7.654 -9.755 1.00 89.62 385 ALA A O 1
ATOM 3196 N N . ASN A 1 386 ? -19.369 8.077 -7.849 1.00 91.31 386 ASN A N 1
ATOM 3197 C CA . ASN A 1 386 ? -18.118 7.443 -8.285 1.00 91.31 386 ASN A CA 1
ATOM 3198 C C . ASN A 1 386 ? -18.199 5.909 -8.305 1.00 91.31 386 ASN A C 1
ATOM 3200 O O . ASN A 1 386 ? -17.629 5.284 -9.197 1.00 91.31 386 ASN A O 1
ATOM 3204 N N . LYS A 1 387 ? -18.961 5.300 -7.394 1.00 92.00 387 LYS A N 1
ATOM 3205 C CA . LYS A 1 387 ? -19.251 3.862 -7.365 1.00 92.00 387 LYS A CA 1
ATOM 3206 C C . LYS A 1 387 ? -19.874 3.403 -8.682 1.00 92.00 387 LYS A C 1
ATOM 3208 O O . LYS A 1 387 ? -19.442 2.404 -9.254 1.00 92.00 387 LYS A O 1
ATOM 3213 N N . ASN A 1 388 ? -20.820 4.181 -9.213 1.00 89.75 388 ASN A N 1
ATOM 3214 C CA . ASN A 1 388 ? -21.415 3.933 -10.527 1.00 89.75 388 ASN A CA 1
ATOM 3215 C C . ASN A 1 388 ? -20.390 4.056 -11.665 1.00 89.75 388 ASN A C 1
ATOM 3217 O O . ASN A 1 388 ? -20.347 3.211 -12.556 1.00 89.75 388 ASN A O 1
ATOM 3221 N N . ALA A 1 389 ? -19.516 5.061 -11.613 1.00 90.81 389 ALA A N 1
ATOM 3222 C CA . ALA A 1 389 ? -18.441 5.249 -12.590 1.00 90.81 389 ALA A CA 1
ATOM 3223 C C . ALA A 1 389 ? -17.356 4.146 -12.538 1.00 90.81 389 ALA A C 1
ATOM 3225 O O . ALA A 1 389 ? -16.628 3.936 -13.515 1.00 90.81 389 ALA A O 1
ATOM 3226 N N . MET A 1 390 ? -17.261 3.422 -11.418 1.00 93.19 390 MET A N 1
ATOM 3227 C CA . MET A 1 390 ? -16.353 2.292 -11.193 1.00 93.19 390 MET A CA 1
ATOM 3228 C C . MET A 1 390 ? -16.969 0.921 -11.506 1.00 93.19 390 MET A C 1
ATOM 3230 O O . MET A 1 390 ? -16.321 -0.102 -11.269 1.00 93.19 390 MET A O 1
ATOM 3234 N N . ALA A 1 391 ? -18.191 0.866 -12.040 1.00 92.50 391 ALA A N 1
ATOM 3235 C CA . ALA A 1 391 ? -18.867 -0.392 -12.329 1.00 92.50 391 ALA A CA 1
ATOM 3236 C C . ALA A 1 391 ? -19.555 -0.435 -13.696 1.00 92.50 391 ALA A C 1
ATOM 3238 O O . ALA A 1 391 ? -19.882 0.581 -14.304 1.00 92.50 391 ALA A O 1
ATOM 3239 N N . LEU A 1 392 ? -19.798 -1.656 -14.170 1.00 91.25 392 LEU A N 1
ATOM 3240 C CA . LEU A 1 392 ? -20.721 -1.953 -15.262 1.00 91.25 392 LEU A CA 1
ATOM 3241 C C . LEU A 1 392 ? -21.844 -2.855 -14.750 1.00 91.25 392 LEU A C 1
ATOM 3243 O O . LEU A 1 392 ? -21.660 -3.601 -13.788 1.00 91.25 392 LEU A O 1
ATOM 3247 N N . GLY A 1 393 ? -22.996 -2.789 -15.423 1.00 86.25 393 GLY A N 1
ATOM 3248 C CA . GLY A 1 393 ? -24.142 -3.645 -15.122 1.00 86.25 393 GLY A CA 1
ATOM 3249 C C . GLY A 1 393 ? -24.604 -3.517 -13.672 1.00 86.25 393 GLY A C 1
ATOM 3250 O O . GLY A 1 393 ? -24.757 -4.538 -13.010 1.00 86.25 393 GLY A O 1
ATOM 3251 N N . ASP A 1 394 ? -24.741 -2.279 -13.185 1.00 81.06 394 ASP A N 1
ATOM 3252 C CA . ASP A 1 394 ? -25.233 -1.966 -11.834 1.00 81.06 394 ASP A CA 1
ATOM 3253 C C . ASP A 1 394 ? -24.445 -2.667 -10.706 1.00 81.06 394 ASP A C 1
ATOM 3255 O O . ASP A 1 394 ? -24.993 -3.277 -9.794 1.00 81.06 394 ASP A O 1
ATOM 3259 N N . GLY A 1 395 ? -23.112 -2.654 -10.814 1.00 81.38 395 GLY A N 1
ATOM 3260 C CA . GLY A 1 395 ? -22.229 -3.245 -9.804 1.00 81.38 395 GLY A CA 1
ATOM 3261 C C . GLY A 1 395 ? -21.965 -4.743 -9.946 1.00 81.38 395 GLY A C 1
ATOM 3262 O O . GLY A 1 395 ? -21.219 -5.290 -9.137 1.00 81.38 395 GLY A O 1
ATOM 3263 N N . SER A 1 396 ? -22.494 -5.398 -10.987 1.00 84.69 396 SER A N 1
ATOM 3264 C CA . SER A 1 396 ? -22.150 -6.796 -11.310 1.00 84.69 396 SER A CA 1
ATOM 3265 C C . SER A 1 396 ? -20.709 -6.972 -11.802 1.00 84.69 396 SER A C 1
ATOM 3267 O O . SER A 1 396 ? -20.135 -8.053 -11.672 1.00 84.69 396 SER A O 1
ATOM 3269 N N . ILE A 1 397 ? -20.101 -5.915 -12.351 1.00 92.38 397 ILE A N 1
ATOM 3270 C CA . ILE A 1 397 ? -18.688 -5.893 -12.738 1.00 92.38 397 ILE A CA 1
ATOM 3271 C C . ILE A 1 397 ? -18.038 -4.651 -12.134 1.00 92.38 397 ILE A C 1
ATOM 3273 O O . ILE A 1 397 ? -18.265 -3.537 -12.604 1.00 92.38 397 ILE A O 1
ATOM 3277 N N . ILE A 1 398 ? -17.197 -4.853 -11.120 1.00 95.44 398 ILE A N 1
ATOM 3278 C CA . ILE A 1 398 ? -16.373 -3.805 -10.507 1.00 95.44 398 ILE A CA 1
ATOM 3279 C C . ILE A 1 398 ? -15.077 -3.664 -11.310 1.00 95.44 398 ILE A C 1
ATOM 3281 O O . ILE A 1 398 ? -14.359 -4.642 -11.511 1.00 95.44 398 ILE A O 1
ATOM 3285 N N . LEU A 1 399 ? -14.780 -2.450 -11.768 1.00 93.88 399 LEU A N 1
ATOM 3286 C CA . LEU A 1 399 ? -13.679 -2.172 -12.692 1.00 93.88 399 LEU A CA 1
ATOM 3287 C C . LEU A 1 399 ? -12.387 -1.750 -11.989 1.00 93.88 399 LEU A C 1
ATOM 3289 O O . LEU A 1 399 ? -11.315 -2.177 -12.397 1.00 93.88 399 LEU A O 1
ATOM 3293 N N . GLY A 1 400 ? -12.490 -0.870 -10.991 1.00 93.19 400 GLY A N 1
ATOM 3294 C CA . GLY A 1 400 ? -11.348 -0.237 -10.324 1.00 93.19 400 GLY A CA 1
ATOM 3295 C C . GLY A 1 400 ? -11.205 -0.631 -8.856 1.00 93.19 400 GLY A C 1
ATOM 3296 O O . GLY A 1 400 ? -11.828 -1.584 -8.382 1.00 93.19 400 GLY A O 1
ATOM 3297 N N . TYR A 1 401 ? -10.384 0.111 -8.117 1.00 97.19 401 TYR A N 1
ATOM 3298 C CA . TYR A 1 401 ? -10.322 0.037 -6.656 1.00 97.19 401 TYR A CA 1
ATOM 3299 C C . TYR A 1 401 ? -10.222 1.431 -6.037 1.00 97.19 401 TYR A C 1
ATOM 3301 O O . TYR A 1 401 ? -9.649 2.328 -6.649 1.00 97.19 401 TYR A O 1
ATOM 3309 N N . CYS A 1 402 ? -10.753 1.634 -4.838 1.00 96.94 402 CYS A N 1
ATOM 3310 C CA . CYS A 1 402 ? -10.611 2.898 -4.125 1.00 96.94 402 CYS A CA 1
ATOM 3311 C C . CYS A 1 402 ? -10.190 2.713 -2.667 1.00 96.94 402 CYS A C 1
ATOM 3313 O O . CYS A 1 402 ? -10.394 1.661 -2.063 1.00 96.94 402 CYS A O 1
ATOM 3315 N N . SER A 1 403 ? -9.616 3.768 -2.099 1.00 97.56 403 SER A N 1
ATOM 3316 C CA . SER A 1 403 ? -9.371 3.862 -0.661 1.00 97.56 403 SER A CA 1
ATOM 3317 C C . SER A 1 403 ? -9.884 5.200 -0.153 1.00 97.56 403 SER A C 1
ATOM 3319 O O . SER A 1 403 ? -9.461 6.246 -0.644 1.00 97.56 403 SER A O 1
ATOM 3321 N N . HIS A 1 404 ? -10.779 5.145 0.829 1.00 97.25 404 HIS A N 1
ATOM 3322 C CA . HIS A 1 404 ? -11.349 6.289 1.533 1.00 97.25 404 HIS A CA 1
ATOM 3323 C C . HIS A 1 404 ? -10.607 6.474 2.850 1.00 97.25 404 HIS A C 1
ATOM 3325 O O . HIS A 1 404 ? -10.878 5.791 3.835 1.00 97.25 404 HIS A O 1
ATOM 3331 N N . ILE A 1 405 ? -9.607 7.348 2.848 1.00 93.94 405 ILE A N 1
ATOM 3332 C CA . ILE A 1 405 ? -8.660 7.516 3.946 1.00 93.94 405 ILE A CA 1
ATOM 3333 C C . ILE A 1 405 ? -8.854 8.907 4.531 1.00 93.94 405 ILE A C 1
ATOM 3335 O O . ILE A 1 405 ? -8.586 9.913 3.880 1.00 93.94 405 ILE A O 1
ATOM 3339 N N . SER A 1 406 ? -9.265 8.987 5.794 1.00 93.06 406 SER A N 1
ATOM 3340 C CA . SER A 1 406 ? -9.526 10.291 6.403 1.00 93.06 406 SER A CA 1
ATOM 3341 C C . SER A 1 406 ? -9.228 10.346 7.887 1.00 93.06 406 SER A C 1
ATOM 3343 O O . SER A 1 406 ? -9.361 9.359 8.609 1.00 93.06 406 SER A O 1
ATOM 3345 N N . THR A 1 407 ? -8.857 11.538 8.346 1.00 89.06 407 THR A N 1
ATOM 3346 C CA . THR A 1 407 ? -9.142 11.957 9.719 1.00 89.06 407 THR A CA 1
ATOM 3347 C C . THR A 1 407 ? -10.567 12.501 9.812 1.00 89.06 407 THR A C 1
ATOM 3349 O O . THR A 1 407 ? -11.174 12.817 8.792 1.00 89.06 407 THR A O 1
ATOM 3352 N N . VAL A 1 408 ? -11.132 12.536 11.017 1.00 84.12 408 VAL A N 1
ATOM 3353 C CA . VAL A 1 408 ? -12.441 13.156 11.272 1.00 84.12 408 VAL A CA 1
ATOM 3354 C C . VAL A 1 408 ? -12.243 14.161 12.398 1.00 84.12 408 VAL A C 1
ATOM 3356 O O . VAL A 1 408 ? -12.392 13.833 13.575 1.00 84.12 408 VAL A O 1
ATOM 3359 N N . GLU A 1 409 ? -11.786 15.364 12.060 1.00 77.56 409 GLU A N 1
ATOM 3360 C CA . GLU A 1 409 ? -11.453 16.402 13.040 1.00 77.56 409 GLU A CA 1
ATOM 3361 C C . GLU A 1 409 ? -12.709 17.146 13.524 1.00 77.56 409 GLU A C 1
ATOM 3363 O O . GLU A 1 409 ? -12.845 17.434 14.720 1.00 77.56 409 GLU A O 1
ATOM 3368 N N . GLU A 1 410 ? -13.670 17.389 12.631 1.00 74.81 410 GLU A N 1
ATOM 3369 C CA . GLU A 1 410 ? -14.937 18.058 12.935 1.00 74.81 410 GLU A CA 1
ATOM 3370 C C . GLU A 1 410 ? -16.136 17.235 12.455 1.00 74.81 410 GLU A C 1
ATOM 3372 O O . GLU A 1 410 ? -16.175 16.760 11.326 1.00 74.81 410 GLU A O 1
ATOM 3377 N N . ILE A 1 411 ? -17.161 17.097 13.306 1.00 78.06 411 ILE A N 1
ATOM 3378 C CA . ILE A 1 411 ? -18.423 16.443 12.922 1.00 78.06 411 ILE A CA 1
ATOM 3379 C C . ILE A 1 411 ? -19.342 17.509 12.331 1.00 78.06 411 ILE A C 1
ATOM 3381 O O . ILE A 1 411 ? -20.343 17.911 12.921 1.00 78.06 411 ILE A O 1
ATOM 3385 N N . ASN A 1 412 ? -18.940 18.025 11.176 1.00 81.25 412 ASN A N 1
ATOM 3386 C CA . ASN A 1 412 ? -19.830 18.778 10.305 1.00 81.25 412 ASN A CA 1
ATOM 3387 C C . ASN A 1 412 ? -20.630 17.786 9.424 1.00 81.25 412 ASN A C 1
ATOM 3389 O O . ASN A 1 412 ? -20.534 16.568 9.597 1.00 81.25 412 ASN A O 1
ATOM 3393 N N . SER A 1 413 ? -21.429 18.279 8.475 1.00 82.50 413 SER A N 1
ATOM 3394 C CA . SER A 1 413 ? -22.226 17.406 7.599 1.00 82.50 413 SER A CA 1
ATOM 3395 C C . SER A 1 413 ? -21.386 16.400 6.798 1.00 82.50 413 SER A C 1
ATOM 3397 O O . SER A 1 413 ? -21.828 15.268 6.621 1.00 82.50 413 SER A O 1
ATOM 3399 N N . SER A 1 414 ? -20.179 16.772 6.353 1.00 83.81 414 SER A N 1
ATOM 3400 C CA . SER A 1 414 ? -19.303 15.882 5.579 1.00 83.81 414 SER A CA 1
ATOM 3401 C C . SER A 1 414 ? -18.652 14.824 6.475 1.00 83.81 414 SER A C 1
ATOM 3403 O O . SER A 1 414 ? -18.666 13.641 6.138 1.00 83.81 414 SER A O 1
ATOM 3405 N N . GLY A 1 415 ? -18.186 15.218 7.665 1.00 87.56 415 GLY A N 1
ATOM 3406 C CA . GLY A 1 415 ? -17.671 14.302 8.681 1.00 87.56 415 GLY A CA 1
ATOM 3407 C C . GLY A 1 415 ? -18.725 13.280 9.104 1.00 87.56 415 GLY A C 1
ATOM 3408 O O . GLY A 1 415 ? -18.437 12.087 9.174 1.00 87.56 415 GLY A O 1
ATOM 3409 N N . LYS A 1 416 ? -19.978 13.714 9.296 1.00 87.75 416 LYS A N 1
ATOM 3410 C CA . LYS A 1 416 ? -21.099 12.806 9.573 1.00 87.75 416 LYS A CA 1
ATOM 3411 C C . LYS A 1 416 ? -21.356 11.842 8.413 1.00 87.75 416 LYS A C 1
ATOM 3413 O O . LYS A 1 416 ? -21.440 10.644 8.651 1.00 87.75 416 LYS A O 1
ATOM 3418 N N . ALA A 1 417 ? -21.418 12.335 7.177 1.00 90.00 417 ALA A N 1
ATOM 3419 C CA . ALA A 1 417 ? -21.618 11.488 6.001 1.00 90.00 417 ALA A CA 1
ATOM 3420 C C . ALA A 1 417 ? -20.480 10.462 5.810 1.00 90.00 417 ALA A C 1
ATOM 3422 O O . ALA A 1 417 ? -20.742 9.316 5.447 1.00 90.00 417 ALA A O 1
ATOM 3423 N N . TYR A 1 418 ? -19.231 10.820 6.130 1.00 93.00 418 TYR A N 1
ATOM 3424 C CA . TYR A 1 418 ? -18.106 9.879 6.143 1.00 93.00 418 TYR A CA 1
ATOM 3425 C C . TYR A 1 418 ? -18.281 8.781 7.207 1.00 93.00 418 TYR A C 1
ATOM 3427 O O . TYR A 1 418 ? -18.023 7.607 6.938 1.00 93.00 418 TYR A O 1
ATOM 3435 N N . LEU A 1 419 ? -18.749 9.135 8.410 1.00 91.12 419 LEU A N 1
ATOM 3436 C CA . LEU A 1 419 ? -19.038 8.163 9.473 1.00 91.12 419 LEU A CA 1
ATOM 3437 C C . LEU A 1 419 ? -20.241 7.269 9.142 1.00 91.12 419 LEU A C 1
ATOM 3439 O O . LEU A 1 419 ? -20.198 6.069 9.413 1.00 91.12 419 LEU A O 1
ATOM 3443 N N . ASP A 1 420 ? -21.275 7.815 8.504 1.00 91.31 420 ASP A N 1
ATOM 3444 C CA . ASP A 1 420 ? -22.410 7.036 8.004 1.00 91.31 420 ASP A CA 1
ATOM 3445 C C . ASP A 1 420 ? -21.926 6.032 6.939 1.00 91.31 420 ASP A C 1
ATOM 3447 O O . ASP A 1 420 ? -22.216 4.837 7.029 1.00 91.31 420 ASP A O 1
ATOM 3451 N N . MET A 1 421 ? -21.082 6.470 5.995 1.00 94.94 421 MET A N 1
ATOM 3452 C CA . MET A 1 421 ? -20.434 5.593 5.011 1.00 94.94 421 MET A CA 1
ATOM 3453 C C . MET A 1 421 ? -19.583 4.502 5.679 1.00 94.94 421 MET A C 1
ATOM 3455 O O . MET A 1 421 ? -19.621 3.343 5.259 1.00 94.94 421 MET A O 1
ATOM 3459 N N . LEU A 1 422 ? -18.855 4.829 6.749 1.00 94.06 422 LEU A N 1
ATOM 3460 C CA . LEU A 1 422 ? -18.085 3.870 7.548 1.00 94.06 422 LEU A CA 1
ATOM 3461 C C . LEU A 1 422 ? -18.977 2.809 8.215 1.00 94.06 422 LEU A C 1
ATOM 3463 O O . LEU A 1 422 ? -18.581 1.641 8.282 1.00 94.06 422 LEU A O 1
ATOM 3467 N N . GLY A 1 423 ? -20.170 3.189 8.676 1.00 92.19 423 GLY A N 1
ATOM 3468 C CA . GLY A 1 423 ? -21.179 2.263 9.198 1.00 92.19 423 GLY A CA 1
ATOM 3469 C C . GLY A 1 423 ? -21.752 1.342 8.117 1.00 92.19 423 GLY A C 1
ATOM 3470 O O . GLY A 1 423 ? -21.867 0.139 8.328 1.00 92.19 423 GLY A O 1
ATOM 3471 N N . LEU A 1 424 ? -22.009 1.875 6.919 1.00 95.75 424 LEU A N 1
ATOM 3472 C CA . LEU A 1 424 ? -22.493 1.120 5.750 1.00 95.75 424 LEU A CA 1
ATOM 3473 C C . LEU A 1 424 ? -21.454 0.154 5.148 1.00 95.75 424 LEU A C 1
ATOM 3475 O O . LEU A 1 424 ? -21.771 -0.589 4.216 1.00 95.75 424 LEU A O 1
ATOM 3479 N N . SER A 1 425 ? -20.223 0.184 5.660 1.00 97.38 425 SER A N 1
ATOM 3480 C CA . SER A 1 425 ? -19.066 -0.579 5.179 1.00 97.38 425 SER A CA 1
ATOM 3481 C C . SER A 1 425 ? -18.670 -1.733 6.111 1.00 97.38 425 SER A C 1
ATOM 3483 O O . SER A 1 425 ? -17.562 -2.265 5.992 1.00 97.38 425 SER A O 1
ATOM 3485 N N . ASP A 1 426 ? -19.520 -2.106 7.076 1.00 96.81 426 ASP A N 1
ATOM 3486 C CA . ASP A 1 426 ? -19.212 -3.201 7.998 1.00 96.81 426 ASP A CA 1
ATOM 3487 C C . ASP A 1 426 ? -19.063 -4.535 7.257 1.00 96.81 426 ASP A C 1
ATOM 3489 O O . ASP A 1 426 ? -19.967 -4.990 6.561 1.00 96.81 426 ASP A O 1
ATOM 3493 N N . PHE A 1 427 ? -17.912 -5.184 7.435 1.00 97.62 427 PHE A N 1
ATOM 3494 C CA . PHE A 1 427 ? -17.559 -6.419 6.743 1.00 97.62 427 PHE A CA 1
ATOM 3495 C C . PHE A 1 427 ? -18.594 -7.537 6.909 1.00 97.62 427 PHE A C 1
ATOM 3497 O O . PHE A 1 427 ? -18.775 -8.334 5.981 1.00 97.62 427 PHE A O 1
ATOM 3504 N N . TYR A 1 428 ? -19.241 -7.608 8.075 1.00 97.31 428 TYR A N 1
ATOM 3505 C CA . TYR A 1 428 ? -20.195 -8.656 8.430 1.00 97.31 428 TYR A CA 1
ATOM 3506 C C . TYR A 1 428 ? -21.627 -8.347 7.992 1.00 97.31 428 TYR A C 1
ATOM 3508 O O . TYR A 1 428 ? -22.458 -9.253 8.032 1.00 97.31 428 TYR A O 1
ATOM 3516 N N . GLN A 1 429 ? -21.924 -7.120 7.557 1.00 97.25 429 GLN A N 1
ATOM 3517 C CA . GLN A 1 429 ? -23.250 -6.733 7.088 1.00 97.25 429 GLN A CA 1
ATOM 3518 C C . GLN A 1 429 ? -23.264 -6.624 5.561 1.00 97.25 429 GLN A C 1
ATOM 3520 O O . GLN A 1 429 ? -22.686 -5.704 4.982 1.00 97.25 429 GLN A O 1
ATOM 3525 N N . ARG A 1 430 ? -23.915 -7.577 4.886 1.00 95.88 430 ARG A N 1
ATOM 3526 C CA . ARG A 1 430 ? -23.908 -7.663 3.418 1.00 95.88 430 ARG A CA 1
ATOM 3527 C C . ARG A 1 430 ? -25.288 -7.952 2.838 1.00 95.88 430 ARG A C 1
ATOM 3529 O O . ARG A 1 430 ? -26.076 -8.684 3.430 1.00 95.88 430 ARG A O 1
ATOM 3536 N N . GLY A 1 431 ? -25.553 -7.404 1.657 1.00 93.81 431 GLY A N 1
ATOM 3537 C CA . GLY A 1 431 ? -26.764 -7.676 0.885 1.00 93.81 431 GLY A CA 1
ATOM 3538 C C . GLY A 1 431 ? -26.708 -9.003 0.122 1.00 93.81 431 GLY A C 1
ATOM 3539 O O . GLY A 1 431 ? -25.702 -9.717 0.128 1.00 93.81 431 GLY A O 1
ATOM 3540 N N . ASP A 1 432 ? -27.784 -9.324 -0.599 1.00 92.00 432 ASP A N 1
ATOM 3541 C CA . ASP A 1 432 ? -27.881 -10.559 -1.394 1.00 92.00 432 ASP A CA 1
ATOM 3542 C C . ASP A 1 432 ? -26.925 -10.615 -2.586 1.00 92.00 432 ASP A C 1
ATOM 3544 O O . ASP A 1 432 ? -26.481 -11.700 -2.975 1.00 92.00 432 ASP A O 1
ATOM 3548 N N . ASN A 1 433 ? -26.537 -9.445 -3.100 1.00 91.69 433 ASN A N 1
ATOM 3549 C CA . ASN A 1 433 ? -25.455 -9.287 -4.072 1.00 91.69 433 ASN A CA 1
ATOM 3550 C C . ASN A 1 433 ? -24.065 -9.605 -3.482 1.00 91.69 433 ASN A C 1
ATOM 3552 O O . ASN A 1 433 ? -23.077 -9.625 -4.209 1.00 91.69 433 ASN A O 1
ATOM 3556 N N . GLY A 1 434 ? -23.985 -9.860 -2.174 1.00 93.25 434 GLY A N 1
ATOM 3557 C CA . GLY A 1 434 ? -22.774 -10.220 -1.455 1.00 93.25 434 GLY A CA 1
ATOM 3558 C C . GLY A 1 434 ? -21.897 -9.041 -1.043 1.00 93.25 434 GLY A C 1
ATOM 3559 O O . GLY A 1 434 ? -20.860 -9.291 -0.433 1.00 93.25 434 GLY A O 1
ATOM 3560 N N . GLN A 1 435 ? -22.295 -7.802 -1.333 1.00 95.12 435 GLN A N 1
ATOM 3561 C CA . GLN A 1 435 ? -21.537 -6.583 -1.039 1.00 95.12 435 GLN A CA 1
ATOM 3562 C C . GLN A 1 435 ? -22.005 -5.952 0.279 1.00 95.12 435 GLN A C 1
ATOM 3564 O O . GLN A 1 435 ? -23.149 -6.147 0.695 1.00 95.12 435 GLN A O 1
ATOM 3569 N N . THR A 1 436 ? -21.145 -5.162 0.922 1.00 96.69 436 THR A N 1
ATOM 3570 C CA . THR A 1 436 ? -21.591 -4.200 1.945 1.00 96.69 436 THR A CA 1
ATOM 3571 C C . THR A 1 436 ? -22.470 -3.131 1.294 1.00 96.69 436 THR A C 1
ATOM 3573 O O . THR A 1 436 ? -22.415 -2.935 0.076 1.00 96.69 436 THR A O 1
ATOM 3576 N N . THR A 1 437 ? -23.280 -2.416 2.075 1.00 94.12 437 THR A N 1
ATOM 3577 C CA . THR A 1 437 ? -24.193 -1.403 1.518 1.00 94.12 437 THR A CA 1
ATOM 3578 C C . THR A 1 437 ? -23.431 -0.319 0.752 1.00 94.12 437 THR A C 1
ATOM 3580 O O . THR A 1 437 ? -23.791 0.025 -0.377 1.00 94.12 437 THR A O 1
ATOM 3583 N N . SER A 1 438 ? -22.312 0.159 1.304 1.00 95.62 438 SER A N 1
ATOM 3584 C CA . SER A 1 438 ? -21.424 1.093 0.601 1.00 95.62 438 SER A CA 1
ATOM 3585 C C . SER A 1 438 ? -20.665 0.429 -0.556 1.00 95.62 438 SER A C 1
ATOM 3587 O O . SER A 1 438 ? -20.362 1.093 -1.544 1.00 95.62 438 SER A O 1
ATOM 3589 N N . GLY A 1 439 ? -20.400 -0.879 -0.494 1.00 96.38 439 GLY A N 1
ATOM 3590 C CA . GLY A 1 439 ? -19.475 -1.595 -1.380 1.00 96.38 439 GLY A CA 1
ATOM 3591 C C . GLY A 1 439 ? -18.006 -1.511 -0.936 1.00 96.38 439 GLY A C 1
ATOM 3592 O O . GLY A 1 439 ? -17.128 -2.000 -1.649 1.00 96.38 439 GLY A O 1
ATOM 3593 N N . LEU A 1 440 ? -17.729 -0.898 0.219 1.00 98.19 440 LEU A N 1
ATOM 3594 C CA . LEU A 1 440 ? -16.400 -0.757 0.819 1.00 98.19 440 LEU A CA 1
ATOM 3595 C C . LEU A 1 440 ? -16.222 -1.716 2.005 1.00 98.19 440 LEU A C 1
ATOM 3597 O O . LEU A 1 440 ? -17.192 -2.074 2.677 1.00 98.19 440 LEU A O 1
ATOM 3601 N N . GLY A 1 441 ? -14.980 -2.109 2.287 1.00 98.06 441 GLY A N 1
ATOM 3602 C CA . GLY A 1 441 ? -14.604 -2.823 3.509 1.00 98.06 441 GLY A CA 1
ATOM 3603 C C . GLY A 1 441 ? -14.028 -1.875 4.563 1.00 98.06 441 GLY A C 1
ATOM 3604 O O . GLY A 1 441 ? -13.012 -1.223 4.320 1.00 98.06 441 GLY A O 1
ATOM 3605 N N . ALA A 1 442 ? -14.651 -1.801 5.740 1.00 97.19 442 ALA A N 1
ATOM 3606 C CA . ALA A 1 442 ? -14.167 -0.963 6.836 1.00 97.19 442 ALA A CA 1
ATOM 3607 C C . ALA A 1 442 ? -12.973 -1.579 7.583 1.00 97.19 442 ALA A C 1
ATOM 3609 O O . ALA A 1 442 ? -13.043 -2.715 8.064 1.00 97.19 442 ALA A O 1
ATOM 3610 N N . MET A 1 443 ? -11.915 -0.786 7.765 1.00 95.81 443 MET A N 1
ATOM 3611 C CA . MET A 1 443 ? -10.791 -1.114 8.646 1.00 95.81 443 MET A CA 1
ATOM 3612 C C . MET A 1 443 ? -10.431 0.043 9.578 1.00 95.81 443 MET A C 1
ATOM 3614 O O . MET A 1 443 ? -10.345 1.199 9.164 1.00 95.81 443 MET A O 1
ATOM 3618 N N . MET A 1 444 ? -10.140 -0.273 10.834 1.00 92.00 444 MET A N 1
ATOM 3619 C CA . MET A 1 444 ? -9.667 0.675 11.831 1.00 92.00 444 MET A CA 1
ATOM 3620 C C . MET A 1 444 ? -8.509 0.080 12.626 1.00 92.00 444 MET A C 1
ATOM 3622 O O . MET A 1 444 ? -8.563 -1.052 13.100 1.00 92.00 444 MET A O 1
ATOM 3626 N N . PHE A 1 445 ? -7.466 0.890 12.791 1.00 94.50 445 PHE A N 1
ATOM 3627 C CA . PHE A 1 445 ? -6.339 0.597 13.666 1.00 94.50 445 PHE A CA 1
ATOM 3628 C C . PHE A 1 445 ? -6.294 1.679 14.746 1.00 94.50 445 PHE A C 1
ATOM 3630 O O . PHE A 1 445 ? -6.297 2.866 14.401 1.00 94.50 445 PHE A O 1
ATOM 3637 N N . PRO A 1 446 ? -6.250 1.315 16.037 1.00 95.06 446 PRO A N 1
ATOM 3638 C CA . PRO A 1 446 ? -6.075 2.286 17.105 1.00 95.06 446 PRO A CA 1
ATOM 3639 C C . PRO A 1 446 ? -4.802 3.101 16.905 1.00 95.06 446 PRO A C 1
ATOM 3641 O O . PRO A 1 446 ? -3.778 2.584 16.470 1.00 95.06 446 PRO A O 1
ATOM 3644 N N . ALA A 1 447 ? -4.819 4.370 17.293 1.00 95.31 447 ALA A N 1
ATOM 3645 C CA . ALA A 1 447 ? -3.706 5.274 17.035 1.00 95.31 447 ALA A CA 1
ATOM 3646 C C . ALA A 1 447 ? -2.378 4.868 17.692 1.00 95.31 447 ALA A C 1
ATOM 3648 O O . ALA A 1 447 ? -1.332 5.361 17.275 1.00 95.31 447 ALA A O 1
ATOM 3649 N N . TYR A 1 448 ? -2.394 4.028 18.732 1.00 95.88 448 TYR A N 1
ATOM 3650 C CA . TYR A 1 448 ? -1.174 3.496 19.348 1.00 95.88 448 TYR A CA 1
ATOM 3651 C C . TYR A 1 448 ? -0.511 2.394 18.507 1.00 95.88 448 TYR A C 1
ATOM 3653 O O . TYR A 1 448 ? 0.664 2.091 18.714 1.00 95.88 448 TYR A O 1
ATOM 3661 N N . ASP A 1 449 ? -1.229 1.809 17.552 1.00 96.19 449 ASP A N 1
ATOM 3662 C CA . ASP A 1 449 ? -0.716 0.803 16.635 1.00 96.19 449 ASP A CA 1
ATOM 3663 C C . ASP A 1 449 ? -0.053 1.460 15.410 1.00 96.19 449 ASP A C 1
ATOM 3665 O O . ASP A 1 449 ? -0.662 2.194 14.628 1.00 96.19 449 ASP A O 1
ATOM 3669 N N . GLY A 1 450 ? 1.247 1.225 15.248 1.00 94.50 450 GLY A N 1
ATOM 3670 C CA . GLY A 1 450 ? 2.069 1.888 14.242 1.00 94.50 450 GLY A CA 1
ATOM 3671 C C . GLY A 1 450 ? 2.467 3.318 14.624 1.00 94.50 450 GLY A C 1
ATOM 3672 O O . GLY A 1 450 ? 2.810 4.103 13.736 1.00 94.50 450 GLY A O 1
ATOM 3673 N N . GLN A 1 451 ? 2.410 3.669 15.914 1.00 95.31 451 GLN A N 1
ATOM 3674 C CA . GLN A 1 451 ? 2.798 4.982 16.429 1.00 95.31 451 GLN A CA 1
ATOM 3675 C C . GLN A 1 451 ? 4.296 5.252 16.205 1.00 95.31 451 GLN A C 1
ATOM 3677 O O . GLN A 1 451 ? 5.165 4.485 16.626 1.00 95.31 451 GLN A O 1
ATOM 3682 N N . GLU A 1 452 ? 4.604 6.398 15.597 1.00 92.44 452 GLU A N 1
ATOM 3683 C CA . GLU A 1 452 ? 5.984 6.839 15.373 1.00 92.44 452 GLU A CA 1
ATOM 3684 C C . GLU A 1 452 ? 6.760 6.948 16.694 1.00 92.44 452 GLU A C 1
ATOM 3686 O O . GLU A 1 452 ? 6.232 7.460 17.685 1.00 92.44 452 GLU A O 1
ATOM 3691 N N . GLY A 1 453 ? 8.005 6.459 16.701 1.00 93.69 453 GLY A N 1
ATOM 3692 C CA . GLY A 1 453 ? 8.846 6.342 17.901 1.00 93.69 453 GLY A CA 1
ATOM 3693 C C . GLY A 1 453 ? 8.634 5.055 18.716 1.00 93.69 453 GLY A C 1
ATOM 3694 O O . GLY A 1 453 ? 9.474 4.728 19.558 1.00 93.69 453 GLY A O 1
ATOM 3695 N N . PHE A 1 454 ? 7.569 4.298 18.433 1.00 97.38 454 PHE A N 1
ATOM 3696 C CA . PHE A 1 454 ? 7.182 3.067 19.135 1.00 97.38 454 PHE A CA 1
ATOM 3697 C C . PHE A 1 454 ? 7.127 1.849 18.200 1.00 97.38 454 PHE A C 1
ATOM 3699 O O . PHE A 1 454 ? 6.359 0.917 18.414 1.00 97.38 454 PHE A O 1
ATOM 3706 N N . ILE A 1 455 ? 7.951 1.855 17.151 1.00 97.12 455 ILE A N 1
ATOM 3707 C CA . ILE A 1 455 ? 8.123 0.720 16.239 1.00 97.12 455 ILE A CA 1
ATOM 3708 C C . ILE A 1 455 ? 9.338 -0.087 16.695 1.00 97.12 455 ILE A C 1
ATOM 3710 O O . ILE A 1 455 ? 10.418 0.474 16.890 1.00 97.12 455 ILE A O 1
ATOM 3714 N N . GLY A 1 456 ? 9.177 -1.391 16.869 1.00 97.50 456 GLY A N 1
ATOM 3715 C CA . GLY A 1 456 ? 10.230 -2.314 17.268 1.00 97.50 456 GLY A CA 1
ATOM 3716 C C . GLY A 1 456 ? 11.249 -2.583 16.153 1.00 97.50 456 GLY A C 1
ATOM 3717 O O . GLY A 1 456 ? 11.183 -1.978 15.077 1.00 97.50 456 GLY A O 1
ATOM 3718 N N . PRO A 1 457 ? 12.269 -3.413 16.423 1.00 96.50 457 PRO A N 1
ATOM 3719 C CA . PRO A 1 457 ? 13.308 -3.770 15.453 1.00 96.50 457 PRO A CA 1
ATOM 3720 C C . PRO A 1 457 ? 12.796 -4.573 14.251 1.00 96.50 457 PRO A C 1
ATOM 3722 O O . PRO A 1 457 ? 13.415 -4.505 13.192 1.00 96.50 457 PRO A O 1
ATOM 3725 N N . PHE A 1 458 ? 11.668 -5.272 14.380 1.00 97.56 458 PHE A N 1
ATOM 3726 C CA . PHE A 1 458 ? 11.100 -6.142 13.345 1.00 97.56 458 PHE A CA 1
ATOM 3727 C C . PHE A 1 458 ? 9.867 -5.514 12.672 1.00 97.56 458 PHE A C 1
ATOM 3729 O O . PHE A 1 458 ? 9.094 -6.197 12.002 1.00 97.56 458 PHE A O 1
ATOM 3736 N N . GLY A 1 459 ? 9.669 -4.201 12.846 1.00 96.94 459 GLY A N 1
ATOM 3737 C CA . GLY A 1 459 ? 8.524 -3.456 12.314 1.00 96.94 459 GLY A CA 1
ATOM 3738 C C . GLY A 1 459 ? 7.233 -3.614 13.125 1.00 96.94 459 GLY A C 1
ATOM 3739 O O . GLY A 1 459 ? 6.202 -3.057 12.743 1.00 96.94 459 GLY A O 1
ATOM 3740 N N . GLU A 1 460 ? 7.263 -4.349 14.235 1.00 97.25 460 GLU A N 1
ATOM 3741 C CA . GLU A 1 460 ? 6.127 -4.538 15.129 1.00 97.25 460 GLU A CA 1
ATOM 3742 C C . GLU A 1 460 ? 5.829 -3.277 15.953 1.00 97.25 460 GLU A C 1
ATOM 3744 O O . GLU A 1 460 ? 6.716 -2.483 16.266 1.00 97.25 460 GLU A O 1
ATOM 3749 N N . SER A 1 461 ? 4.573 -3.084 16.345 1.00 97.31 461 SER A N 1
ATOM 3750 C CA . SER A 1 461 ? 4.192 -1.998 17.251 1.00 97.31 461 SER A CA 1
ATOM 3751 C C . SER A 1 461 ? 4.547 -2.366 18.695 1.00 97.31 461 SER A C 1
ATOM 3753 O O . SER A 1 461 ? 4.034 -3.346 19.234 1.00 97.31 461 SER A O 1
ATOM 3755 N N . VAL A 1 462 ? 5.361 -1.551 19.369 1.00 98.19 462 VAL A N 1
ATOM 3756 C CA . VAL A 1 462 ? 5.635 -1.672 20.812 1.00 98.19 462 VAL A CA 1
ATOM 3757 C C . VAL A 1 462 ? 4.492 -1.006 21.583 1.00 98.19 462 VAL A C 1
ATOM 3759 O O . VAL A 1 462 ? 4.578 0.147 22.013 1.00 98.19 462 VAL A O 1
ATOM 3762 N N . MET A 1 463 ? 3.360 -1.707 21.675 1.00 97.19 463 MET A N 1
ATOM 3763 C CA . MET A 1 463 ? 2.124 -1.173 22.267 1.00 97.19 463 MET A CA 1
ATOM 3764 C C . MET A 1 463 ? 2.183 -1.117 23.795 1.00 97.19 463 MET A C 1
ATOM 3766 O O . MET A 1 463 ? 1.739 -0.133 24.390 1.00 97.19 463 MET A O 1
ATOM 3770 N N . ASP A 1 464 ? 2.756 -2.157 24.399 1.00 96.81 464 ASP A N 1
ATOM 3771 C CA . ASP A 1 464 ? 2.912 -2.342 25.842 1.00 96.81 464 ASP A CA 1
ATOM 3772 C C . ASP A 1 464 ? 4.374 -2.130 26.276 1.00 96.81 464 ASP A C 1
ATOM 3774 O O . ASP A 1 464 ? 5.198 -1.663 25.489 1.00 96.81 464 ASP A O 1
ATOM 3778 N N . ALA A 1 465 ? 4.694 -2.410 27.544 1.00 96.62 465 ALA A N 1
ATOM 3779 C CA . ALA A 1 465 ? 6.040 -2.215 28.082 1.00 96.62 465 ALA A CA 1
ATOM 3780 C C . ALA A 1 465 ? 7.102 -2.921 27.208 1.00 96.62 465 ALA A C 1
ATOM 3782 O O . ALA A 1 465 ? 6.937 -4.103 26.891 1.00 96.62 465 ALA A O 1
ATOM 3783 N N . PRO A 1 466 ? 8.178 -2.219 26.806 1.00 97.50 466 PRO A N 1
ATOM 3784 C CA . PRO A 1 466 ? 9.165 -2.781 25.897 1.00 97.50 466 PRO A CA 1
ATOM 3785 C C . PRO A 1 466 ? 9.961 -3.908 26.553 1.00 97.50 466 PRO A C 1
ATOM 3787 O O . PRO A 1 466 ? 10.326 -3.836 27.726 1.00 97.50 466 PRO A O 1
ATOM 3790 N N . THR A 1 467 ? 10.280 -4.937 25.773 1.00 97.75 467 THR A N 1
ATOM 3791 C CA . THR A 1 467 ? 11.152 -6.030 26.222 1.00 97.75 467 THR A CA 1
ATOM 3792 C C . THR A 1 467 ? 12.621 -5.598 26.252 1.00 97.75 467 THR A C 1
ATOM 3794 O O . THR A 1 467 ? 13.045 -4.726 25.489 1.00 97.75 467 THR A O 1
ATOM 3797 N N . GLU A 1 468 ? 13.443 -6.275 27.061 1.00 97.62 468 GLU A N 1
ATOM 3798 C CA . GLU A 1 468 ? 14.895 -6.038 27.097 1.00 97.62 468 GLU A CA 1
ATOM 3799 C C . GLU A 1 468 ? 15.545 -6.195 25.713 1.00 97.62 468 GLU A C 1
ATOM 3801 O O . GLU A 1 468 ? 16.410 -5.403 25.332 1.00 97.62 468 GLU A O 1
ATOM 3806 N N . ARG A 1 469 ? 15.090 -7.179 24.920 1.00 97.38 469 ARG A N 1
ATOM 3807 C CA . ARG A 1 469 ? 15.572 -7.402 23.548 1.00 97.38 469 ARG A CA 1
ATOM 3808 C C . ARG A 1 469 ? 15.241 -6.217 22.642 1.00 97.38 469 ARG A C 1
ATOM 3810 O O . ARG A 1 469 ? 16.128 -5.735 21.943 1.00 97.38 469 ARG A O 1
ATOM 3817 N N . GLN A 1 470 ? 14.009 -5.705 22.687 1.00 97.38 470 GLN A N 1
ATOM 3818 C CA . GLN A 1 470 ? 13.616 -4.524 21.908 1.00 97.38 470 GLN A CA 1
ATOM 3819 C C . GLN A 1 470 ? 14.456 -3.298 22.281 1.00 97.38 470 GLN A C 1
ATOM 3821 O O . GLN A 1 470 ? 14.935 -2.592 21.392 1.00 97.38 470 GLN A O 1
ATOM 3826 N N . MET A 1 471 ? 14.693 -3.079 23.578 1.00 97.62 471 MET A N 1
ATOM 3827 C CA . MET A 1 471 ? 15.520 -1.967 24.059 1.00 97.62 471 MET A CA 1
ATOM 3828 C C . MET A 1 471 ? 16.978 -2.092 23.614 1.00 97.62 471 MET A C 1
ATOM 3830 O O . MET A 1 471 ? 17.576 -1.118 23.158 1.00 97.62 471 MET A O 1
ATOM 3834 N N . LYS A 1 472 ? 17.547 -3.300 23.686 1.00 97.56 472 LYS A N 1
ATOM 3835 C CA . LYS A 1 472 ? 18.913 -3.582 23.226 1.00 97.56 472 LYS A CA 1
ATOM 3836 C C . LYS A 1 472 ? 19.074 -3.363 21.720 1.00 97.56 472 LYS A C 1
ATOM 3838 O O . LYS A 1 472 ? 20.099 -2.834 21.298 1.00 97.56 472 LYS A O 1
ATOM 3843 N N . LEU A 1 473 ? 18.088 -3.769 20.917 1.00 97.06 473 LEU A N 1
ATOM 3844 C CA . LEU A 1 473 ? 18.142 -3.668 19.454 1.00 97.06 473 LEU A CA 1
ATOM 3845 C C . LEU A 1 473 ? 17.825 -2.257 18.935 1.00 97.06 473 LEU A C 1
ATOM 3847 O O . LEU A 1 473 ? 18.342 -1.865 17.890 1.00 97.06 473 LEU A O 1
ATOM 3851 N N . ARG A 1 474 ? 17.027 -1.457 19.657 1.00 96.38 474 ARG A N 1
ATOM 3852 C CA . ARG A 1 474 ? 16.746 -0.051 19.308 1.00 96.38 474 ARG A CA 1
ATOM 3853 C C . ARG A 1 474 ? 16.972 0.903 20.492 1.00 96.38 474 ARG A C 1
ATOM 3855 O O . ARG A 1 474 ? 16.042 1.601 20.895 1.00 96.38 474 ARG A O 1
ATOM 3862 N N . PRO A 1 475 ? 18.216 1.068 20.980 1.00 96.94 475 PRO A N 1
ATOM 3863 C CA . PRO A 1 475 ? 18.511 1.836 22.197 1.00 96.94 475 PRO A CA 1
ATOM 3864 C C . PRO A 1 475 ? 18.157 3.329 22.112 1.00 96.94 475 PRO A C 1
ATOM 3866 O O . PRO A 1 475 ? 18.049 4.006 23.129 1.00 96.94 475 PRO A O 1
ATOM 3869 N N . LYS A 1 476 ? 17.985 3.857 20.894 1.00 95.62 476 LYS A N 1
ATOM 3870 C CA . LYS A 1 476 ? 17.623 5.258 20.629 1.00 95.62 476 LYS A CA 1
ATOM 3871 C C . LYS A 1 476 ? 16.136 5.459 20.318 1.00 95.62 476 LYS A C 1
ATOM 3873 O O . LYS A 1 476 ? 15.727 6.591 20.078 1.00 95.62 476 LYS A O 1
ATOM 3878 N N . ALA A 1 477 ? 15.338 4.391 20.255 1.00 95.94 477 ALA A N 1
ATOM 3879 C CA . ALA A 1 477 ? 13.908 4.519 19.999 1.00 95.94 477 ALA A CA 1
ATOM 3880 C C . ALA A 1 477 ? 13.191 5.133 21.207 1.00 95.94 477 ALA A C 1
ATOM 3882 O O . ALA A 1 477 ? 13.601 4.955 22.356 1.00 95.94 477 ALA A O 1
ATOM 3883 N N . GLN A 1 478 ? 12.090 5.838 20.951 1.00 96.75 478 GLN A N 1
ATOM 3884 C CA . GLN A 1 478 ? 11.378 6.580 21.987 1.00 96.75 478 GLN A CA 1
ATOM 3885 C C . GLN A 1 478 ? 10.795 5.657 23.063 1.00 96.75 478 GLN A C 1
ATOM 3887 O O . GLN A 1 478 ? 10.890 5.986 24.243 1.00 96.75 478 GLN A O 1
ATOM 3892 N N . PHE A 1 479 ? 10.300 4.473 22.687 1.00 97.56 479 PHE A N 1
ATOM 3893 C CA . PHE A 1 479 ? 9.857 3.461 23.653 1.00 97.56 479 PHE A CA 1
ATOM 3894 C C . PHE A 1 479 ? 10.977 3.026 24.616 1.00 97.56 479 PHE A C 1
ATOM 3896 O O . PHE A 1 479 ? 10.710 2.742 25.779 1.00 97.56 479 PHE A O 1
ATOM 3903 N N . THR A 1 480 ? 12.238 3.010 24.162 1.00 97.31 480 THR A N 1
ATOM 3904 C CA . THR A 1 480 ? 13.389 2.626 24.997 1.00 97.31 480 THR A CA 1
ATOM 3905 C C . THR A 1 480 ? 13.781 3.752 25.937 1.00 97.31 480 THR A C 1
ATOM 3907 O O . THR A 1 480 ? 13.984 3.517 27.123 1.00 97.31 480 THR A O 1
ATOM 3910 N N . ILE A 1 481 ? 13.841 4.982 25.420 1.00 97.50 481 ILE A N 1
ATOM 3911 C CA . ILE A 1 481 ? 14.185 6.171 26.209 1.00 97.50 481 ILE A CA 1
ATOM 3912 C C . ILE A 1 481 ? 13.155 6.401 27.321 1.00 97.50 481 ILE A C 1
ATOM 3914 O O . ILE A 1 481 ? 13.523 6.767 28.434 1.00 97.50 481 ILE A O 1
ATOM 3918 N N . LEU A 1 482 ? 11.871 6.196 27.020 1.00 96.56 482 LEU A N 1
ATOM 3919 C CA . LEU A 1 482 ? 10.787 6.394 27.979 1.00 96.56 482 LEU A CA 1
ATOM 3920 C C . LEU A 1 482 ? 10.509 5.159 28.849 1.00 96.56 482 LEU A C 1
ATOM 3922 O O . LEU A 1 482 ? 9.826 5.292 29.859 1.00 96.56 482 LEU A O 1
ATOM 3926 N N . GLY A 1 483 ? 10.984 3.971 28.459 1.00 96.50 483 GLY A N 1
ATOM 3927 C CA . GLY A 1 483 ? 10.700 2.715 29.160 1.00 96.50 483 GLY A CA 1
ATOM 3928 C C . GLY A 1 483 ? 9.218 2.316 29.158 1.00 96.50 483 GLY A C 1
ATOM 3929 O O . GLY A 1 483 ? 8.776 1.618 30.066 1.00 96.50 483 GLY A O 1
ATOM 3930 N N . GLN A 1 484 ? 8.438 2.769 28.172 1.00 97.00 484 GLN A N 1
ATOM 3931 C CA . GLN A 1 484 ? 6.996 2.515 28.081 1.00 97.00 484 GLN A CA 1
ATOM 3932 C C . GLN A 1 484 ? 6.531 2.263 26.643 1.00 97.00 484 GLN A C 1
ATOM 3934 O O . GLN A 1 484 ? 7.189 2.668 25.683 1.00 97.00 484 GLN A O 1
ATOM 3939 N N . GLY A 1 485 ? 5.378 1.605 26.509 1.00 97.88 485 GLY A N 1
ATOM 3940 C CA . GLY A 1 485 ? 4.720 1.337 25.229 1.00 97.88 485 GLY A CA 1
ATOM 3941 C C . GLY A 1 485 ? 3.868 2.494 24.709 1.00 97.88 485 GLY A C 1
ATOM 3942 O O . GLY A 1 485 ? 3.522 3.425 25.443 1.00 97.88 485 GLY A O 1
ATOM 3943 N N . ALA A 1 486 ? 3.476 2.414 23.436 1.00 97.56 486 ALA A N 1
ATOM 3944 C CA . ALA A 1 486 ? 2.682 3.444 22.763 1.00 97.56 486 ALA A CA 1
ATOM 3945 C C . ALA A 1 486 ? 1.326 3.695 23.439 1.00 97.56 486 ALA A C 1
ATOM 3947 O O . ALA A 1 486 ? 0.863 4.838 23.496 1.00 97.56 486 ALA A O 1
ATOM 3948 N N . ARG A 1 487 ? 0.693 2.640 23.968 1.00 96.44 487 ARG A N 1
ATOM 3949 C CA . ARG A 1 487 ? -0.608 2.730 24.640 1.00 96.44 487 ARG A CA 1
ATOM 3950 C C . ARG A 1 487 ? -0.504 3.567 25.910 1.00 96.44 487 ARG A C 1
ATOM 3952 O O . ARG A 1 487 ? -1.307 4.476 26.102 1.00 96.44 487 ARG A O 1
ATOM 3959 N N . GLN A 1 488 ? 0.506 3.301 26.739 1.00 97.00 488 GLN A N 1
ATOM 3960 C CA . GLN A 1 488 ? 0.759 4.078 27.953 1.00 97.00 488 GLN A CA 1
ATOM 3961 C C . GLN A 1 488 ? 1.095 5.534 27.607 1.00 97.00 488 GLN A C 1
ATOM 3963 O O . GLN A 1 488 ? 0.463 6.443 28.137 1.00 97.00 488 GLN A O 1
ATOM 3968 N N . TYR A 1 489 ? 1.975 5.757 26.628 1.00 96.62 489 TYR A N 1
ATOM 3969 C CA . TYR A 1 489 ? 2.360 7.101 26.194 1.00 96.62 489 TYR A CA 1
ATOM 3970 C C . TYR A 1 489 ? 1.165 7.956 25.736 1.00 96.62 489 TYR A C 1
ATOM 3972 O O . TYR A 1 489 ? 1.053 9.135 26.081 1.00 96.62 489 TYR A O 1
ATOM 3980 N N . GLN A 1 490 ? 0.250 7.380 24.951 1.00 95.81 490 GLN A N 1
ATOM 3981 C CA . GLN A 1 490 ? -0.965 8.086 24.536 1.00 95.81 490 GLN A CA 1
ATOM 3982 C C . GLN A 1 490 ? -1.965 8.245 25.690 1.00 95.81 490 GLN A C 1
ATOM 3984 O O . GLN A 1 490 ? -2.616 9.287 25.784 1.00 95.81 490 GLN A O 1
ATOM 3989 N N . GLN A 1 491 ? -2.070 7.261 26.591 1.00 95.12 491 GLN A N 1
ATOM 3990 C CA . GLN A 1 491 ? -2.932 7.358 27.769 1.00 95.12 491 GLN A CA 1
ATOM 3991 C C . GLN A 1 491 ? -2.503 8.494 28.700 1.00 95.12 491 GLN A C 1
ATOM 3993 O O . GLN A 1 491 ? -3.358 9.253 29.145 1.00 95.12 491 GLN A O 1
ATOM 3998 N N . GLU A 1 492 ? -1.203 8.648 28.953 1.00 94.94 492 GLU A N 1
ATOM 3999 C CA . GLU A 1 492 ? -0.651 9.730 29.778 1.00 94.94 492 GLU A CA 1
ATOM 4000 C C . GLU A 1 492 ? -1.010 11.105 29.197 1.00 94.94 492 GLU A C 1
ATOM 4002 O O . GLU A 1 492 ? -1.450 11.992 29.927 1.00 94.94 492 GLU A O 1
ATOM 4007 N N . LYS A 1 493 ? -0.946 11.266 27.866 1.00 93.81 493 LYS A N 1
ATOM 4008 C CA . LYS A 1 493 ? -1.406 12.495 27.194 1.00 93.81 493 LYS A CA 1
ATOM 4009 C C . LYS A 1 493 ? -2.901 12.752 27.377 1.00 93.81 493 LYS A C 1
ATOM 4011 O O . LYS A 1 493 ? -3.295 13.896 27.598 1.00 93.81 493 LYS A O 1
ATOM 4016 N N . ARG A 1 494 ? -3.736 11.712 27.265 1.00 93.56 494 ARG A N 1
ATOM 4017 C CA . ARG A 1 494 ? -5.189 11.812 27.499 1.00 93.56 494 ARG A CA 1
ATOM 4018 C C . ARG A 1 494 ? -5.470 12.219 28.952 1.00 93.56 494 ARG A C 1
ATOM 4020 O O . ARG A 1 494 ? -6.212 13.172 29.191 1.00 93.56 494 ARG A O 1
ATOM 4027 N N . ASP A 1 495 ? -4.821 11.553 29.905 1.00 92.38 495 ASP A N 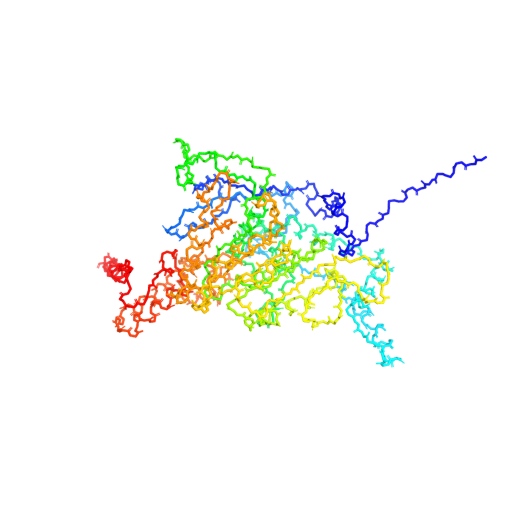1
ATOM 4028 C CA . ASP A 1 495 ? -4.984 11.776 31.344 1.00 92.38 495 ASP A CA 1
ATOM 4029 C C . ASP A 1 495 ? -4.518 13.184 31.766 1.00 92.38 495 ASP A C 1
ATOM 4031 O O . ASP A 1 495 ? -5.138 13.798 32.639 1.00 92.38 495 ASP A O 1
ATOM 4035 N N . ASP A 1 496 ? -3.490 13.741 31.120 1.00 93.44 496 ASP A N 1
ATOM 4036 C CA . ASP A 1 496 ? -2.998 15.102 31.368 1.00 93.44 496 ASP A CA 1
ATOM 4037 C C . ASP A 1 496 ? -4.045 16.185 31.074 1.00 93.44 496 ASP A C 1
ATOM 4039 O O . ASP A 1 496 ? -4.157 17.169 31.819 1.00 93.44 496 ASP A O 1
ATOM 4043 N N . PHE A 1 497 ? -4.841 16.020 30.012 1.00 91.50 497 PHE A N 1
ATOM 4044 C CA . PHE A 1 497 ? -5.943 16.938 29.724 1.00 91.50 497 PHE A CA 1
ATOM 4045 C C . PHE A 1 497 ? -7.078 16.790 30.741 1.00 91.50 497 PHE A C 1
ATOM 4047 O O . PHE A 1 497 ? -7.539 17.793 31.294 1.00 91.50 497 PHE A O 1
ATOM 4054 N N . ILE A 1 498 ? -7.479 15.549 31.040 1.00 89.44 498 ILE A N 1
ATOM 4055 C CA . ILE A 1 498 ? -8.551 15.241 32.000 1.00 89.44 498 ILE A CA 1
ATOM 4056 C C . ILE A 1 498 ? -8.200 15.784 33.390 1.00 89.44 498 ILE A C 1
ATOM 4058 O O . ILE A 1 498 ? -9.036 16.400 34.049 1.00 89.44 498 ILE A O 1
ATOM 4062 N N . LYS A 1 499 ? -6.948 15.611 33.833 1.00 88.50 499 LYS A N 1
ATOM 4063 C CA . LYS A 1 499 ? -6.459 16.091 35.134 1.00 88.50 499 LYS A CA 1
ATOM 4064 C C . LYS A 1 499 ? -6.553 17.609 35.268 1.00 88.50 499 LYS A C 1
ATOM 4066 O O . LYS A 1 499 ? -6.830 18.094 36.362 1.00 88.50 499 LYS A O 1
ATOM 4071 N N . LYS A 1 500 ? -6.310 18.356 34.186 1.00 91.25 500 LYS A N 1
ATOM 4072 C CA . LYS A 1 500 ? -6.471 19.818 34.177 1.00 91.25 500 LYS A CA 1
ATOM 4073 C C . LYS A 1 500 ? -7.943 20.214 34.250 1.00 91.25 500 LYS A C 1
ATOM 4075 O O . LYS A 1 500 ? -8.258 21.188 34.924 1.00 91.25 500 LYS A O 1
ATOM 4080 N N . GLY A 1 501 ? -8.821 19.497 33.544 1.00 84.81 501 GLY A N 1
ATOM 4081 C CA . GLY A 1 501 ? -10.281 19.631 33.637 1.00 84.81 501 GLY A CA 1
ATOM 4082 C C . GLY A 1 501 ? -10.863 20.993 33.233 1.00 84.81 501 GLY A C 1
ATOM 4083 O O . GLY A 1 501 ? -12.068 21.200 33.353 1.00 84.81 501 GLY A O 1
ATOM 4084 N N . THR A 1 502 ? -10.042 21.937 32.760 1.00 89.31 502 THR A N 1
ATOM 4085 C CA . THR A 1 502 ? -10.511 23.249 32.301 1.00 89.31 502 THR A CA 1
ATOM 4086 C C . THR A 1 502 ? -11.256 23.119 30.969 1.00 89.31 502 THR A C 1
ATOM 4088 O O . THR A 1 502 ? -10.956 22.205 30.197 1.00 89.31 502 THR A O 1
ATOM 4091 N N . PRO A 1 503 ? -12.168 24.048 30.624 1.00 87.44 503 PRO A N 1
ATOM 4092 C CA . PRO A 1 503 ? -12.852 24.023 29.329 1.00 87.44 503 PRO A CA 1
ATOM 4093 C C . PRO A 1 503 ? -11.891 23.929 28.130 1.00 87.44 503 PRO A C 1
ATOM 4095 O O . PRO A 1 503 ? -12.109 23.128 27.225 1.00 87.44 503 PRO A O 1
ATOM 4098 N N . ALA A 1 504 ? -10.777 24.669 28.167 1.00 88.81 504 ALA A N 1
ATOM 4099 C CA . ALA A 1 504 ? -9.740 24.621 27.133 1.00 88.81 504 ALA A CA 1
ATOM 4100 C C . ALA A 1 504 ? -8.987 23.275 27.089 1.00 88.81 504 ALA A C 1
ATOM 4102 O O . ALA A 1 504 ? -8.669 22.770 26.009 1.00 88.81 504 ALA A O 1
ATOM 4103 N N . ALA A 1 505 ? -8.710 22.666 28.250 1.00 88.94 505 ALA A N 1
ATOM 4104 C CA . ALA A 1 505 ? -8.102 21.338 28.310 1.00 88.94 505 ALA A CA 1
ATOM 4105 C C . ALA A 1 505 ? -9.047 20.262 27.755 1.00 88.94 505 ALA A C 1
ATOM 4107 O O . ALA A 1 505 ? -8.607 19.426 26.971 1.00 88.94 505 ALA A O 1
ATOM 4108 N N . MET A 1 506 ? -10.342 20.327 28.076 1.00 88.19 506 MET A N 1
ATOM 4109 C CA . MET A 1 506 ? -11.340 19.390 27.547 1.00 88.19 506 MET A CA 1
ATOM 4110 C C . MET A 1 506 ? -11.576 19.573 26.044 1.00 88.19 506 MET A C 1
ATOM 4112 O O . MET A 1 506 ? -11.714 18.590 25.321 1.00 88.19 506 MET A O 1
ATOM 4116 N N . GLN A 1 507 ? -11.530 20.807 25.530 1.00 87.62 507 GLN A N 1
ATOM 4117 C CA . GLN A 1 507 ? -11.517 21.054 24.083 1.00 87.62 507 GLN A CA 1
ATOM 4118 C C . GLN A 1 507 ? -10.308 20.387 23.409 1.00 87.62 507 GLN A C 1
ATOM 4120 O O . GLN A 1 507 ? -10.450 19.749 22.366 1.00 87.62 507 GLN A O 1
ATOM 4125 N N . SER A 1 508 ? -9.129 20.486 24.028 1.00 90.25 508 SER A N 1
ATOM 4126 C CA . SER A 1 508 ? -7.895 19.888 23.505 1.00 90.25 508 SER A CA 1
ATOM 4127 C C . SER A 1 508 ? -7.914 18.358 23.578 1.00 90.25 508 SER A C 1
ATOM 4129 O O . SER A 1 508 ? -7.442 17.700 22.656 1.00 90.25 508 SER A O 1
ATOM 4131 N N . TYR A 1 509 ? -8.504 17.789 24.631 1.00 90.88 509 TYR A N 1
ATOM 4132 C CA . TYR A 1 509 ? -8.739 16.352 24.776 1.00 90.88 509 TYR A CA 1
ATOM 4133 C C . TYR A 1 509 ? -9.631 15.799 23.658 1.00 90.88 509 TYR A C 1
ATOM 4135 O O . TYR A 1 509 ? -9.238 14.841 22.994 1.00 90.88 509 TYR A O 1
ATOM 4143 N N . ARG A 1 510 ? -10.773 16.445 23.374 1.00 86.19 510 ARG A N 1
ATOM 4144 C CA . ARG A 1 510 ? -11.662 16.050 22.263 1.00 86.19 510 ARG A CA 1
ATOM 4145 C C . ARG A 1 510 ? -10.934 16.101 20.920 1.00 86.19 510 ARG A C 1
ATOM 4147 O O . ARG A 1 510 ? -10.985 15.143 20.156 1.00 86.19 510 ARG A O 1
ATOM 4154 N N . ALA A 1 511 ? -10.206 17.187 20.654 1.00 87.88 511 ALA A N 1
ATOM 4155 C CA . ALA A 1 511 ? -9.414 17.323 19.431 1.00 87.88 511 ALA A CA 1
ATOM 4156 C C . ALA A 1 511 ? -8.303 16.262 19.329 1.00 87.88 511 ALA A C 1
ATOM 4158 O O . ALA A 1 511 ? -8.014 15.765 18.242 1.00 87.88 511 ALA A O 1
ATOM 4159 N N . TYR A 1 512 ? -7.680 15.897 20.453 1.00 91.06 512 TYR A N 1
ATOM 4160 C CA . TYR A 1 512 ? -6.663 14.852 20.500 1.00 91.06 512 TYR A CA 1
ATOM 4161 C C . TYR A 1 512 ? -7.250 13.475 20.186 1.00 91.06 512 TYR A C 1
ATOM 4163 O O . TYR A 1 512 ? -6.698 12.773 19.343 1.00 91.06 512 TYR A O 1
ATOM 4171 N N . ILE A 1 513 ? -8.371 13.102 20.806 1.00 90.38 513 ILE A N 1
ATOM 4172 C CA . ILE A 1 513 ? -9.006 11.798 20.577 1.00 90.38 513 ILE A CA 1
ATOM 4173 C C . ILE A 1 513 ? -9.411 11.623 19.116 1.00 90.38 513 ILE A C 1
ATOM 4175 O O . ILE A 1 513 ? -9.111 10.593 18.529 1.00 90.38 513 ILE A O 1
ATOM 4179 N N . LYS A 1 514 ? -9.982 12.649 18.488 1.00 86.19 514 LYS A N 1
ATOM 4180 C CA . LYS A 1 514 ? -10.336 12.604 17.062 1.00 86.19 514 LYS A CA 1
ATOM 4181 C C . LYS A 1 514 ? -9.142 12.384 16.136 1.00 86.19 514 LYS A C 1
ATOM 4183 O O . LYS A 1 514 ? -9.246 11.710 15.118 1.00 86.19 514 LYS A O 1
ATOM 4188 N N . LYS A 1 515 ? -7.984 12.945 16.496 1.00 89.25 515 LYS A N 1
ATOM 4189 C CA . LYS A 1 515 ? -6.732 12.808 15.730 1.00 89.25 515 LYS A CA 1
ATOM 4190 C C . LYS A 1 515 ? -6.010 11.494 16.006 1.00 89.25 515 LYS A C 1
ATOM 4192 O O . LYS A 1 515 ? -5.243 11.033 15.157 1.00 89.25 515 LYS A O 1
ATOM 4197 N N . TYR A 1 516 ? -6.228 10.929 17.189 1.00 93.00 516 TYR A N 1
ATOM 4198 C CA . TYR A 1 516 ? -5.592 9.712 17.682 1.00 93.00 516 TYR A CA 1
ATOM 4199 C C . TYR A 1 516 ? -6.631 8.777 18.326 1.00 93.00 516 TYR A C 1
ATOM 4201 O O . TYR A 1 516 ? -6.539 8.490 19.530 1.00 93.00 516 TYR A O 1
ATOM 4209 N N . PRO A 1 517 ? -7.621 8.307 17.544 1.00 92.38 517 PRO A N 1
ATOM 4210 C CA . PRO A 1 517 ? -8.709 7.498 18.067 1.00 92.38 517 PRO A CA 1
ATOM 4211 C C . PRO A 1 517 ? -8.206 6.093 18.386 1.00 92.38 517 PRO A C 1
ATOM 4213 O O . PRO A 1 517 ? -7.351 5.540 17.695 1.00 92.38 517 PRO A O 1
ATOM 4216 N N . TRP A 1 518 ? -8.718 5.510 19.459 1.00 93.19 518 TRP A N 1
ATOM 4217 C CA . TRP A 1 518 ? -8.439 4.136 19.860 1.00 93.19 518 TRP A CA 1
ATOM 4218 C C . TRP A 1 518 ? -9.527 3.174 19.405 1.00 93.19 518 TRP A C 1
ATOM 4220 O O . TRP A 1 518 ? -9.268 1.978 19.348 1.00 93.19 518 TRP A O 1
ATOM 4230 N N . ARG A 1 519 ? -10.732 3.677 19.128 1.00 90.44 519 ARG A N 1
ATOM 4231 C CA . ARG A 1 519 ? -11.904 2.872 18.775 1.00 90.44 519 ARG A CA 1
ATOM 4232 C C . ARG A 1 519 ? -12.844 3.641 17.858 1.00 90.44 519 ARG A C 1
ATOM 4234 O O . ARG A 1 519 ? -12.820 4.875 17.874 1.00 90.44 519 ARG A O 1
ATOM 4241 N N . SER A 1 520 ? -13.671 2.941 17.089 1.00 87.94 520 SER A N 1
ATOM 4242 C CA . SER A 1 520 ? -14.562 3.571 16.103 1.00 87.94 520 SER A CA 1
ATOM 4243 C C . SER A 1 520 ? -15.524 4.594 16.712 1.00 87.94 520 SER A C 1
ATOM 4245 O O . SER A 1 520 ? -15.740 5.650 16.115 1.00 87.94 520 SER A O 1
ATOM 4247 N N . ASN A 1 521 ? -16.059 4.359 17.913 1.00 86.19 521 ASN A N 1
ATOM 4248 C CA . ASN A 1 521 ? -17.009 5.295 18.523 1.00 86.19 521 ASN A CA 1
ATOM 4249 C C . ASN A 1 521 ? -16.363 6.625 18.939 1.00 86.19 521 ASN A C 1
ATOM 4251 O O . ASN A 1 521 ? -17.053 7.644 19.002 1.00 86.19 521 ASN A O 1
ATOM 4255 N N . GLU A 1 522 ? -15.045 6.656 19.166 1.00 87.75 522 GLU A N 1
ATOM 4256 C CA . GLU A 1 522 ? -14.319 7.892 19.490 1.00 87.75 522 GLU A CA 1
ATOM 4257 C C . GLU A 1 522 ? -14.333 8.908 18.333 1.00 87.75 522 GLU A C 1
ATOM 4259 O O . GLU A 1 522 ? -14.186 10.110 18.561 1.00 87.75 522 GLU A O 1
ATOM 4264 N N . LEU A 1 523 ? -14.570 8.452 17.098 1.00 85.25 523 LEU A N 1
ATOM 4265 C CA . LEU A 1 523 ? -14.705 9.316 15.922 1.00 85.25 523 LEU A CA 1
ATOM 4266 C C . LEU A 1 523 ? -15.983 10.170 15.962 1.00 85.25 523 LEU A C 1
ATOM 4268 O O . LEU A 1 523 ? -16.030 11.237 15.358 1.00 85.25 523 LEU A O 1
ATOM 4272 N N . SER A 1 524 ? -17.006 9.714 16.694 1.00 77.56 524 SER A N 1
ATOM 4273 C CA . SER A 1 524 ? -18.322 10.364 16.782 1.00 77.56 524 SER A CA 1
ATOM 4274 C C . SER A 1 524 ? -18.437 11.366 17.939 1.00 77.56 524 SER A C 1
ATOM 4276 O O . SER A 1 524 ? -19.522 11.881 18.210 1.00 77.56 524 SER A O 1
ATOM 4278 N N . ILE A 1 525 ? -17.340 11.668 18.642 1.00 71.38 525 ILE A N 1
ATOM 4279 C CA . ILE A 1 525 ? -17.351 12.630 19.751 1.00 71.38 525 ILE A CA 1
ATOM 4280 C C . ILE A 1 525 ? -17.625 14.044 19.209 1.00 71.38 525 ILE A C 1
ATOM 4282 O O . ILE A 1 525 ? -16.830 14.605 18.458 1.00 71.38 525 ILE A O 1
ATOM 4286 N N . GLY A 1 526 ? -18.753 14.645 19.585 1.00 63.91 526 GLY A N 1
ATOM 4287 C CA . GLY A 1 526 ? -19.146 15.991 19.152 1.00 63.91 526 GLY A CA 1
ATOM 4288 C C . GLY A 1 526 ? -18.396 17.130 19.855 1.00 63.91 526 GLY A C 1
ATOM 4289 O O . GLY A 1 526 ? -17.399 16.935 20.560 1.00 63.91 526 GLY A O 1
ATOM 4290 N N . THR A 1 527 ? -18.873 18.355 19.650 1.00 55.22 527 THR A N 1
ATOM 4291 C CA . THR A 1 527 ? -18.490 19.514 20.470 1.00 55.22 527 THR A CA 1
ATOM 4292 C C . THR A 1 527 ? -19.267 19.518 21.792 1.00 55.22 527 THR A C 1
ATOM 4294 O O . THR A 1 527 ? -20.244 18.797 21.957 1.00 55.22 527 THR A O 1
ATOM 4297 N N . SER A 1 528 ? -18.807 20.283 22.791 1.00 45.56 528 SER A N 1
ATOM 4298 C CA . SER A 1 528 ? -19.450 20.331 24.117 1.00 45.56 528 SER A CA 1
ATOM 4299 C C . SER A 1 528 ? -20.954 20.624 24.000 1.00 45.56 528 SER A C 1
ATOM 4301 O O . SER A 1 528 ? -21.313 21.704 23.542 1.00 45.56 528 SER A O 1
ATOM 4303 N N . GLY A 1 529 ? -21.809 19.707 24.466 1.00 47.62 529 GLY A N 1
ATOM 4304 C CA . GLY A 1 529 ? -23.273 19.841 24.407 1.00 47.62 529 GLY A CA 1
ATOM 4305 C C . GLY A 1 529 ? -23.960 19.025 23.307 1.00 47.62 529 GLY A C 1
ATOM 4306 O O . GLY A 1 529 ? -25.186 18.935 23.323 1.00 47.62 529 GLY A O 1
ATOM 4307 N N . ASP A 1 530 ? -23.207 18.386 22.409 1.00 45.28 530 ASP A N 1
ATOM 4308 C CA . ASP A 1 530 ? -23.764 17.411 21.472 1.00 45.28 530 ASP A CA 1
ATOM 4309 C C . ASP A 1 530 ? -24.078 16.095 22.198 1.00 45.28 530 ASP A C 1
ATOM 4311 O O . ASP A 1 530 ? -23.260 15.576 22.960 1.00 45.28 530 ASP A O 1
ATOM 4315 N N . LEU A 1 531 ? -25.288 15.574 21.967 1.00 36.44 531 LEU A N 1
ATOM 4316 C CA . LEU A 1 531 ? -25.853 14.342 22.533 1.00 36.44 531 LEU A CA 1
ATOM 4317 C C . LEU A 1 531 ? -25.074 13.089 22.082 1.00 36.44 531 LEU A C 1
ATOM 4319 O O . LEU A 1 531 ? -25.558 12.290 21.285 1.00 36.44 531 LEU A O 1
ATOM 4323 N N . GLY A 1 532 ? -23.857 12.912 22.584 1.00 44.03 532 GLY A N 1
ATOM 4324 C CA . GLY A 1 532 ? -23.122 11.650 22.568 1.00 44.03 532 GLY A CA 1
ATOM 4325 C C . GLY A 1 532 ? -23.119 11.008 23.955 1.00 44.03 532 GLY A C 1
ATOM 4326 O O . GLY A 1 532 ? -23.346 11.682 24.959 1.00 44.03 532 GLY A O 1
ATOM 4327 N N . PHE A 1 533 ? -22.850 9.701 24.022 1.00 49.56 533 PHE A N 1
ATOM 4328 C CA . PHE A 1 533 ? -22.499 9.022 25.276 1.00 49.56 533 PHE A CA 1
ATOM 4329 C C . PHE A 1 533 ? -21.452 9.866 26.030 1.00 49.56 533 PHE A C 1
ATOM 4331 O O . PHE A 1 533 ? -20.510 10.350 25.402 1.00 49.56 533 PHE A O 1
ATOM 4338 N N . ASP A 1 534 ? -21.605 10.063 27.345 1.00 62.47 534 ASP A N 1
ATOM 4339 C CA . ASP A 1 534 ? -20.677 10.882 28.142 1.00 62.47 534 ASP A CA 1
ATOM 4340 C C . ASP A 1 534 ? -19.357 10.121 28.372 1.00 62.47 534 ASP A C 1
ATOM 4342 O O . ASP A 1 534 ? -19.047 9.627 29.461 1.00 62.47 534 ASP A O 1
ATOM 4346 N N . TYR A 1 535 ? -18.588 9.963 27.293 1.00 62.94 535 TYR A N 1
ATOM 4347 C CA . TYR A 1 535 ? -17.265 9.354 27.297 1.00 62.94 535 TYR A CA 1
ATOM 4348 C C . TYR A 1 535 ? -16.312 10.126 28.205 1.00 62.94 535 TYR A C 1
ATOM 4350 O O . TYR A 1 535 ? -15.412 9.522 28.770 1.00 62.94 535 TYR A O 1
ATOM 4358 N N . GLU A 1 536 ? -16.534 11.425 28.424 1.00 65.50 536 GLU A N 1
ATOM 4359 C CA . GLU A 1 536 ? -15.741 12.205 29.376 1.00 65.50 536 GLU A CA 1
ATOM 4360 C C . GLU A 1 536 ? -15.981 11.751 30.809 1.00 65.50 536 GLU A C 1
ATOM 4362 O O . GLU A 1 536 ? -15.031 11.647 31.587 1.00 65.50 536 GLU A O 1
ATOM 4367 N N . LEU A 1 537 ? -17.232 11.459 31.167 1.00 69.69 537 LEU A N 1
ATOM 4368 C CA . LEU A 1 537 ? -17.565 10.861 32.450 1.00 69.69 537 LEU A CA 1
ATOM 4369 C C . LEU A 1 537 ? -16.984 9.449 32.564 1.00 69.69 537 LEU A C 1
ATOM 4371 O O . LEU A 1 537 ? -16.371 9.149 33.589 1.00 69.69 537 LEU A O 1
ATOM 4375 N N . LEU A 1 538 ? -17.123 8.599 31.541 1.00 66.62 538 LEU A N 1
ATOM 4376 C CA . LEU A 1 538 ? -16.553 7.244 31.556 1.00 66.62 538 LEU A CA 1
ATOM 4377 C C . LEU A 1 538 ? -15.027 7.268 31.683 1.00 66.62 538 LEU A C 1
ATOM 4379 O O . LEU A 1 538 ? -14.483 6.592 32.556 1.00 66.62 538 LEU A O 1
ATOM 4383 N N . ASP A 1 539 ? -14.338 8.086 30.893 1.00 69.75 539 ASP A N 1
ATOM 4384 C CA . ASP A 1 539 ? -12.886 8.231 30.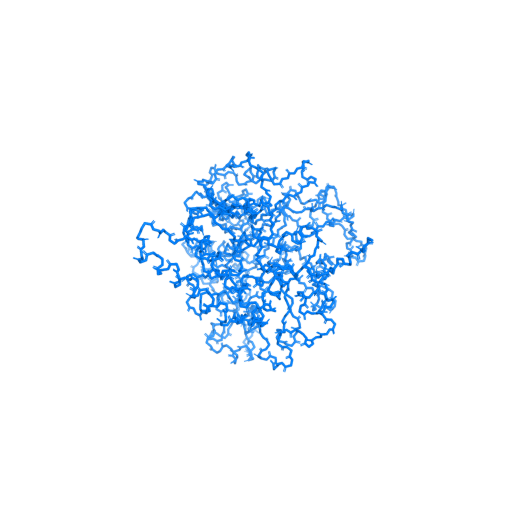951 1.00 69.75 539 ASP A CA 1
ATOM 4385 C C . ASP A 1 539 ? -12.439 8.824 32.281 1.00 69.75 539 ASP A C 1
ATOM 4387 O O . ASP A 1 539 ? -11.498 8.312 32.884 1.00 69.75 539 ASP A O 1
ATOM 4391 N N . ARG A 1 540 ? -13.157 9.817 32.822 1.00 69.94 540 ARG A N 1
ATOM 4392 C CA . ARG A 1 540 ? -12.892 10.340 34.170 1.00 69.94 540 ARG A CA 1
ATOM 4393 C C . ARG A 1 540 ? -13.007 9.241 35.226 1.00 69.94 540 ARG A C 1
ATOM 4395 O O . ARG A 1 540 ? -12.113 9.120 36.065 1.00 69.94 540 ARG A O 1
ATOM 4402 N N . ARG A 1 541 ? -14.052 8.408 35.166 1.00 76.88 541 ARG A N 1
ATOM 4403 C CA . ARG A 1 541 ? -14.228 7.252 36.065 1.00 76.88 541 ARG A CA 1
ATOM 4404 C C . ARG A 1 541 ? -13.135 6.203 35.875 1.00 76.88 541 ARG A C 1
ATOM 4406 O O . ARG A 1 541 ? -12.628 5.673 36.860 1.00 76.88 541 ARG A O 1
ATOM 4413 N N . LEU A 1 542 ? -12.723 5.922 34.641 1.00 77.00 542 LEU A N 1
ATOM 4414 C CA . LEU A 1 542 ? -11.619 5.004 34.354 1.00 77.00 542 LEU A CA 1
ATOM 4415 C C . LEU A 1 542 ? -10.286 5.543 34.886 1.00 77.00 542 LEU A C 1
ATOM 4417 O O . LEU A 1 542 ? -9.517 4.779 35.470 1.00 77.00 542 LEU A O 1
ATOM 4421 N N . THR A 1 543 ? -10.016 6.842 34.747 1.00 72.81 543 THR A N 1
ATOM 4422 C CA . THR A 1 543 ? -8.839 7.500 35.331 1.00 72.81 543 THR A CA 1
ATOM 4423 C C . THR A 1 543 ? -8.878 7.439 36.864 1.00 72.81 543 THR A C 1
ATOM 4425 O O . THR A 1 543 ? -7.854 7.141 37.480 1.00 72.81 543 THR A O 1
ATOM 4428 N N . GLU A 1 544 ? -10.035 7.657 37.501 1.00 75.31 544 GLU A N 1
ATOM 4429 C CA . GLU A 1 544 ? -10.223 7.465 38.953 1.00 75.31 544 GLU A CA 1
ATOM 4430 C C . GLU A 1 544 ? -9.916 6.018 39.377 1.00 75.31 544 GLU A C 1
ATOM 4432 O O . GLU A 1 544 ? -9.117 5.802 40.290 1.00 75.31 544 GLU A O 1
ATOM 4437 N N . LEU A 1 545 ? -10.469 5.026 38.674 1.00 75.50 545 LEU A N 1
ATOM 4438 C CA . LEU A 1 545 ? -10.228 3.602 38.937 1.00 75.50 545 LEU A CA 1
ATOM 4439 C C . LEU A 1 545 ? -8.754 3.213 38.774 1.00 75.50 545 LEU A C 1
ATOM 4441 O O . LEU A 1 545 ? -8.227 2.440 39.574 1.00 75.50 545 LEU A O 1
ATOM 4445 N N . ARG A 1 546 ? -8.062 3.741 37.757 1.00 78.31 546 ARG A N 1
ATOM 4446 C CA . ARG A 1 546 ? -6.620 3.508 37.563 1.00 78.31 546 ARG A CA 1
ATOM 4447 C C . ARG A 1 546 ? -5.800 4.075 38.717 1.00 78.31 546 ARG A C 1
ATOM 4449 O O . ARG A 1 546 ? -4.895 3.395 39.195 1.00 78.31 546 ARG A O 1
ATOM 4456 N N . LYS A 1 547 ? -6.150 5.271 39.207 1.00 69.56 547 LYS A N 1
ATOM 4457 C CA . LYS A 1 547 ? -5.531 5.842 40.412 1.00 69.56 547 LYS A CA 1
ATOM 4458 C C . LYS A 1 547 ? -5.764 4.937 41.618 1.00 69.56 547 LYS A C 1
ATOM 4460 O O . LYS A 1 547 ? -4.797 4.597 42.287 1.00 69.56 547 LYS A O 1
ATOM 4465 N N . MET A 1 548 ? -6.993 4.478 41.854 1.00 72.06 548 MET A N 1
ATOM 4466 C CA . MET A 1 548 ? -7.302 3.555 42.960 1.00 72.06 548 MET A CA 1
ATOM 4467 C C . MET A 1 548 ? -6.471 2.264 42.885 1.00 72.06 548 MET A C 1
ATOM 4469 O O . MET A 1 548 ? -5.792 1.923 43.847 1.00 72.06 548 MET A O 1
ATOM 4473 N N . LYS A 1 549 ? -6.391 1.626 41.710 1.00 69.31 549 LYS A N 1
ATOM 4474 C CA . LYS A 1 549 ? -5.547 0.433 41.497 1.00 69.31 549 LYS A CA 1
ATOM 4475 C C . LYS A 1 549 ? -4.049 0.686 41.698 1.00 69.31 549 LYS A C 1
ATOM 4477 O O . LYS A 1 549 ? -3.312 -0.248 41.996 1.00 69.31 549 LYS A O 1
ATOM 4482 N N . SER A 1 550 ? -3.581 1.919 41.493 1.00 59.62 550 SER A N 1
ATOM 4483 C CA . SER A 1 550 ? -2.191 2.293 41.783 1.00 59.62 550 SER A CA 1
ATOM 4484 C C . SER A 1 550 ? -1.922 2.437 43.286 1.00 59.62 550 SER A C 1
ATOM 4486 O O . SER A 1 550 ? -0.807 2.155 43.715 1.00 59.62 550 SER A O 1
ATOM 4488 N N . PHE A 1 551 ? -2.939 2.789 44.086 1.00 53.41 551 PHE A N 1
ATOM 4489 C CA . PHE A 1 551 ? -2.849 2.818 45.550 1.00 53.41 551 PHE A CA 1
ATOM 4490 C C . PHE A 1 551 ? -2.880 1.411 46.165 1.00 53.41 551 PHE A C 1
ATOM 4492 O O . PHE A 1 551 ? -2.144 1.169 47.113 1.00 53.41 551 PHE A O 1
ATOM 4499 N N . ASP A 1 552 ? -3.615 0.463 45.571 1.00 50.38 552 ASP A N 1
ATOM 4500 C CA . ASP A 1 552 ? -3.631 -0.952 46.000 1.00 50.38 552 ASP A CA 1
ATOM 4501 C C . ASP A 1 552 ? -2.305 -1.702 45.732 1.00 50.38 552 ASP A C 1
ATOM 4503 O O . ASP A 1 552 ? -2.140 -2.852 46.137 1.00 50.38 552 ASP A O 1
ATOM 4507 N N . ARG A 1 553 ? -1.356 -1.081 45.015 1.00 45.41 553 ARG A N 1
ATOM 4508 C CA . ARG A 1 553 ? -0.014 -1.627 44.734 1.00 45.41 553 ARG A CA 1
ATOM 4509 C C . ARG A 1 553 ? 1.088 -1.053 45.631 1.00 45.41 553 ARG A C 1
ATOM 4511 O O . ARG A 1 553 ? 2.257 -1.366 45.407 1.00 45.41 553 ARG A O 1
ATOM 4518 N N . LEU A 1 554 ? 0.746 -0.220 46.612 1.00 33.66 554 LEU A N 1
ATOM 4519 C CA . LEU A 1 554 ? 1.685 0.193 47.655 1.00 33.66 554 LEU A CA 1
ATOM 4520 C C . LEU A 1 554 ? 1.636 -0.835 48.805 1.00 33.66 554 LEU A C 1
ATOM 4522 O O . LEU A 1 554 ? 0.535 -1.242 49.170 1.00 33.66 554 LEU A O 1
ATOM 4526 N N . PRO A 1 555 ? 2.795 -1.299 49.314 1.00 44.06 555 PRO A N 1
ATOM 4527 C CA . PRO A 1 555 ? 2.870 -2.307 50.373 1.00 44.06 555 PRO A CA 1
ATOM 4528 C C . PRO A 1 555 ? 2.258 -1.857 51.703 1.00 44.06 555 PRO A C 1
ATOM 4530 O O . PRO A 1 555 ? 2.273 -0.635 51.988 1.00 44.06 555 PRO A O 1
#

Organism: NCBI:txid1070528

Foldseek 3Di:
DDDPPPPPPPPDQQLFLLSQLVVCVVPVDGPQLLDLLRPDFFDAKDWFAQDQDPDNQFWDWFCPLFPVAGITIIGGTDDRPPCVSAACPPPDLLPFADDADDQPVVLVVLLVVQVVVQVVVCVVPVVRDDALQSSLVSSSVSCVVCVVVCVVNVSVSSNLVCCLQRFHWTGHRNGTDTAHSLVSCQQHQFAAPPDDPPNRGDGFAVVVRSVRSVFSNLVPDQKFFPDADPQQFHDADPVNHTDIDGNVARQFQEAEEADFPPLCVLLSLLSQQVSQQSNAAAAEEEEAELFQVVQQCCCQRGNLVSLLRGRSSSDAQFPGHSRDQKTAQDHYPPDPPDDTRRGIYHYDRTNAQQTCLVAQHQEEYEYEAQLVHDLPHQVLSSLVSVQNSQDDPNNRHGRYHYYNYHFNQAPHNRNVNSLVLLVQQRQRRADPSRYRNSSHHYGYAFLLFSPALQQFSRNGGQAFFDDPSRCVSCVPGNSNVVRTGSNVVLLVLLVVLLVVVDPVSVVVSLSSCSNGPSHSLSVVDHPPPPPDDPVSVVSNVVSVVVVVVVVVPDD

Sequence (555 aa):
MGKKKINKEKIKLKLRPEDIVKYCHKNDSLPDDFNPYGNYTPDKLRFLGDVVPPNTDYCFLINDLDLDRKQIVISLPEPPTDLTRIDGYNLNHDCQVFRRLAIPDELAEIETEALGELLDIQKGNRQEAITGYKLLNGFWDKFNEKYDELNDAIEFIKRVWWYRLNGYWFYNDGKPTYITGRHFMWLNFFWMPDVRGNGGYPEFRDRHRREYLFRDYLRGATETFVNRDDRGWAVPKEDGRYEMRDMGMRLFYGDIHPKSRRNGSTIMSLSDMIEESERDFGIYSTIISKDGEATEEHYNTHLLPAWAARPLFLKPIWYGGNSPKQIKYFPPRNAFMIEALKSVIDYTVSGGELKKVGSKFNGFISFDEEGDSAANIDVLARWDANKNAMALGDGSIILGYCSHISTVEEINSSGKAYLDMLGLSDFYQRGDNGQTTSGLGAMMFPAYDGQEGFIGPFGESVMDAPTERQMKLRPKAQFTILGQGARQYQQEKRDDFIKKGTPAAMQSYRAYIKKYPWRSNELSIGTSGDLGFDYELLDRRLTELRKMKSFDRLP